Protein AF-A0A183FY57-F1 (afdb_monomer)

Mean predicted aligned error: 19.38 Å

Radius of gyration: 39.78 Å; Cα contacts (8 Å, |Δi|>4): 597; chains: 1; bounding box: 93×98×115 Å

Nearest PDB structures (foldseek):
  4s3k-assembly1_A  TM=4.195E-01  e=2.209E-01  Priestia megaterium QM B1551
  2cw6-assembly2_D  TM=3.395E-01  e=7.230E-01  Homo sapiens
  2wze-assembly1_A  TM=2.266E-01  e=3.588E-01  Acetivibrio thermocellus

Structure (mmCIF, N/CA/C/O backbone):
data_AF-A0A183FY57-F1
#
_entry.id   AF-A0A183FY57-F1
#
loop_
_atom_site.group_PDB
_atom_site.id
_atom_site.type_symbol
_atom_site.label_atom_id
_atom_site.label_alt_id
_atom_site.label_comp_id
_atom_site.label_asym_id
_atom_site.label_entity_id
_atom_site.label_seq_id
_atom_site.pdbx_PDB_ins_code
_atom_site.Cartn_x
_atom_site.Cartn_y
_atom_site.Cartn_z
_atom_site.occupancy
_atom_site.B_iso_or_equiv
_atom_site.auth_seq_id
_atom_site.auth_comp_id
_atom_site.auth_asym_id
_atom_site.auth_atom_id
_atom_site.pdbx_PDB_model_num
ATOM 1 N N . MET A 1 1 ? 17.671 49.549 -56.216 1.00 52.34 1 MET A N 1
ATOM 2 C CA . MET A 1 1 ? 16.859 49.509 -54.977 1.00 52.34 1 MET A CA 1
ATOM 3 C C . MET A 1 1 ? 15.536 50.265 -55.093 1.00 52.34 1 MET A C 1
ATOM 5 O O . MET A 1 1 ? 14.539 49.646 -54.765 1.00 52.34 1 MET A O 1
ATOM 9 N N . LYS A 1 2 ? 15.470 51.499 -55.630 1.00 63.75 2 LYS A N 1
ATOM 10 C CA . LYS A 1 2 ? 14.185 52.220 -55.835 1.00 63.75 2 LYS A CA 1
ATOM 11 C C . LYS A 1 2 ? 13.120 51.439 -56.630 1.00 63.75 2 LYS A C 1
ATOM 13 O O . LYS A 1 2 ? 11.989 51.329 -56.195 1.00 63.75 2 LYS A O 1
ATOM 18 N N . ALA A 1 3 ? 13.507 50.782 -57.724 1.00 64.25 3 ALA A N 1
ATOM 19 C CA . ALA A 1 3 ? 12.559 49.995 -58.523 1.00 64.25 3 ALA A CA 1
ATOM 20 C C . ALA A 1 3 ? 11.933 48.803 -57.766 1.00 64.25 3 ALA A C 1
ATOM 22 O O . ALA A 1 3 ? 10.814 48.402 -58.062 1.00 64.25 3 ALA A O 1
ATOM 23 N N . VAL A 1 4 ? 12.640 48.248 -56.774 1.00 65.44 4 VAL A N 1
ATOM 24 C CA . VAL A 1 4 ? 12.127 47.138 -55.955 1.00 65.44 4 VAL A CA 1
ATOM 25 C C . VAL A 1 4 ? 11.192 47.668 -54.868 1.00 65.44 4 VAL A C 1
ATOM 27 O O . VAL A 1 4 ? 10.190 47.032 -54.566 1.00 65.44 4 VAL A O 1
ATOM 30 N N . THR A 1 5 ? 11.474 48.847 -54.304 1.00 71.75 5 THR A N 1
ATOM 31 C CA . THR A 1 5 ? 10.581 49.474 -53.320 1.00 71.75 5 THR A CA 1
ATOM 32 C C . THR A 1 5 ? 9.268 49.935 -53.946 1.00 71.75 5 THR A C 1
ATOM 34 O O . THR A 1 5 ? 8.223 49.754 -53.329 1.00 71.75 5 THR A O 1
ATOM 37 N N . ASP A 1 6 ? 9.302 50.426 -55.186 1.00 81.88 6 ASP A N 1
ATOM 38 C CA . ASP A 1 6 ? 8.097 50.877 -55.893 1.00 81.88 6 ASP A CA 1
ATOM 39 C C . ASP A 1 6 ? 7.200 49.681 -56.271 1.00 81.88 6 ASP A C 1
ATOM 41 O O . ASP A 1 6 ? 5.997 49.702 -56.027 1.00 81.88 6 ASP A O 1
ATOM 45 N N . GLN A 1 7 ? 7.792 48.563 -56.716 1.00 73.38 7 GLN A N 1
ATOM 46 C CA . GLN A 1 7 ? 7.049 47.316 -56.955 1.00 73.38 7 GLN A CA 1
ATOM 47 C C . GLN A 1 7 ? 6.419 46.725 -55.684 1.00 73.38 7 GLN A C 1
ATOM 49 O O . GLN A 1 7 ? 5.368 46.084 -55.756 1.00 73.38 7 GLN A O 1
ATOM 54 N N . ILE A 1 8 ? 7.039 46.930 -54.517 1.00 74.19 8 ILE A N 1
ATOM 55 C CA . ILE A 1 8 ? 6.485 46.486 -53.232 1.00 74.19 8 ILE A CA 1
ATOM 56 C C . ILE A 1 8 ? 5.276 47.346 -52.840 1.00 74.19 8 ILE A C 1
ATOM 58 O O . ILE A 1 8 ? 4.282 46.796 -52.365 1.00 74.19 8 ILE A O 1
ATOM 62 N N . GLU A 1 9 ? 5.329 48.663 -53.044 1.00 84.00 9 GLU A N 1
ATOM 63 C CA . GLU A 1 9 ? 4.192 49.554 -52.772 1.00 84.00 9 GLU A CA 1
ATOM 64 C C . GLU A 1 9 ? 3.013 49.284 -53.718 1.00 84.00 9 GLU A C 1
ATOM 66 O O . GLU A 1 9 ? 1.877 49.150 -53.254 1.00 84.00 9 GLU A O 1
ATOM 71 N N . ASP A 1 10 ? 3.272 49.054 -55.008 1.00 82.00 10 ASP A N 1
ATOM 72 C CA . ASP A 1 10 ? 2.228 48.683 -55.972 1.00 82.00 10 ASP A CA 1
ATOM 73 C C . ASP A 1 10 ? 1.586 47.326 -55.629 1.00 82.00 10 ASP A C 1
ATOM 75 O O . ASP A 1 10 ? 0.358 47.173 -55.671 1.00 82.00 10 ASP A O 1
ATOM 79 N N . CYS A 1 11 ? 2.389 46.343 -55.199 1.00 73.94 11 CYS A N 1
ATOM 80 C CA . CYS A 1 11 ? 1.876 45.063 -54.703 1.00 73.94 11 CYS A CA 1
ATOM 81 C C . CYS A 1 11 ? 1.009 45.234 -53.448 1.00 73.94 11 CYS A C 1
ATOM 83 O O . CYS A 1 11 ? -0.061 44.625 -53.354 1.00 73.94 11 CYS A O 1
ATOM 85 N N . LYS A 1 12 ? 1.416 46.076 -52.489 1.00 76.31 12 LYS A N 1
ATOM 86 C CA . LYS A 1 12 ? 0.605 46.363 -51.294 1.00 76.31 12 LYS A CA 1
ATOM 87 C C . LYS A 1 12 ? -0.721 47.020 -51.662 1.00 76.31 12 LYS A C 1
ATOM 89 O O . LYS A 1 12 ? -1.754 46.632 -51.113 1.00 76.31 12 LYS A O 1
ATOM 94 N N . ALA A 1 13 ? -0.724 47.970 -52.596 1.00 85.31 13 ALA A N 1
ATOM 95 C CA . ALA A 1 13 ? -1.943 48.637 -53.048 1.00 85.31 13 ALA A CA 1
ATOM 96 C C . ALA A 1 13 ? -2.924 47.646 -53.703 1.00 85.31 13 ALA A C 1
ATOM 98 O O . ALA A 1 13 ? -4.122 47.654 -53.394 1.00 85.31 13 ALA A O 1
ATOM 99 N N . LEU A 1 14 ? -2.413 46.728 -54.531 1.00 82.12 14 LEU A N 1
ATOM 100 C CA . LEU A 1 14 ? -3.201 45.662 -55.156 1.00 82.12 14 LEU A CA 1
ATOM 101 C C . LEU A 1 14 ? -3.796 44.689 -54.131 1.00 82.12 14 LEU A C 1
ATOM 103 O O . LEU A 1 14 ? -4.994 44.404 -54.189 1.00 82.12 14 LEU A O 1
ATOM 107 N N . VAL A 1 15 ? -3.001 44.230 -53.159 1.00 73.12 15 VAL A N 1
ATOM 108 C CA . VAL A 1 15 ? -3.475 43.334 -52.089 1.00 73.12 15 VAL A CA 1
ATOM 109 C C . VAL A 1 15 ? -4.538 44.025 -51.235 1.00 73.12 15 VAL A C 1
ATOM 111 O O . VAL A 1 15 ? -5.587 43.445 -50.963 1.00 73.12 15 VAL A O 1
ATOM 114 N N . THR A 1 16 ? -4.329 45.293 -50.880 1.00 75.00 16 THR A N 1
ATOM 115 C CA . THR A 1 16 ? -5.284 46.064 -50.067 1.00 75.00 16 THR A CA 1
ATOM 116 C C . THR A 1 16 ? -6.613 46.270 -50.806 1.00 75.00 16 THR A C 1
ATOM 118 O O . THR A 1 16 ? -7.687 46.162 -50.212 1.00 75.00 16 THR A O 1
ATOM 121 N N . SER A 1 17 ? -6.562 46.507 -52.121 1.00 82.31 17 SER A N 1
ATOM 122 C CA . SER A 1 17 ? -7.747 46.613 -52.982 1.00 82.31 17 SER A CA 1
ATOM 123 C C . SER A 1 17 ? -8.502 45.282 -53.100 1.00 82.31 17 SER A C 1
ATOM 125 O O . SER A 1 17 ? -9.730 45.249 -52.980 1.00 82.31 17 SER A O 1
ATOM 127 N N . ALA A 1 18 ? -7.780 44.170 -53.267 1.00 72.94 18 ALA A N 1
ATOM 128 C CA . ALA A 1 18 ? -8.365 42.833 -53.344 1.00 72.94 18 ALA A CA 1
ATOM 129 C C . ALA A 1 18 ? -9.038 42.416 -52.025 1.00 72.94 18 ALA A C 1
ATOM 131 O O . ALA A 1 18 ? -10.169 41.931 -52.045 1.00 72.94 18 ALA A O 1
ATOM 132 N N . VAL A 1 19 ? -8.400 42.682 -50.880 1.00 68.38 19 VAL A N 1
ATOM 133 C CA . VAL A 1 19 ? -8.970 42.419 -49.547 1.00 68.38 19 VAL A CA 1
ATOM 134 C C . VAL A 1 19 ? -10.241 43.242 -49.316 1.00 68.38 19 VAL A C 1
ATOM 136 O O . VAL A 1 19 ? -11.236 42.703 -48.835 1.00 68.38 19 VAL A O 1
ATOM 139 N N . ARG A 1 20 ? -10.272 44.516 -49.739 1.00 73.50 20 ARG A N 1
ATOM 140 C CA . ARG A 1 20 ? -11.492 45.346 -49.680 1.00 73.50 20 ARG A CA 1
ATOM 141 C C . ARG A 1 20 ? -12.631 44.782 -50.526 1.00 73.50 20 ARG A C 1
ATOM 143 O O . ARG A 1 20 ? -13.772 44.764 -50.073 1.00 73.50 20 ARG A O 1
ATOM 150 N N . LYS A 1 21 ? -12.339 44.309 -51.742 1.00 76.06 21 LYS A N 1
ATOM 151 C CA . LYS A 1 21 ? -13.350 43.692 -52.616 1.00 76.06 21 LYS A CA 1
ATOM 152 C C . LYS A 1 21 ? -13.877 42.376 -52.042 1.00 76.06 21 LYS A C 1
ATOM 154 O O . LYS A 1 21 ? -15.075 42.132 -52.124 1.00 76.06 21 LYS A O 1
ATOM 159 N N . LEU A 1 22 ? -13.018 41.563 -51.425 1.00 65.31 22 LEU A N 1
ATOM 160 C CA . LEU A 1 22 ? -13.433 40.333 -50.742 1.00 65.31 22 LEU A CA 1
ATOM 161 C C . LEU A 1 22 ? -14.283 40.622 -49.496 1.00 65.31 22 LEU A C 1
ATOM 163 O O . LEU A 1 22 ? -15.281 39.942 -49.283 1.00 65.31 22 LEU A O 1
ATOM 167 N N . SER A 1 23 ? -13.952 41.665 -48.730 1.00 61.88 23 SER A N 1
ATOM 168 C CA . SER A 1 23 ? -14.745 42.115 -47.575 1.00 61.88 23 SER A CA 1
ATOM 169 C C . SER A 1 23 ? -16.140 42.616 -47.972 1.00 61.88 23 SER A C 1
ATOM 171 O O . SER A 1 23 ? -17.094 42.373 -47.246 1.00 61.88 23 SER A O 1
ATOM 173 N N . LEU A 1 24 ? -16.292 43.234 -49.150 1.00 69.00 24 LEU A N 1
ATOM 174 C CA . LEU A 1 24 ? -17.599 43.649 -49.683 1.00 69.00 24 LEU A CA 1
ATOM 175 C C . LEU A 1 24 ? -18.443 42.486 -50.237 1.00 69.00 24 LEU A C 1
ATOM 177 O O . LEU A 1 24 ? -19.658 42.619 -50.361 1.00 69.00 24 LEU A O 1
ATOM 181 N N . LEU A 1 25 ? -17.813 41.362 -50.592 1.00 63.56 25 LEU A N 1
ATOM 182 C CA . LEU A 1 25 ? -18.490 40.156 -51.089 1.00 63.56 25 LEU A CA 1
ATOM 183 C C . LEU A 1 25 ? -18.824 39.154 -49.971 1.00 63.56 25 LEU A C 1
ATOM 185 O O . LEU A 1 25 ? -19.610 38.229 -50.193 1.00 63.56 25 LEU A O 1
ATOM 189 N N . ALA A 1 26 ? -18.254 39.328 -48.776 1.00 52.59 26 ALA A N 1
ATOM 190 C CA . ALA A 1 26 ? -18.575 38.525 -47.606 1.00 52.59 26 ALA A CA 1
ATOM 191 C C . ALA A 1 26 ? -20.004 38.846 -47.134 1.00 52.59 26 ALA A C 1
ATOM 193 O O . ALA A 1 26 ? -20.348 39.987 -46.832 1.00 52.59 26 ALA A O 1
ATOM 194 N N . ARG A 1 27 ? -20.881 37.835 -47.112 1.00 53.44 27 ARG A N 1
ATOM 195 C CA . ARG A 1 27 ? -22.273 37.998 -46.669 1.00 53.44 27 ARG A CA 1
ATOM 196 C C . ARG A 1 27 ? -22.309 38.377 -45.174 1.00 53.44 27 ARG A C 1
ATOM 198 O O . ARG A 1 27 ? -21.775 37.612 -44.371 1.00 53.44 27 ARG A O 1
ATOM 205 N N . PRO A 1 28 ? -23.040 39.433 -44.766 1.00 57.00 28 PRO A N 1
ATOM 206 C CA . PRO A 1 28 ? -23.082 39.917 -43.376 1.00 57.00 28 PRO A CA 1
ATOM 207 C C . PRO A 1 28 ? -23.747 38.955 -42.370 1.00 57.00 28 PRO A C 1
ATOM 209 O O . PRO A 1 28 ? -23.785 39.234 -41.176 1.00 57.00 28 PRO A O 1
ATOM 212 N N . SER A 1 29 ? -2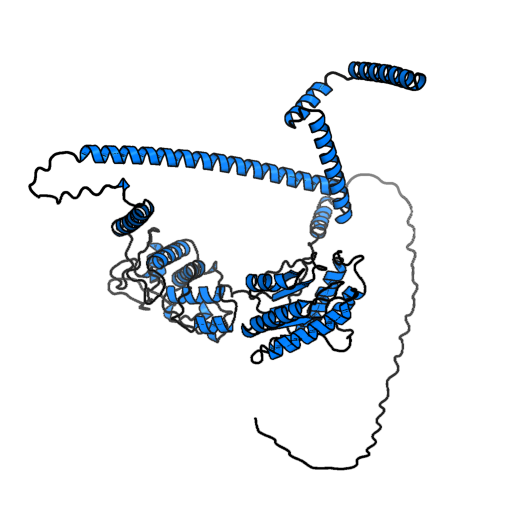4.279 37.813 -42.820 1.00 53.28 29 SER A N 1
ATOM 213 C CA . SER A 1 29 ? -24.869 36.799 -41.934 1.00 53.28 29 SER A CA 1
ATOM 214 C C . SER A 1 29 ? -23.816 35.907 -41.266 1.00 53.28 29 SER A C 1
ATOM 216 O O . SER A 1 29 ? -24.035 35.486 -40.135 1.00 53.28 29 SER A O 1
ATOM 218 N N . VAL A 1 30 ? -22.667 35.664 -41.910 1.00 57.34 30 VAL A N 1
ATOM 219 C CA . VAL A 1 30 ? -21.599 34.825 -41.332 1.00 57.34 30 VAL A CA 1
ATOM 220 C C . VAL A 1 30 ? -20.836 35.587 -40.246 1.00 57.34 30 VAL A C 1
ATOM 222 O O . VAL A 1 30 ? -20.361 34.987 -39.288 1.00 57.34 30 VAL A O 1
ATOM 225 N N . GLU A 1 31 ? -20.764 36.918 -40.345 1.00 72.25 31 GLU A N 1
ATOM 226 C CA . GLU A 1 31 ? -20.044 37.744 -39.371 1.00 72.25 31 GLU A CA 1
ATOM 227 C C . GLU A 1 31 ? -20.702 37.734 -37.990 1.00 72.25 31 GLU A C 1
ATOM 229 O O . GLU A 1 31 ? -19.984 37.727 -36.998 1.00 72.25 31 GLU A O 1
ATOM 234 N N . ARG A 1 32 ? -22.039 37.673 -37.891 1.00 73.31 32 ARG A N 1
ATOM 235 C CA . ARG A 1 32 ? -22.713 37.667 -36.581 1.00 73.31 32 ARG A CA 1
ATOM 236 C C . ARG A 1 32 ? -22.507 36.348 -35.835 1.00 73.31 32 ARG A C 1
ATOM 238 O O . ARG A 1 32 ? -22.097 36.380 -34.682 1.00 73.31 32 ARG A O 1
ATOM 245 N N . GLU A 1 33 ? -22.718 35.213 -36.499 1.00 74.75 33 GLU A N 1
ATOM 246 C CA . GLU A 1 33 ? -22.490 33.892 -35.892 1.00 74.75 33 GLU A CA 1
ATOM 247 C C . GLU A 1 33 ? -21.012 33.690 -35.540 1.00 74.75 33 GLU A C 1
ATOM 249 O O . GLU A 1 33 ? -20.682 33.217 -34.455 1.00 74.75 33 GLU A O 1
ATOM 254 N N . LEU A 1 34 ? -20.099 34.116 -36.420 1.00 80.25 34 LEU A N 1
ATOM 255 C CA . LEU A 1 34 ? -18.666 34.048 -36.148 1.00 80.25 34 LEU A CA 1
ATOM 256 C C . LEU A 1 34 ? -18.270 34.947 -34.968 1.00 80.25 34 LEU A C 1
ATOM 258 O O . LEU A 1 34 ? -17.480 34.523 -34.128 1.00 80.25 34 LEU A O 1
ATOM 262 N N . LEU A 1 35 ? -18.826 36.159 -34.870 1.00 77.94 35 LEU A N 1
ATOM 263 C CA . LEU A 1 35 ? -18.597 37.049 -33.729 1.00 77.94 35 LEU A CA 1
ATOM 264 C C . LEU A 1 35 ? -19.140 36.453 -32.427 1.00 77.94 35 LEU A C 1
ATOM 266 O O . LEU A 1 35 ? -18.444 36.514 -31.419 1.00 77.94 35 LEU A O 1
ATOM 270 N N . GLU A 1 36 ? -20.318 35.826 -32.439 1.00 82.38 36 GLU A N 1
ATOM 271 C CA . GLU A 1 36 ? -20.887 35.149 -31.264 1.00 82.38 36 GLU A CA 1
ATOM 272 C C . GLU A 1 36 ? -20.026 33.961 -30.812 1.00 82.38 36 GLU A C 1
ATOM 274 O O . GLU A 1 36 ? -19.785 33.786 -29.613 1.00 82.38 36 GLU A O 1
ATOM 279 N N . VAL A 1 37 ? -19.495 33.177 -31.755 1.00 78.44 37 VAL A N 1
ATOM 280 C CA . VAL A 1 37 ? -18.583 32.061 -31.461 1.00 78.44 37 VAL A CA 1
ATOM 281 C C . VAL A 1 37 ? -17.249 32.570 -30.910 1.00 78.44 37 VAL A C 1
ATOM 283 O O . VAL A 1 37 ? -16.782 32.071 -29.884 1.00 78.44 37 VAL A O 1
ATOM 286 N N . LEU A 1 38 ? -16.647 33.591 -31.531 1.00 80.38 38 LEU A N 1
ATOM 287 C CA . LEU A 1 38 ? -15.395 34.192 -31.056 1.00 80.38 38 LEU A CA 1
ATOM 288 C C . LEU A 1 38 ? -15.569 34.846 -29.679 1.00 80.38 38 LEU A C 1
ATOM 290 O O . LEU A 1 38 ? -14.708 34.692 -28.812 1.00 80.38 38 LEU A O 1
ATOM 294 N N . GLN A 1 39 ? -16.704 35.505 -29.439 1.00 86.19 39 GLN A N 1
ATOM 295 C CA . GLN A 1 39 ? -17.035 36.112 -28.152 1.00 86.19 39 GLN A CA 1
ATOM 296 C C . GLN A 1 39 ? -17.267 35.052 -27.066 1.00 86.19 39 GLN A C 1
ATOM 298 O O . GLN A 1 39 ? -16.758 35.198 -25.954 1.00 86.19 39 GLN A O 1
ATOM 303 N N . SER A 1 40 ? -17.954 33.953 -27.391 1.00 77.38 40 SER A N 1
ATOM 304 C CA . SER A 1 40 ? -18.149 32.814 -26.479 1.00 77.38 40 SER A CA 1
ATOM 305 C C . SER A 1 40 ? -16.825 32.122 -26.138 1.00 77.38 40 SER A C 1
ATOM 307 O O . SER A 1 40 ? -16.604 31.728 -24.992 1.00 77.38 40 SER A O 1
ATOM 309 N N . ALA A 1 41 ? -15.906 32.045 -27.105 1.00 78.69 41 ALA A N 1
ATOM 310 C CA . ALA A 1 41 ? -14.546 31.542 -26.918 1.00 78.69 41 ALA A CA 1
ATOM 311 C C . ALA A 1 41 ? -13.592 32.561 -26.258 1.00 78.69 41 ALA A C 1
ATOM 313 O O . ALA A 1 41 ? -12.433 32.234 -26.006 1.00 78.69 41 ALA A O 1
ATOM 314 N N . LYS A 1 42 ? -14.066 33.781 -25.952 1.00 88.56 42 LYS A N 1
ATOM 315 C CA . LYS A 1 42 ? -13.286 34.898 -25.384 1.00 88.56 42 LYS A CA 1
ATOM 316 C C . LYS A 1 42 ? -12.076 35.312 -26.235 1.00 88.56 42 LYS A C 1
ATOM 318 O O . LYS A 1 42 ? -11.067 35.775 -25.705 1.00 88.56 42 LYS A O 1
ATOM 323 N N . ILE A 1 43 ? -12.181 35.169 -27.552 1.00 86.38 43 ILE A N 1
ATOM 324 C CA . ILE A 1 43 ? -11.151 35.555 -28.518 1.00 86.38 43 ILE A CA 1
ATOM 325 C C . ILE A 1 43 ? -11.444 36.989 -28.964 1.00 86.38 43 ILE A C 1
ATOM 327 O O . ILE A 1 43 ? -12.225 37.222 -29.884 1.00 86.38 43 ILE A O 1
ATOM 331 N N . PHE A 1 44 ? -10.838 37.963 -28.283 1.00 84.69 44 PHE A N 1
ATOM 332 C CA . PHE A 1 44 ? -11.063 39.390 -28.561 1.00 84.69 44 PHE A CA 1
ATOM 333 C C . PHE A 1 44 ? -9.955 40.016 -29.410 1.00 84.69 44 PHE A C 1
ATOM 335 O O . PHE A 1 44 ? -10.151 41.090 -29.979 1.00 84.69 44 PHE A O 1
ATOM 342 N N . LYS A 1 45 ? -8.780 39.377 -29.489 1.00 89.19 45 LYS A N 1
ATOM 343 C CA . LYS A 1 45 ? -7.626 39.886 -30.235 1.00 89.19 45 LYS A CA 1
ATOM 344 C C . LYS A 1 45 ? -7.198 38.897 -31.322 1.00 89.19 45 LYS A C 1
ATOM 346 O O . LYS A 1 45 ? -7.279 37.688 -31.114 1.00 89.19 45 LYS A O 1
ATOM 351 N N . PRO A 1 46 ? -6.638 39.379 -32.447 1.00 80.69 46 PRO A N 1
ATOM 352 C CA . PRO A 1 46 ? -6.096 38.508 -33.492 1.00 80.69 46 PRO A CA 1
ATOM 353 C C . PRO A 1 46 ? -5.036 37.519 -32.982 1.00 80.69 46 PRO A C 1
ATOM 355 O O . PRO A 1 46 ? -4.968 36.393 -33.458 1.00 80.69 46 PRO A O 1
ATOM 358 N N . VAL A 1 47 ? -4.242 37.915 -31.980 1.00 84.06 47 VAL A N 1
ATOM 359 C CA . VAL A 1 47 ? -3.225 37.050 -31.353 1.00 84.06 47 VAL A CA 1
ATOM 360 C C . VAL A 1 47 ? -3.861 35.851 -30.638 1.00 84.06 47 VAL A C 1
ATOM 362 O O . VAL A 1 47 ? -3.324 34.745 -30.703 1.00 84.06 47 VAL A O 1
ATOM 365 N N . ASP A 1 48 ? -5.026 36.043 -30.015 1.00 79.81 48 ASP A N 1
ATOM 366 C CA . ASP A 1 48 ? -5.756 34.977 -29.323 1.00 79.81 48 ASP A CA 1
ATOM 367 C C . ASP A 1 48 ? -6.299 33.953 -30.331 1.00 79.81 48 ASP A C 1
ATOM 369 O O . ASP A 1 48 ? -6.291 32.751 -30.068 1.00 79.81 48 ASP A O 1
ATOM 373 N N . LEU A 1 49 ? -6.708 34.420 -31.519 1.00 84.50 49 LEU A N 1
ATOM 374 C CA . LEU A 1 49 ? -7.178 33.557 -32.602 1.00 84.50 49 LEU A CA 1
ATOM 375 C C . LEU A 1 49 ? -6.043 32.687 -33.150 1.00 84.50 49 LEU A C 1
ATOM 377 O O . LEU A 1 49 ? -6.229 31.484 -33.318 1.00 84.50 49 LEU A O 1
ATOM 381 N N . THR A 1 50 ? -4.867 33.274 -33.386 1.00 83.38 50 THR A N 1
ATOM 382 C CA . THR A 1 50 ? -3.682 32.525 -33.830 1.00 83.38 50 THR A CA 1
ATOM 383 C C . THR A 1 50 ? -3.283 31.473 -32.797 1.00 83.38 50 THR A C 1
ATOM 385 O O . THR A 1 50 ? -3.125 30.308 -33.144 1.00 83.38 50 THR A O 1
ATOM 388 N N . SER A 1 51 ? -3.230 31.846 -31.515 1.00 85.81 51 SER A N 1
ATOM 389 C CA . SER A 1 51 ? -2.919 30.917 -30.419 1.00 85.81 51 SER A CA 1
ATOM 390 C C . SER A 1 51 ? -3.937 29.770 -30.307 1.00 85.81 51 SER A C 1
ATOM 392 O O . SER A 1 51 ? -3.573 28.605 -30.109 1.00 85.81 51 SER A O 1
ATOM 394 N N . CYS A 1 52 ? -5.226 30.075 -30.487 1.00 82.19 52 CYS A N 1
ATOM 395 C CA . CYS A 1 52 ? -6.292 29.077 -30.506 1.00 82.19 52 CYS A CA 1
ATOM 396 C C . CYS A 1 52 ? -6.139 28.110 -31.691 1.00 82.19 52 CYS A C 1
ATOM 398 O O . CYS A 1 52 ? -6.231 26.892 -31.514 1.00 82.19 52 CYS A O 1
ATOM 400 N N . LEU A 1 53 ? -5.838 28.636 -32.882 1.00 83.56 53 LEU A N 1
ATOM 401 C CA . LEU A 1 53 ? -5.628 27.834 -34.084 1.00 83.56 53 LEU A CA 1
ATOM 402 C C . LEU A 1 53 ? -4.393 26.931 -33.954 1.00 83.56 53 LEU A C 1
ATOM 404 O O . LEU A 1 53 ? -4.476 25.745 -34.270 1.00 83.56 53 LEU A O 1
ATOM 408 N N . ASP A 1 54 ? -3.285 27.450 -33.427 1.00 86.94 54 ASP A N 1
ATOM 409 C CA . ASP A 1 54 ? -2.062 26.678 -33.180 1.00 86.94 54 ASP A CA 1
ATOM 410 C C . ASP A 1 54 ? -2.301 25.557 -32.161 1.00 86.94 54 ASP A C 1
ATOM 412 O O . ASP A 1 54 ? -1.860 24.416 -32.350 1.00 86.94 54 ASP A O 1
ATOM 416 N N . SER A 1 55 ? -3.069 25.846 -31.108 1.00 87.00 55 SER A N 1
ATOM 417 C CA . SER A 1 55 ? -3.478 24.856 -30.107 1.00 87.00 55 SER A CA 1
ATOM 418 C C . SER A 1 55 ? -4.349 23.760 -30.723 1.00 87.00 55 SER A C 1
ATOM 420 O O . SER A 1 55 ? -4.113 22.574 -30.484 1.00 87.00 55 SER A O 1
ATOM 422 N N . TYR A 1 56 ? -5.311 24.135 -31.570 1.00 85.50 56 TYR A N 1
ATOM 423 C CA . TYR A 1 56 ? -6.167 23.193 -32.291 1.00 85.50 56 TYR A CA 1
ATOM 424 C C . TYR A 1 56 ? -5.369 22.311 -33.258 1.00 85.50 56 TYR A C 1
ATOM 426 O O . TYR A 1 56 ? -5.531 21.089 -33.266 1.00 85.50 56 TYR A O 1
ATOM 434 N N . LEU A 1 57 ? -4.461 22.896 -34.044 1.00 86.62 57 LEU A N 1
ATOM 435 C CA . LEU A 1 57 ? -3.603 22.149 -34.966 1.00 86.62 57 LEU A CA 1
ATOM 436 C C . LEU A 1 57 ? -2.669 21.193 -34.215 1.00 86.62 57 LEU A C 1
ATOM 438 O O . LEU A 1 57 ? -2.503 20.043 -34.628 1.00 86.62 57 LEU A O 1
ATOM 442 N N . THR A 1 58 ? -2.132 21.624 -33.073 1.00 91.00 58 THR A N 1
ATOM 443 C CA . THR A 1 58 ? -1.322 20.777 -32.189 1.00 91.00 58 THR A CA 1
ATOM 444 C C . THR A 1 58 ? -2.142 19.615 -31.627 1.00 91.00 58 THR A C 1
ATOM 446 O O . THR A 1 58 ? -1.695 18.466 -31.670 1.00 91.00 58 THR A O 1
ATOM 449 N N . ALA A 1 59 ? -3.361 19.874 -31.143 1.00 83.19 59 ALA A N 1
ATOM 450 C CA . ALA A 1 59 ? -4.264 18.842 -30.639 1.00 83.19 59 ALA A CA 1
ATOM 451 C C . ALA A 1 59 ? -4.635 17.832 -31.735 1.00 83.19 59 ALA A C 1
ATOM 453 O O . ALA A 1 59 ? -4.533 16.623 -31.529 1.00 83.19 59 ALA A O 1
ATOM 454 N N . LYS A 1 60 ? -4.954 18.312 -32.939 1.00 88.06 60 LYS A N 1
ATOM 455 C CA . LYS A 1 60 ? -5.227 17.475 -34.113 1.00 88.06 60 LYS A CA 1
ATOM 456 C C . LYS A 1 60 ? -4.023 16.608 -34.498 1.00 88.06 60 LYS A C 1
ATOM 458 O O . LYS A 1 60 ? -4.188 15.432 -34.825 1.00 88.06 60 LYS A O 1
ATOM 463 N N . GLY A 1 61 ? -2.809 17.158 -34.416 1.00 89.69 61 GLY A N 1
ATOM 464 C CA . GLY A 1 61 ? -1.564 16.408 -34.592 1.00 89.69 61 GLY A CA 1
ATOM 465 C C . GLY A 1 61 ? -1.409 15.288 -33.559 1.00 89.69 61 GLY A C 1
ATOM 466 O O . GLY A 1 61 ? -1.118 14.150 -33.924 1.00 89.69 61 GLY A O 1
ATOM 467 N N . ARG A 1 62 ? -1.690 15.574 -32.282 1.00 90.56 62 ARG A N 1
ATOM 468 C CA . ARG A 1 62 ? -1.656 14.578 -31.198 1.00 90.56 62 ARG A CA 1
ATOM 469 C C . ARG A 1 62 ? -2.699 13.479 -31.383 1.00 90.56 62 ARG A C 1
ATOM 471 O O . ARG A 1 62 ? -2.351 12.314 -31.228 1.00 90.56 62 ARG A O 1
ATOM 478 N N . ILE A 1 63 ? -3.930 13.818 -31.775 1.00 86.44 63 ILE A N 1
ATOM 479 C CA . ILE A 1 63 ? -4.987 12.834 -32.073 1.00 86.44 63 ILE A CA 1
ATOM 480 C C . ILE A 1 63 ? -4.536 11.886 -33.187 1.00 86.44 63 ILE A C 1
ATOM 482 O O . ILE A 1 63 ? -4.713 10.677 -33.068 1.00 86.44 63 ILE A O 1
ATOM 486 N N . LYS A 1 64 ? -3.885 12.404 -34.238 1.00 90.50 64 LYS A N 1
ATOM 487 C CA . LYS A 1 64 ? -3.317 11.569 -35.305 1.00 90.50 64 LYS A CA 1
ATOM 488 C C . LYS A 1 64 ? -2.241 10.617 -34.773 1.00 90.50 64 LYS A C 1
ATOM 490 O O . LYS A 1 64 ? -2.265 9.436 -35.109 1.00 90.50 64 LYS A O 1
ATOM 495 N N . THR A 1 65 ? -1.327 11.099 -33.932 1.00 91.69 65 THR A N 1
ATOM 496 C CA . THR A 1 65 ? -0.306 10.248 -33.298 1.00 91.69 65 THR A CA 1
ATOM 497 C C . T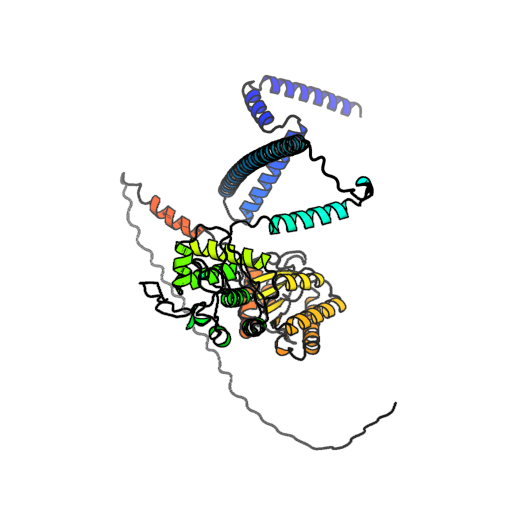HR A 1 65 ? -0.944 9.173 -32.420 1.00 91.69 65 THR A C 1
ATOM 499 O O . THR A 1 65 ? -0.572 8.013 -32.529 1.00 91.69 65 THR A O 1
ATOM 502 N N . ILE A 1 66 ? -1.945 9.525 -31.609 1.00 86.31 66 ILE A N 1
ATOM 503 C CA . ILE A 1 66 ? -2.670 8.584 -30.743 1.00 86.31 66 ILE A CA 1
ATOM 504 C C . ILE A 1 66 ? -3.413 7.534 -31.577 1.00 86.31 66 ILE A C 1
ATOM 506 O O . ILE A 1 66 ? -3.303 6.346 -31.293 1.00 86.31 66 ILE A O 1
ATOM 510 N N . SER A 1 67 ? -4.115 7.948 -32.634 1.00 93.00 67 SER A N 1
ATOM 511 C CA . SER A 1 67 ? -4.800 7.043 -33.568 1.00 93.00 67 SER A CA 1
ATOM 512 C C . SER A 1 67 ? -3.824 6.046 -34.201 1.00 93.00 67 SER A C 1
ATOM 514 O O . SER A 1 67 ? -4.111 4.849 -34.210 1.00 93.00 67 SER A O 1
ATOM 516 N N . ASN A 1 68 ? -2.643 6.508 -34.628 1.00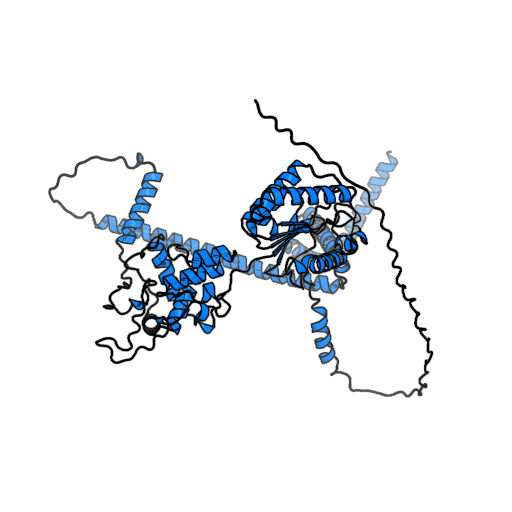 92.00 68 ASN A N 1
ATOM 517 C CA . ASN A 1 68 ? -1.592 5.640 -35.159 1.00 92.00 68 ASN A CA 1
ATOM 518 C C . ASN A 1 68 ? -1.053 4.664 -34.100 1.00 92.00 68 ASN A C 1
ATOM 520 O O . ASN A 1 68 ? -0.904 3.480 -34.388 1.00 92.00 68 ASN A O 1
ATOM 524 N N . THR A 1 69 ? -0.787 5.138 -32.879 1.00 92.19 69 THR A N 1
ATOM 525 C CA . THR A 1 69 ? -0.254 4.312 -31.783 1.00 92.19 69 THR A CA 1
ATOM 526 C C . THR A 1 69 ? -1.249 3.248 -31.320 1.00 92.19 69 THR A C 1
ATOM 528 O O . THR A 1 69 ? -0.852 2.126 -31.021 1.00 92.19 69 THR A O 1
ATOM 531 N N . LEU A 1 70 ? -2.542 3.580 -31.267 1.00 86.94 70 LEU A N 1
ATOM 532 C CA . LEU A 1 70 ? -3.599 2.670 -30.812 1.00 86.94 70 LEU A CA 1
ATOM 533 C C . LEU A 1 70 ? -4.155 1.774 -31.934 1.00 86.94 70 LEU A C 1
ATOM 535 O O . LEU A 1 70 ? -4.936 0.857 -31.667 1.00 86.94 70 LEU A O 1
ATOM 539 N N . GLY A 1 71 ? -3.790 2.035 -33.194 1.00 93.56 71 GLY A N 1
ATOM 540 C CA . GLY A 1 71 ? -4.351 1.339 -34.354 1.00 93.56 71 GLY A CA 1
ATOM 541 C C . GLY A 1 71 ? -5.874 1.495 -34.455 1.00 93.56 71 GLY A C 1
ATOM 542 O O . GLY A 1 71 ? -6.567 0.554 -34.845 1.00 93.56 71 GLY A O 1
ATOM 543 N N . CYS A 1 72 ? -6.407 2.644 -34.032 1.00 93.31 72 CYS A N 1
ATOM 544 C CA . CYS A 1 72 ? -7.832 2.979 -34.105 1.00 93.31 72 CYS A CA 1
ATOM 545 C C . CYS A 1 72 ? -8.090 3.928 -35.271 1.00 93.31 72 CYS A C 1
ATOM 547 O O . CYS A 1 72 ? -7.206 4.695 -35.666 1.00 93.31 72 CYS A O 1
ATOM 549 N N . ARG A 1 73 ? -9.329 3.942 -35.769 1.00 94.25 73 ARG A N 1
ATOM 550 C CA . ARG A 1 73 ? -9.759 4.987 -36.702 1.00 94.25 73 ARG A CA 1
ATOM 551 C C . ARG A 1 73 ? -9.768 6.337 -35.991 1.00 94.25 73 ARG A C 1
ATOM 553 O O . ARG A 1 73 ? -10.017 6.415 -34.789 1.00 94.25 73 ARG A O 1
ATOM 560 N N . ARG A 1 74 ? -9.466 7.404 -36.726 1.00 90.44 74 ARG A N 1
ATOM 561 C CA . ARG A 1 74 ? -9.356 8.750 -36.156 1.00 90.44 74 ARG A CA 1
ATOM 562 C C . ARG A 1 74 ? -10.688 9.219 -35.570 1.00 90.44 74 ARG A C 1
ATOM 564 O O . ARG A 1 74 ? -10.687 9.837 -34.514 1.00 90.44 74 ARG A O 1
ATOM 571 N N . GLU A 1 75 ? -11.790 8.864 -36.220 1.00 91.94 75 GLU A N 1
ATOM 572 C CA . GLU A 1 75 ? -13.149 9.211 -35.810 1.00 91.94 75 GLU A CA 1
ATOM 573 C C . GLU A 1 75 ? -13.504 8.601 -34.443 1.00 91.94 75 GLU A C 1
ATOM 575 O O . GLU A 1 75 ? -14.104 9.269 -33.610 1.00 91.94 75 GLU A O 1
ATOM 580 N N . GLU A 1 76 ? -13.057 7.369 -34.166 1.00 91.00 76 GLU A N 1
ATOM 581 C CA . GLU A 1 76 ? -13.276 6.704 -32.869 1.00 91.00 76 GLU A CA 1
ATOM 582 C C . GLU A 1 76 ? -12.524 7.414 -31.734 1.00 91.00 76 GLU A C 1
ATOM 584 O O . GLU A 1 76 ? -13.013 7.511 -30.608 1.00 91.00 76 GLU A O 1
ATOM 589 N N . VAL A 1 77 ? -11.318 7.915 -32.024 1.00 89.25 77 VAL A N 1
ATOM 590 C CA . VAL A 1 77 ? -10.525 8.683 -31.055 1.00 89.25 77 VAL A CA 1
ATOM 591 C C . VAL A 1 77 ? -11.161 10.051 -30.817 1.00 89.25 77 VAL A C 1
ATOM 593 O O . VAL A 1 77 ? -11.233 10.480 -29.670 1.00 89.25 77 VAL A O 1
ATOM 596 N N . GLU A 1 78 ? -11.643 10.718 -31.867 1.00 87.31 78 GLU A N 1
ATOM 597 C CA . GLU A 1 78 ? -12.353 11.999 -31.758 1.00 87.31 78 GLU A CA 1
ATOM 598 C C . GLU A 1 78 ? -13.629 11.854 -30.908 1.00 87.31 78 GLU A C 1
ATOM 600 O O . GLU A 1 78 ? -13.789 12.592 -29.939 1.00 87.31 78 GLU A O 1
ATOM 605 N N . GLU A 1 79 ? -14.453 10.828 -31.152 1.00 92.81 79 GLU A N 1
ATOM 606 C CA . GLU A 1 79 ? -15.667 10.563 -30.363 1.00 92.81 79 GLU A CA 1
ATOM 607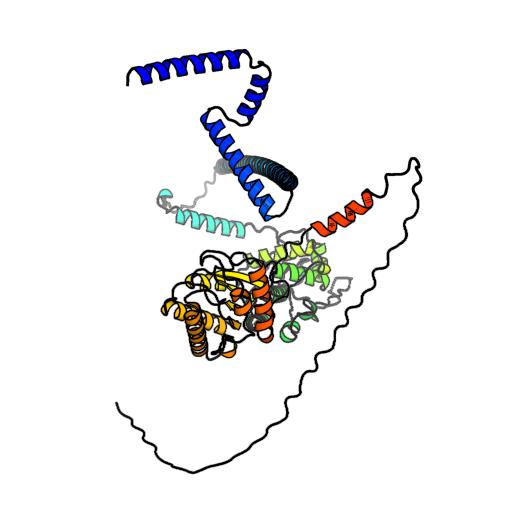 C C . GLU A 1 79 ? -15.362 10.316 -28.875 1.00 92.81 79 GLU A C 1
ATOM 609 O O . GLU A 1 79 ? -16.050 10.837 -27.991 1.00 92.81 79 GLU A O 1
ATOM 614 N N . LYS A 1 80 ? -14.303 9.551 -28.575 1.00 91.56 80 LYS A N 1
ATOM 615 C CA . LYS A 1 80 ? -13.891 9.283 -27.188 1.00 91.56 80 LYS A CA 1
ATOM 616 C C . LYS A 1 80 ? -13.314 10.511 -26.496 1.00 91.56 80 LYS A C 1
ATOM 618 O O . LYS A 1 80 ? -13.567 10.708 -25.309 1.00 91.56 80 LYS A O 1
ATOM 623 N N . VAL A 1 81 ? -12.568 11.345 -27.216 1.00 89.25 81 VAL A N 1
ATOM 624 C CA . VAL A 1 81 ? -12.093 12.628 -26.685 1.00 89.25 81 VAL A CA 1
ATOM 625 C C . VAL A 1 81 ? -13.282 13.540 -26.380 1.00 89.25 81 VAL A C 1
ATOM 627 O O . VAL A 1 81 ? -13.327 14.109 -25.292 1.00 89.25 81 VAL A O 1
ATOM 630 N N . ASP A 1 82 ? -14.284 13.609 -27.256 1.00 88.31 82 ASP A N 1
ATOM 631 C CA . ASP A 1 82 ? -15.495 14.404 -27.026 1.00 88.31 82 ASP A CA 1
ATOM 632 C C . ASP A 1 82 ? -16.316 13.898 -25.830 1.00 88.31 82 ASP A C 1
ATOM 634 O O . ASP A 1 82 ? -16.884 14.689 -25.072 1.00 88.31 82 ASP A O 1
ATOM 638 N N . GLU A 1 83 ? -16.387 12.581 -25.625 1.00 93.12 83 GLU A N 1
ATOM 639 C CA . GLU A 1 83 ? -17.000 11.980 -24.435 1.00 93.12 83 GLU A CA 1
ATOM 640 C C . GLU A 1 83 ? -16.266 12.385 -23.148 1.00 93.12 83 GLU A C 1
ATOM 642 O O . GLU A 1 83 ? -16.903 12.832 -22.190 1.00 93.12 83 GLU A O 1
ATOM 647 N N . LEU A 1 84 ? -14.932 12.306 -23.141 1.00 89.44 84 LEU A N 1
ATOM 648 C CA . LEU A 1 84 ? -14.112 12.717 -21.999 1.00 89.44 84 LEU A CA 1
ATOM 649 C C . LEU A 1 84 ? -14.228 14.219 -21.715 1.00 89.44 84 LEU A C 1
ATOM 651 O O . LEU A 1 84 ? -14.322 14.614 -20.555 1.00 89.44 84 LEU A O 1
ATOM 655 N N . VAL A 1 85 ? -14.277 15.059 -22.752 1.00 89.25 85 VAL A N 1
ATOM 656 C CA . VAL A 1 85 ? -14.477 16.509 -22.605 1.00 89.25 85 VAL A CA 1
ATOM 657 C C . VAL A 1 85 ? -15.846 16.810 -21.990 1.00 89.25 85 VAL A C 1
ATOM 659 O O . VAL A 1 85 ? -15.937 17.642 -21.084 1.00 89.25 85 VAL A O 1
ATOM 662 N N . ARG A 1 86 ? -16.906 16.106 -22.410 1.00 92.50 86 ARG A N 1
ATOM 663 C CA . ARG A 1 86 ? -18.238 16.223 -21.791 1.00 92.50 86 ARG A CA 1
ATOM 664 C C . ARG A 1 86 ? -18.220 15.811 -20.320 1.00 92.50 86 ARG A C 1
ATOM 666 O O . ARG A 1 86 ? -18.796 16.519 -19.494 1.00 92.50 86 ARG A O 1
ATOM 673 N N . HIS A 1 87 ? -17.539 14.715 -19.982 1.00 87.25 87 HIS A N 1
ATOM 674 C CA . HIS A 1 87 ? -17.409 14.262 -18.595 1.00 87.25 87 HIS A CA 1
ATOM 675 C C . HIS A 1 87 ? -16.663 15.285 -17.731 1.00 87.25 87 HIS A C 1
ATOM 677 O O . HIS A 1 87 ? -17.158 15.691 -16.683 1.00 87.25 87 HIS A O 1
ATOM 683 N N . LEU A 1 88 ? -15.522 15.778 -18.218 1.00 87.88 88 LEU A N 1
ATOM 684 C CA . LEU A 1 88 ? -14.720 16.784 -17.525 1.00 87.88 88 LEU A CA 1
ATOM 685 C C . LEU A 1 88 ? -15.500 18.091 -17.323 1.00 87.88 88 LEU A C 1
ATOM 687 O O . LEU A 1 88 ? -15.410 18.719 -16.269 1.00 87.88 88 LEU A O 1
ATOM 691 N N . SER A 1 89 ? -16.297 18.500 -18.314 1.00 89.56 89 SER A N 1
ATOM 692 C CA . SER A 1 89 ? -17.166 19.673 -18.198 1.00 89.56 89 SER A CA 1
ATOM 693 C C . SER A 1 89 ? -18.227 19.485 -17.110 1.00 89.56 89 SER A C 1
ATOM 695 O O . SER A 1 89 ? -18.393 20.381 -16.279 1.00 89.56 89 SER A O 1
ATOM 697 N N . LYS A 1 90 ? -18.872 18.312 -17.053 1.00 93.19 90 LYS A N 1
ATOM 698 C CA . LYS A 1 90 ? -19.842 17.961 -16.007 1.00 93.19 90 LYS A CA 1
ATOM 699 C C . LYS A 1 90 ? -19.209 17.998 -14.611 1.00 93.19 90 LYS A C 1
ATOM 701 O O . LYS A 1 90 ? -19.712 18.708 -13.745 1.00 93.19 90 LYS A O 1
ATOM 706 N N . GLU A 1 91 ? -18.075 17.327 -14.413 1.00 90.31 91 GLU A N 1
ATOM 707 C CA . GLU A 1 91 ? -17.355 17.343 -13.129 1.00 90.31 91 GLU A CA 1
ATOM 708 C C . GLU A 1 91 ? -16.912 18.760 -12.735 1.00 90.31 91 GLU A C 1
ATOM 710 O O . GLU A 1 91 ? -16.969 19.139 -11.566 1.00 90.31 91 GLU A O 1
ATOM 715 N N . SER A 1 92 ? -16.506 19.589 -13.705 1.00 88.00 92 SER A N 1
ATOM 716 C CA . SER A 1 92 ? -16.136 20.984 -13.437 1.00 88.00 92 SER A CA 1
ATOM 717 C C . SER A 1 92 ? -17.319 21.833 -12.958 1.00 88.00 92 SER A C 1
ATOM 719 O O . SER A 1 92 ? -17.127 22.745 -12.148 1.00 88.00 92 SER A O 1
ATOM 721 N N . ALA A 1 93 ? -18.533 21.535 -13.434 1.00 92.69 93 ALA A N 1
ATOM 722 C CA . ALA A 1 93 ? -19.755 22.199 -13.002 1.00 92.69 93 ALA A CA 1
ATOM 723 C C . ALA A 1 93 ? -20.147 21.751 -11.587 1.00 92.69 93 ALA A C 1
ATOM 725 O O . ALA A 1 93 ? -20.384 22.603 -10.734 1.00 92.69 93 ALA A O 1
ATOM 726 N N . GLU A 1 94 ? -20.103 20.445 -11.306 1.00 93.44 94 GLU A N 1
ATOM 727 C CA . GLU A 1 94 ? -20.348 19.896 -9.962 1.00 93.44 94 GLU A CA 1
ATOM 728 C C . GLU A 1 94 ? -19.345 20.448 -8.938 1.00 93.44 94 GLU A C 1
ATOM 730 O O . GLU A 1 94 ? -19.720 20.868 -7.843 1.00 93.44 94 GLU A O 1
ATOM 735 N N . LYS A 1 95 ? -18.061 20.539 -9.309 1.00 89.50 95 LYS A N 1
ATOM 736 C CA . LYS A 1 95 ? -17.032 21.158 -8.467 1.00 89.50 95 LYS A CA 1
ATOM 737 C C . LYS A 1 95 ? -17.359 22.617 -8.145 1.00 89.50 95 LYS A C 1
ATOM 739 O O . LYS A 1 95 ? -17.157 23.038 -7.008 1.00 89.50 95 LYS A O 1
ATOM 744 N N . ARG A 1 96 ? -17.848 23.387 -9.124 1.00 94.00 96 ARG A N 1
ATOM 745 C CA . ARG A 1 96 ? -18.248 24.787 -8.919 1.00 94.00 96 ARG A CA 1
ATOM 746 C C . ARG A 1 96 ? -19.439 24.889 -7.967 1.00 94.00 96 ARG A C 1
ATOM 748 O O . ARG A 1 96 ? -19.382 25.677 -7.031 1.00 94.00 96 ARG A O 1
ATOM 755 N N . GLU A 1 97 ? -20.451 24.044 -8.144 1.00 96.88 97 GLU A N 1
ATOM 756 C CA . GLU A 1 97 ? -21.616 23.982 -7.252 1.00 96.88 97 GLU A CA 1
ATOM 757 C C . GLU A 1 97 ? -21.208 23.644 -5.807 1.00 96.88 97 GLU A C 1
ATOM 759 O O . GLU A 1 97 ? -21.653 24.283 -4.853 1.00 96.88 97 GLU A O 1
ATOM 764 N N . LEU A 1 98 ? -20.313 22.668 -5.623 1.00 93.25 98 LEU A N 1
ATOM 765 C CA . LEU A 1 98 ? -19.789 22.324 -4.299 1.00 93.25 98 LEU A CA 1
ATOM 766 C C . LEU A 1 98 ? -18.973 23.469 -3.681 1.00 93.25 98 LEU A C 1
ATOM 768 O O . LEU A 1 98 ? -19.064 23.693 -2.475 1.00 93.25 98 LEU A O 1
ATOM 772 N N . GLN A 1 99 ? -18.205 24.212 -4.483 1.00 93.44 99 GLN A N 1
ATOM 773 C CA . GLN A 1 99 ? -17.481 25.397 -4.013 1.00 93.44 99 GLN A CA 1
ATOM 774 C C . GLN A 1 99 ? -18.429 26.516 -3.561 1.00 93.44 99 GLN A C 1
ATOM 776 O O . GLN A 1 99 ? -18.184 27.123 -2.519 1.00 93.44 99 GLN A O 1
ATOM 781 N N . GLU A 1 100 ? -19.518 26.756 -4.291 1.00 96.94 100 GLU A N 1
ATOM 782 C CA . GLU A 1 100 ? -20.554 27.724 -3.908 1.00 96.94 100 GLU A CA 1
ATOM 783 C C . GLU A 1 100 ? -21.243 27.316 -2.596 1.00 96.94 100 GLU A C 1
ATOM 785 O O . GLU A 1 100 ? -21.372 28.136 -1.684 1.00 96.94 100 GLU A O 1
ATOM 790 N N . LYS A 1 101 ? -21.589 26.029 -2.434 1.00 96.81 101 LYS A N 1
ATOM 791 C CA . LYS A 1 101 ? -22.136 25.496 -1.170 1.00 96.81 101 LYS A CA 1
ATOM 792 C C . LYS A 1 101 ? -21.165 25.665 -0.003 1.00 96.81 101 LYS A C 1
ATOM 794 O O . LYS A 1 101 ? -21.577 26.030 1.095 1.00 96.81 101 LYS A O 1
ATOM 799 N N . LEU A 1 102 ? -19.873 25.428 -0.226 1.00 94.31 102 LEU A N 1
ATOM 800 C CA . LEU A 1 102 ? -18.850 25.589 0.807 1.00 94.31 102 LEU A CA 1
ATOM 801 C C . LEU A 1 102 ? -18.738 27.057 1.247 1.00 94.31 102 LEU A C 1
ATOM 803 O O . LEU A 1 102 ? -18.734 27.328 2.448 1.00 94.31 102 LEU A O 1
ATOM 807 N N . GLN A 1 103 ? -18.733 28.004 0.304 1.00 96.00 103 GLN A N 1
ATOM 808 C CA . GLN A 1 103 ? -18.775 29.438 0.622 1.00 96.00 103 GLN A CA 1
ATOM 809 C C . GLN A 1 103 ? -20.046 29.816 1.392 1.00 96.00 103 GLN A C 1
ATOM 811 O O . GLN A 1 103 ? -19.982 30.565 2.366 1.00 96.00 103 GLN A O 1
ATOM 816 N N . GLN A 1 104 ? -21.197 29.257 1.014 1.00 97.75 104 GLN A N 1
ATOM 817 C CA . GLN A 1 104 ? -22.448 29.475 1.734 1.00 97.75 104 GLN A CA 1
ATOM 818 C C . GLN A 1 104 ? -22.372 28.971 3.185 1.00 97.75 104 GLN A C 1
ATOM 820 O O . GLN A 1 104 ? -22.775 29.689 4.101 1.00 97.75 104 GLN A O 1
ATOM 825 N N . TYR A 1 105 ? -21.826 27.773 3.419 1.00 94.94 105 TYR A N 1
ATOM 826 C CA . TYR A 1 105 ? -21.637 27.246 4.773 1.00 94.94 105 TYR A CA 1
ATOM 827 C C . TYR A 1 105 ? -20.654 28.083 5.596 1.00 94.94 105 TYR A C 1
ATOM 829 O O . TYR A 1 105 ? -20.894 28.300 6.781 1.00 94.94 105 TYR A O 1
ATOM 837 N N . GLN A 1 106 ? -19.591 28.611 4.984 1.00 94.06 106 GLN A N 1
ATOM 838 C CA . GLN A 1 106 ? -18.669 29.528 5.662 1.00 94.06 106 GLN A CA 1
ATOM 839 C C . GLN A 1 106 ? -19.383 30.792 6.155 1.00 94.06 106 GLN A C 1
ATOM 841 O O . GLN A 1 106 ? -19.216 31.170 7.312 1.00 94.06 106 GLN A O 1
ATOM 846 N N . LEU A 1 107 ? -20.238 31.398 5.325 1.00 97.25 107 LEU A N 1
ATOM 847 C CA . LEU A 1 107 ? -21.034 32.562 5.729 1.00 97.25 107 LEU A CA 1
ATOM 848 C C . LEU A 1 107 ? -22.023 32.232 6.859 1.00 97.25 107 LEU A C 1
ATOM 850 O O . LEU A 1 107 ? -22.221 33.041 7.764 1.00 97.25 107 LEU A O 1
ATOM 854 N N . GLN A 1 108 ? -22.629 31.040 6.844 1.00 96.56 108 GLN A N 1
ATOM 855 C CA . GLN A 1 108 ? -23.518 30.596 7.926 1.00 96.56 108 GLN A CA 1
ATOM 856 C C . GLN A 1 108 ? -22.775 30.408 9.250 1.00 96.56 108 GLN A C 1
ATOM 858 O O . GLN A 1 108 ? -23.275 30.825 10.294 1.00 96.56 108 GLN A O 1
ATOM 863 N N . VAL A 1 109 ? -21.587 29.800 9.215 1.00 95.56 109 VAL A N 1
ATOM 864 C CA . VAL A 1 109 ? -20.748 29.624 10.407 1.00 95.56 109 VAL A CA 1
ATOM 865 C C . VAL A 1 109 ? -20.331 30.979 10.975 1.00 95.56 109 VAL A C 1
ATOM 867 O O . VAL A 1 109 ? -20.436 31.170 12.186 1.00 95.56 109 VAL A O 1
ATOM 870 N N . GLU A 1 110 ? -19.942 31.935 10.129 1.00 96.62 110 GLU A N 1
ATOM 871 C CA . GLU A 1 110 ? -19.570 33.277 10.590 1.00 96.62 110 GLU A CA 1
ATOM 872 C C . GLU A 1 110 ? -20.766 34.017 11.210 1.00 96.62 110 GLU A C 1
ATOM 874 O O . GLU A 1 110 ? -20.656 34.581 12.295 1.00 96.62 110 GLU A O 1
ATOM 879 N N . SER A 1 111 ? -21.955 33.916 10.607 1.00 96.75 111 SER A N 1
ATOM 880 C CA . SER A 1 111 ? -23.178 34.493 11.183 1.00 96.75 111 SER A CA 1
ATOM 881 C C . SER A 1 111 ? -23.544 33.873 12.541 1.00 96.75 111 SER A C 1
ATOM 883 O O . SER A 1 111 ? -23.937 34.577 13.475 1.00 96.75 111 SER A O 1
ATOM 885 N N . LEU A 1 112 ? -23.396 32.551 12.689 1.00 96.25 112 LEU A N 1
ATOM 886 C CA . LEU A 1 112 ? -23.608 31.871 13.971 1.00 96.25 112 LEU A CA 1
ATOM 887 C C . LEU A 1 112 ? -22.579 32.302 15.016 1.00 96.25 112 LEU A C 1
ATOM 889 O O . LEU A 1 112 ? -22.932 32.483 16.183 1.00 96.25 112 LEU A O 1
ATOM 893 N N . ARG A 1 113 ? -21.327 32.498 14.601 1.00 96.19 113 ARG A N 1
ATOM 894 C CA . ARG A 1 113 ? -20.258 33.003 15.456 1.00 96.19 113 ARG A CA 1
ATOM 895 C C . ARG A 1 113 ? -20.581 34.406 15.978 1.00 96.19 113 ARG A C 1
ATOM 897 O O . ARG A 1 113 ? -20.555 34.599 17.192 1.00 96.19 113 ARG A O 1
ATOM 904 N N . GLU A 1 114 ? -20.975 35.342 15.116 1.00 96.81 114 GLU A N 1
ATOM 905 C CA . GLU A 1 114 ? -21.399 36.694 15.525 1.00 96.81 114 GLU A CA 1
ATOM 906 C C . GLU A 1 114 ? -22.590 36.652 16.502 1.00 96.81 114 GLU A C 1
ATOM 908 O O . GLU A 1 114 ? -22.638 37.372 17.507 1.00 96.81 114 GLU A O 1
ATOM 913 N N . ARG A 1 115 ? -23.554 35.753 16.264 1.00 95.56 115 ARG A N 1
ATOM 914 C CA . ARG A 1 115 ? -24.704 35.570 17.161 1.00 95.56 115 ARG A CA 1
ATOM 915 C C . ARG A 1 115 ? -24.297 35.030 18.536 1.00 95.56 115 ARG A C 1
ATOM 917 O O . ARG A 1 115 ? -24.862 35.438 19.551 1.00 95.56 115 ARG A O 1
ATOM 924 N N . LEU A 1 116 ? -23.316 34.133 18.596 1.00 91.81 116 LEU A N 1
ATOM 925 C CA . LEU A 1 116 ? -22.772 33.645 19.864 1.00 91.81 116 LEU A CA 1
ATOM 926 C C . LEU A 1 116 ? -21.988 34.734 20.603 1.00 91.81 116 LEU A C 1
ATOM 928 O O . LEU A 1 116 ? -22.130 34.858 21.820 1.00 91.81 116 LEU A O 1
ATOM 932 N N . GLU A 1 117 ? -21.212 35.550 19.888 1.00 92.94 117 GLU A N 1
ATOM 933 C CA . GLU A 1 117 ? -20.474 36.672 20.476 1.00 92.94 117 GLU A CA 1
ATOM 934 C C . GLU A 1 117 ? -21.433 37.703 21.103 1.00 92.94 117 GLU A C 1
ATOM 936 O O . GLU A 1 117 ? -21.250 38.097 22.260 1.00 92.94 117 GLU A O 1
ATOM 941 N N . THR A 1 118 ? -22.520 38.062 20.412 1.00 93.44 118 THR A N 1
ATOM 942 C CA . THR A 1 118 ? -23.550 38.980 20.941 1.00 93.44 118 THR A CA 1
ATOM 943 C C . THR A 1 118 ? -24.299 38.405 22.148 1.00 93.44 118 THR A C 1
ATOM 945 O O . THR A 1 118 ? -24.476 39.095 23.156 1.00 93.44 118 THR A O 1
ATOM 948 N N . MET A 1 119 ? -24.685 37.124 22.108 1.00 89.00 119 MET A N 1
ATOM 949 C CA . MET A 1 119 ? -25.300 36.444 23.256 1.00 89.00 119 MET A CA 1
ATOM 950 C C . MET A 1 119 ? -24.359 36.376 24.467 1.00 89.00 119 MET A C 1
ATOM 952 O O . MET A 1 119 ? -24.792 36.596 25.601 1.00 89.00 119 MET A O 1
ATOM 956 N N . GLY A 1 120 ? -23.067 36.121 24.239 1.00 87.25 120 GLY A N 1
ATOM 957 C CA . GLY A 1 120 ? -22.050 36.102 25.290 1.00 87.25 120 GLY A CA 1
ATOM 958 C C . GLY A 1 120 ? -21.852 37.467 25.957 1.00 87.25 120 GLY A C 1
ATOM 959 O O . GLY A 1 120 ? -21.691 37.542 27.176 1.00 87.25 120 GLY A O 1
ATOM 960 N N . GLN A 1 121 ? -21.914 38.559 25.189 1.00 83.81 121 GLN A N 1
ATOM 961 C CA . GLN A 1 121 ? -21.846 39.923 25.725 1.00 83.81 121 GLN A CA 1
ATOM 962 C C . GLN A 1 121 ? -23.106 40.298 26.524 1.00 83.81 121 GLN A C 1
ATOM 964 O O . GLN A 1 121 ? -22.997 40.859 27.616 1.00 83.81 121 GLN A O 1
ATOM 969 N N . ALA A 1 122 ? -24.298 39.923 26.045 1.00 79.44 122 ALA A N 1
ATOM 970 C CA . ALA A 1 122 ? -25.559 40.176 26.747 1.00 79.44 122 ALA A CA 1
ATOM 971 C C . ALA A 1 122 ? -25.652 39.436 28.097 1.00 79.44 122 ALA A C 1
ATOM 973 O O . ALA A 1 122 ? -26.194 39.976 29.064 1.00 79.44 122 ALA A O 1
ATOM 974 N N . ALA A 1 123 ? -25.093 38.224 28.189 1.00 72.81 123 ALA A N 1
ATOM 975 C CA . ALA A 1 123 ? -25.009 37.475 29.442 1.00 72.81 123 ALA A CA 1
ATOM 976 C C . ALA A 1 123 ? -24.069 38.148 30.459 1.00 72.81 123 ALA A C 1
ATOM 978 O O . ALA A 1 123 ? -24.394 38.208 31.642 1.00 72.81 123 ALA A O 1
ATOM 979 N N . LYS A 1 124 ? -22.946 38.726 30.007 1.00 71.31 124 LYS A N 1
ATOM 980 C CA . LYS A 1 124 ? -22.023 39.478 30.878 1.00 71.31 124 LYS A CA 1
ATOM 981 C C . LYS A 1 124 ? -22.638 40.773 31.414 1.00 71.31 124 LYS A C 1
ATOM 983 O O . LYS A 1 124 ? -22.383 41.121 32.559 1.00 71.31 124 LYS A O 1
ATOM 988 N N . ALA A 1 125 ? -23.480 41.450 30.632 1.00 66.12 125 ALA A N 1
ATOM 989 C CA . ALA A 1 125 ? -24.149 42.680 31.064 1.00 66.12 125 ALA A CA 1
ATOM 990 C C . ALA A 1 125 ? -25.224 42.454 32.149 1.00 66.12 125 ALA A C 1
ATOM 992 O O . ALA A 1 125 ? -25.511 43.364 32.921 1.00 66.12 125 ALA A O 1
ATOM 993 N N . LYS A 1 126 ? -25.809 41.249 32.238 1.00 59.72 126 LYS A N 1
ATOM 994 C CA . LYS A 1 126 ? -26.844 40.917 33.238 1.00 59.72 126 LYS A CA 1
ATOM 995 C C . LYS A 1 126 ? -26.297 40.431 34.584 1.00 59.72 126 LYS A C 1
ATOM 997 O O . LYS A 1 126 ? -27.050 40.413 35.551 1.00 59.72 126 LYS A O 1
ATOM 1002 N N . THR A 1 127 ? -25.013 40.089 34.674 1.00 51.56 127 THR A N 1
ATOM 1003 C CA . THR A 1 127 ? -24.387 39.583 35.914 1.00 51.56 127 THR A CA 1
ATOM 1004 C C . THR A 1 127 ? -23.757 40.697 36.768 1.00 51.56 127 THR A C 1
ATOM 1006 O O . THR A 1 127 ? -23.190 40.428 37.820 1.00 51.56 127 THR A O 1
ATOM 1009 N N . THR A 1 128 ? -23.901 41.969 36.380 1.00 47.16 128 THR A N 1
ATOM 1010 C CA . THR A 1 128 ? -23.397 43.131 37.142 1.00 47.16 128 THR A CA 1
ATOM 1011 C C . THR A 1 128 ? -24.448 43.703 38.106 1.00 47.16 128 THR A C 1
ATOM 1013 O O . THR A 1 128 ? -24.589 44.918 38.236 1.00 47.16 128 THR A O 1
ATOM 1016 N N . VAL A 1 129 ? -25.212 42.843 38.788 1.00 47.50 129 VAL A N 1
ATOM 1017 C CA . VAL A 1 129 ? -26.131 43.254 39.862 1.00 47.50 129 VAL A CA 1
ATOM 1018 C C . VAL A 1 129 ? -25.635 42.694 41.192 1.00 47.50 129 VAL A C 1
ATOM 1020 O O . VAL A 1 129 ? -25.700 41.496 41.438 1.00 47.50 129 VAL A O 1
ATOM 1023 N N . GLN A 1 130 ? -25.115 43.619 42.002 1.00 46.19 130 GLN A N 1
ATOM 1024 C CA . GLN A 1 130 ? -25.007 43.614 43.464 1.00 46.19 130 GLN A CA 1
ATOM 1025 C C . GLN A 1 130 ? -24.741 42.262 44.146 1.00 46.19 130 GLN A C 1
ATOM 1027 O O . GLN A 1 130 ? -25.650 41.607 44.641 1.00 46.19 130 GLN A O 1
ATOM 1032 N N . TYR A 1 131 ? -23.459 41.952 44.324 1.00 39.56 131 TYR A N 1
ATOM 1033 C CA . TYR A 1 131 ? -22.993 41.351 45.571 1.00 39.56 131 TYR A CA 1
ATOM 1034 C C . TYR A 1 131 ? -22.061 42.360 46.246 1.00 39.56 131 TYR A C 1
ATOM 1036 O O . TYR A 1 131 ? -20.893 42.493 45.887 1.00 39.56 131 TYR A O 1
ATOM 1044 N N . GLN A 1 132 ? -22.621 43.133 47.178 1.00 47.88 132 GLN A N 1
ATOM 1045 C CA . GLN A 1 132 ? -21.849 43.637 48.306 1.00 47.88 132 GLN A CA 1
ATOM 1046 C C . GLN A 1 132 ? -21.721 42.457 49.263 1.00 47.88 132 GLN A C 1
ATOM 1048 O O . GLN A 1 132 ? -22.695 42.104 49.920 1.00 47.88 132 GLN A O 1
ATOM 1053 N N . ASP A 1 133 ? -20.558 41.819 49.290 1.00 38.69 133 ASP A N 1
ATOM 1054 C CA . ASP A 1 133 ? -20.177 40.995 50.427 1.00 38.69 133 ASP A CA 1
ATOM 1055 C C . ASP A 1 133 ? -18.667 41.082 50.636 1.00 38.69 133 ASP A C 1
ATOM 1057 O O . ASP A 1 133 ? -17.869 41.104 49.692 1.00 38.69 133 ASP A O 1
ATOM 1061 N N . GLU A 1 134 ? -18.312 41.236 51.900 1.00 47.66 134 GLU A N 1
ATOM 1062 C CA . GLU A 1 134 ? -16.994 41.551 52.409 1.00 47.66 134 GLU A CA 1
ATOM 1063 C C . GLU A 1 134 ? -16.069 40.351 52.227 1.00 47.66 134 GLU A C 1
ATOM 1065 O O . GLU A 1 134 ? -16.107 39.405 53.001 1.00 47.66 134 GLU A O 1
ATOM 1070 N N . ASN A 1 135 ? -15.198 40.385 51.222 1.00 45.97 135 ASN A N 1
ATOM 1071 C CA . ASN A 1 135 ? -13.939 39.649 51.269 1.00 45.97 135 ASN A CA 1
ATOM 1072 C C . ASN A 1 135 ? -12.915 40.330 50.366 1.00 45.97 135 ASN A C 1
ATOM 1074 O O . ASN A 1 135 ? -13.047 40.347 49.143 1.00 45.97 135 ASN A O 1
ATOM 1078 N N . GLN A 1 136 ? -11.895 40.909 51.002 1.00 52.31 136 GLN A N 1
ATOM 1079 C CA . GLN A 1 136 ? -10.727 41.512 50.365 1.00 52.31 136 GLN A CA 1
ATOM 1080 C C . GLN A 1 136 ? -10.117 40.561 49.321 1.00 52.31 136 GLN A C 1
ATOM 1082 O O . GLN A 1 136 ? -9.556 39.526 49.691 1.00 52.31 136 GLN A O 1
ATOM 1087 N N . PRO A 1 137 ? -10.142 40.913 48.024 1.00 44.22 137 PRO A N 1
ATOM 1088 C CA . PRO A 1 137 ? -9.310 40.261 47.037 1.00 44.22 137 PRO A CA 1
ATOM 1089 C C . PRO A 1 137 ? -7.929 40.917 47.061 1.00 44.22 137 PRO A C 1
ATOM 1091 O O . PRO A 1 137 ? -7.791 42.140 47.015 1.00 44.22 137 PRO A O 1
ATOM 1094 N N . LEU A 1 138 ? -6.893 40.085 47.097 1.00 48.47 138 LEU A N 1
ATOM 1095 C CA . LEU A 1 138 ? -5.518 40.485 46.824 1.00 48.47 138 LEU A CA 1
ATOM 1096 C C . LEU A 1 138 ? -5.451 41.089 45.413 1.00 48.47 138 LEU A C 1
ATOM 1098 O O . LEU A 1 138 ? -5.407 40.380 44.409 1.00 48.47 138 LEU A O 1
ATOM 1102 N N . SER A 1 139 ? -5.479 42.420 45.354 1.00 43.56 139 SER A N 1
ATOM 1103 C CA . SER A 1 139 ? -5.326 43.229 44.148 1.00 43.56 139 SER A CA 1
ATOM 1104 C C . SER A 1 139 ? -3.875 43.184 43.664 1.00 43.56 139 SER A C 1
ATOM 1106 O O . SER A 1 139 ? -3.097 44.107 43.892 1.00 43.56 139 SER A O 1
ATOM 1108 N N . GLY A 1 140 ? -3.511 42.102 42.981 1.00 51.31 140 GLY A N 1
ATOM 1109 C CA . GLY A 1 140 ? -2.415 42.107 42.019 1.00 51.31 140 GLY A CA 1
ATOM 1110 C C . GLY A 1 140 ? -3.006 42.263 40.624 1.00 51.31 140 GLY A C 1
ATOM 1111 O O . GLY A 1 140 ? -3.469 41.281 40.048 1.00 51.31 140 GLY A O 1
ATOM 1112 N N . SER A 1 141 ? -3.033 43.482 40.082 1.00 49.34 141 SER A N 1
ATOM 1113 C CA . SER A 1 141 ? -3.392 43.706 38.680 1.00 49.34 141 SER A CA 1
ATOM 1114 C C . SER A 1 141 ? -2.298 43.100 37.798 1.00 49.34 141 SER A C 1
ATOM 1116 O O . SER A 1 141 ? -1.262 43.720 37.563 1.00 49.34 141 SER A O 1
ATOM 1118 N N . VAL A 1 142 ? -2.488 41.858 37.359 1.00 63.25 142 VAL A N 1
ATOM 1119 C CA . VAL A 1 142 ? -1.626 41.256 36.341 1.00 63.25 142 VAL A CA 1
ATOM 1120 C C . VAL A 1 142 ? -2.031 41.860 35.005 1.00 63.25 142 VAL A C 1
ATOM 1122 O O . VAL A 1 142 ? -3.158 41.663 34.554 1.00 63.25 142 VAL A O 1
ATOM 1125 N N . ASP A 1 143 ? -1.123 42.621 34.403 1.00 75.31 143 ASP A N 1
ATOM 1126 C CA . ASP A 1 143 ? -1.293 43.174 33.065 1.00 75.31 143 ASP A CA 1
ATOM 1127 C C . ASP A 1 143 ? -1.377 42.026 32.049 1.00 75.31 143 ASP A C 1
ATOM 1129 O O . ASP A 1 143 ? -0.392 41.335 31.774 1.00 75.31 143 ASP A O 1
ATOM 1133 N N . ILE A 1 144 ? -2.581 41.777 31.536 1.00 71.25 144 ILE A N 1
ATOM 1134 C CA . ILE A 1 144 ? -2.881 40.658 30.636 1.00 71.25 144 ILE A CA 1
ATOM 1135 C C . ILE A 1 144 ? -2.109 40.803 29.315 1.00 71.25 144 ILE A C 1
ATOM 1137 O O . ILE A 1 144 ? -1.771 39.789 28.704 1.00 71.25 144 ILE A O 1
ATOM 1141 N N . GLU A 1 145 ? -1.759 42.029 28.910 1.00 78.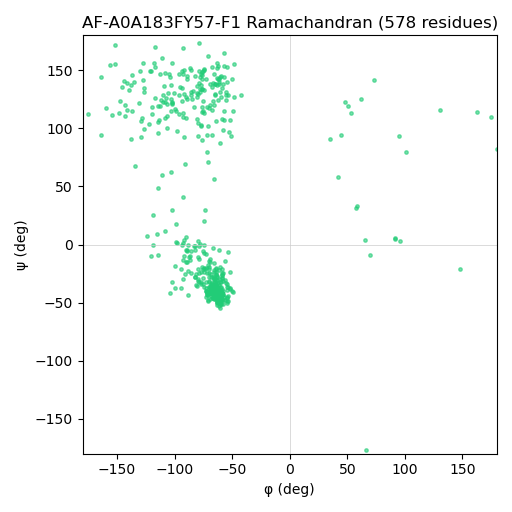75 145 GLU A N 1
ATOM 1142 C CA . GLU A 1 145 ? -0.991 42.290 27.687 1.00 78.75 145 GLU A CA 1
ATOM 1143 C C . GLU A 1 145 ? 0.488 41.894 27.821 1.00 78.75 145 GLU A C 1
ATOM 1145 O O . GLU A 1 145 ? 1.156 41.622 26.824 1.00 78.75 145 GLU A O 1
ATOM 1150 N N . SER A 1 146 ? 0.990 41.768 29.054 1.00 85.12 146 SER A N 1
ATOM 1151 C CA . SER A 1 146 ? 2.354 41.298 29.327 1.00 85.12 146 SER A CA 1
ATOM 1152 C C . SER A 1 146 ? 2.514 39.773 29.224 1.00 85.12 146 SER A C 1
ATOM 1154 O O . SER A 1 146 ? 3.637 39.259 29.179 1.00 85.12 146 SER A O 1
ATOM 1156 N N . ILE A 1 147 ? 1.408 39.019 29.167 1.00 82.12 147 ILE A N 1
ATOM 1157 C CA . ILE A 1 147 ? 1.442 37.557 29.085 1.00 82.12 147 ILE A CA 1
ATOM 1158 C C . ILE A 1 147 ? 1.609 37.135 27.625 1.00 82.12 147 ILE A C 1
ATOM 1160 O O . ILE A 1 147 ? 0.806 37.466 26.756 1.00 82.12 147 ILE A O 1
ATOM 1164 N N . ASN A 1 148 ? 2.640 36.332 27.354 1.00 85.31 148 ASN A N 1
ATOM 1165 C CA . ASN A 1 148 ? 2.919 35.823 26.014 1.00 85.31 148 ASN A CA 1
ATOM 1166 C C . ASN A 1 148 ? 1.675 35.122 25.410 1.00 85.31 148 ASN A C 1
ATOM 1168 O O . ASN A 1 148 ? 1.139 34.197 26.033 1.00 85.31 148 ASN A O 1
ATOM 1172 N N . PRO A 1 149 ? 1.244 35.474 24.182 1.00 85.69 149 PRO A N 1
ATOM 1173 C CA . PRO A 1 149 ? 0.031 34.925 23.574 1.00 85.69 149 PRO A CA 1
ATOM 1174 C C . PRO A 1 149 ? 0.052 33.397 23.424 1.00 85.69 149 PRO A C 1
ATOM 1176 O O . PRO A 1 149 ? -1.002 32.768 23.481 1.00 85.69 149 PRO A O 1
ATOM 1179 N N . ARG A 1 150 ? 1.231 32.763 23.322 1.00 80.56 150 ARG A N 1
ATOM 1180 C CA . ARG A 1 150 ? 1.342 31.291 23.320 1.00 80.56 150 ARG A CA 1
ATOM 1181 C C . ARG A 1 150 ? 0.969 30.670 24.666 1.00 80.56 150 ARG A C 1
ATOM 1183 O O . ARG A 1 150 ? 0.412 29.578 24.694 1.00 80.56 150 ARG A O 1
ATOM 1190 N N . VAL A 1 151 ? 1.253 31.356 25.772 1.00 86.50 151 VAL A N 1
ATOM 1191 C CA . VAL A 1 151 ? 0.902 30.900 27.126 1.00 86.50 151 VAL A CA 1
ATOM 1192 C C . VAL A 1 151 ? -0.600 31.038 27.352 1.00 86.50 151 VAL A C 1
ATOM 1194 O O . VAL A 1 151 ? -1.213 30.124 27.898 1.00 86.50 151 VAL A O 1
ATOM 1197 N N . LEU A 1 152 ? -1.209 32.124 26.868 1.00 83.25 152 LEU A N 1
ATOM 1198 C CA . LEU A 1 152 ? -2.663 32.298 26.894 1.00 83.25 152 LEU A CA 1
ATOM 1199 C C . LEU A 1 152 ? -3.376 31.248 26.035 1.00 83.25 152 LEU A C 1
ATOM 1201 O O . LEU A 1 152 ? -4.354 30.672 26.500 1.00 83.25 152 LEU A O 1
ATOM 1205 N N . LEU A 1 153 ? -2.857 30.934 24.843 1.00 82.00 153 LEU A N 1
ATOM 1206 C CA . LEU A 1 153 ? -3.358 29.840 24.001 1.00 82.00 153 LEU A CA 1
ATOM 1207 C C . LEU A 1 153 ? -3.257 28.485 24.709 1.00 82.00 153 LEU A C 1
ATOM 1209 O O . LEU A 1 153 ? -4.259 27.788 24.825 1.00 82.00 153 LEU A O 1
ATOM 1213 N N . ALA A 1 154 ? -2.092 28.142 25.263 1.00 84.75 154 ALA A N 1
ATOM 1214 C CA . ALA A 1 154 ? -1.905 26.888 25.993 1.00 84.75 154 ALA A CA 1
ATOM 1215 C C . ALA A 1 154 ? -2.806 26.797 27.238 1.00 84.75 154 ALA A C 1
ATOM 1217 O O . ALA A 1 154 ? -3.333 25.732 27.563 1.00 84.75 154 ALA A O 1
ATOM 1218 N N . TYR A 1 155 ? -3.013 27.915 27.938 1.00 85.19 155 TYR A N 1
ATOM 1219 C CA . TYR A 1 155 ? -3.911 27.985 29.086 1.00 85.19 155 TYR A CA 1
ATOM 1220 C C . TYR A 1 155 ? -5.382 27.873 28.669 1.00 85.19 155 TYR A C 1
ATOM 1222 O O . TYR A 1 155 ? -6.135 27.140 29.309 1.00 85.19 155 TYR A O 1
ATOM 1230 N N . ALA A 1 156 ? -5.788 28.538 27.586 1.00 82.62 156 ALA A N 1
ATOM 1231 C CA . ALA A 1 156 ? -7.131 28.451 27.024 1.00 82.62 156 ALA A CA 1
ATOM 1232 C C . ALA A 1 156 ? -7.434 27.034 26.523 1.00 82.62 156 ALA A C 1
ATOM 1234 O O . ALA A 1 156 ? -8.476 26.489 26.867 1.00 82.62 156 ALA A O 1
ATOM 1235 N N . GLU A 1 157 ? -6.505 26.386 25.816 1.00 80.00 157 GLU A N 1
ATOM 1236 C CA . GLU A 1 157 ? -6.626 24.979 25.419 1.00 80.00 157 GLU A CA 1
ATOM 1237 C C . GLU A 1 157 ? -6.718 24.055 26.635 1.00 80.00 157 GLU A C 1
ATOM 1239 O O . GLU A 1 157 ? -7.575 23.174 26.688 1.00 80.00 157 GLU A O 1
ATOM 1244 N N . LYS A 1 158 ? -5.878 24.265 27.655 1.00 82.75 158 LYS A N 1
ATOM 1245 C CA . LYS A 1 158 ? -5.931 23.489 28.902 1.00 82.75 158 LYS A CA 1
ATOM 1246 C C . LYS A 1 158 ? -7.255 23.693 29.639 1.00 82.75 158 LYS A C 1
ATOM 1248 O O . LYS A 1 158 ? -7.790 22.744 30.211 1.00 82.75 158 LYS A O 1
ATOM 1253 N N . ARG A 1 159 ? -7.799 24.911 29.616 1.00 80.50 159 ARG A N 1
ATOM 1254 C CA . ARG A 1 159 ? -9.090 25.243 30.217 1.00 80.50 159 ARG A CA 1
ATOM 1255 C C . ARG A 1 159 ? -10.250 24.657 29.421 1.00 80.50 159 ARG A C 1
ATOM 1257 O O . ARG A 1 159 ? -11.098 24.042 30.044 1.00 80.50 159 ARG A O 1
ATOM 1264 N N . LEU A 1 160 ? -10.236 24.724 28.090 1.00 73.19 160 LEU A N 1
ATOM 1265 C CA . LEU A 1 160 ? -11.207 24.062 27.210 1.00 73.19 160 LEU A CA 1
ATOM 1266 C C . LEU A 1 160 ? -11.179 22.539 27.386 1.00 73.19 160 LEU A C 1
ATOM 1268 O O . LEU A 1 160 ? -12.231 21.910 27.453 1.00 73.19 160 LEU A O 1
ATOM 1272 N N . ARG A 1 161 ? -9.995 21.934 27.559 1.00 70.62 161 ARG A N 1
ATOM 1273 C CA . ARG A 1 161 ? -9.857 20.513 27.932 1.00 70.62 161 ARG A CA 1
ATOM 1274 C C . ARG A 1 161 ? -10.423 20.215 29.324 1.00 70.62 161 ARG A C 1
ATOM 1276 O O . ARG A 1 161 ? -11.009 19.164 29.542 1.00 70.62 161 ARG A O 1
ATOM 1283 N N . ASN A 1 162 ? -10.276 21.124 30.284 1.00 64.81 162 ASN A N 1
ATOM 1284 C CA . ASN A 1 162 ? -10.850 20.954 31.622 1.00 64.81 162 ASN A CA 1
ATOM 1285 C C . ASN A 1 162 ? -12.360 21.236 31.678 1.00 64.81 162 ASN A C 1
ATOM 1287 O O . ASN A 1 162 ? -13.061 20.613 32.468 1.00 64.81 162 ASN A O 1
ATOM 1291 N N . GLU A 1 163 ? -12.871 22.149 30.859 1.00 63.66 163 GLU A N 1
ATOM 1292 C CA . GLU A 1 163 ? -14.299 22.439 30.736 1.00 63.66 163 GLU A CA 1
ATOM 1293 C C . GLU A 1 163 ? -15.007 21.334 29.955 1.00 63.66 163 GLU A C 1
ATOM 1295 O O . GLU A 1 163 ? -16.072 20.920 30.383 1.00 63.66 163 GLU A O 1
ATOM 1300 N N . SER A 1 164 ? -14.386 20.738 28.932 1.00 58.66 164 SER A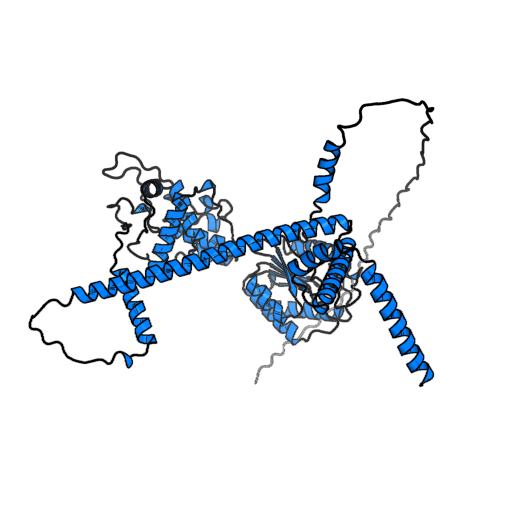 N 1
ATOM 1301 C CA . SER A 1 164 ? -14.878 19.490 28.318 1.00 58.66 164 SER A CA 1
ATOM 1302 C C . SER A 1 164 ? -14.818 18.287 29.271 1.00 58.66 164 SER A C 1
ATOM 1304 O O . SER A 1 164 ? -15.687 17.428 29.204 1.00 58.66 164 SER A O 1
ATOM 1306 N N . ARG A 1 165 ? -13.877 18.247 30.229 1.00 52.06 165 ARG A N 1
ATOM 1307 C CA . ARG A 1 165 ? -13.896 17.269 31.342 1.00 52.06 165 ARG A CA 1
ATOM 1308 C C . ARG A 1 165 ? -15.021 17.513 32.357 1.00 52.06 165 ARG A C 1
ATOM 1310 O O . ARG A 1 165 ? -15.472 16.561 32.986 1.00 52.06 165 ARG A O 1
ATOM 1317 N N . LYS A 1 166 ? -15.436 18.769 32.570 1.00 48.78 166 LYS A N 1
ATOM 1318 C CA . LYS A 1 166 ? -16.503 19.152 33.522 1.00 48.78 166 LYS A CA 1
ATOM 1319 C C . LYS A 1 166 ? -17.892 19.194 32.892 1.00 48.78 166 LYS A C 1
ATOM 1321 O O . LYS A 1 166 ? -18.874 18.990 33.599 1.00 48.78 166 LYS A O 1
ATOM 1326 N N . ALA A 1 167 ? -17.974 19.406 31.583 1.00 48.84 167 ALA A N 1
ATOM 1327 C CA . ALA A 1 167 ? -19.122 19.079 30.763 1.00 48.84 167 ALA A CA 1
ATOM 1328 C C . ALA A 1 167 ? -19.176 17.555 30.663 1.00 48.84 167 ALA A C 1
ATOM 1330 O O . ALA A 1 167 ? -18.864 16.956 29.639 1.00 48.84 167 ALA A O 1
ATOM 1331 N N . ILE A 1 168 ? -19.539 16.926 31.780 1.00 45.12 168 ILE A N 1
ATOM 1332 C CA . ILE A 1 168 ? -20.045 15.566 31.803 1.00 45.12 168 ILE A CA 1
ATOM 1333 C C . ILE A 1 168 ? -21.313 15.627 30.954 1.00 45.12 168 ILE A C 1
ATOM 1335 O O . ILE A 1 168 ? -22.411 15.894 31.436 1.00 45.12 168 ILE A O 1
ATOM 1339 N N . SER A 1 169 ? -21.124 15.446 29.647 1.00 42.38 169 SER A N 1
ATOM 1340 C CA . SER A 1 169 ? -22.114 14.818 28.796 1.00 42.38 169 SER A CA 1
ATOM 1341 C C . SER A 1 169 ? -22.637 13.635 29.593 1.00 42.38 169 SER A C 1
ATOM 1343 O O . SER A 1 169 ? -21.839 12.859 30.132 1.00 42.38 169 SER A O 1
ATOM 1345 N N . ALA A 1 170 ? -23.953 13.527 29.719 1.00 43.50 170 ALA A N 1
ATOM 1346 C CA . ALA A 1 170 ? -24.625 12.358 30.259 1.00 43.50 170 ALA A CA 1
ATOM 1347 C C . ALA A 1 170 ? -24.416 11.153 29.313 1.00 43.50 170 ALA A C 1
ATOM 1349 O O . ALA A 1 170 ? -25.360 10.578 28.785 1.00 43.50 170 ALA A O 1
ATOM 1350 N N . GLY A 1 171 ? -23.158 10.807 29.036 1.00 45.53 171 GLY A N 1
ATOM 1351 C CA . GLY A 1 171 ? -22.765 9.612 28.319 1.00 45.53 171 GLY A CA 1
ATOM 1352 C C . GLY A 1 171 ? -23.056 8.412 29.201 1.00 45.53 171 GLY A C 1
ATOM 1353 O O . GLY A 1 171 ? -22.831 8.437 30.415 1.00 45.53 171 GLY A O 1
ATOM 1354 N N . HIS A 1 172 ? -23.594 7.366 28.592 1.00 54.56 172 HIS A N 1
ATOM 1355 C CA . HIS A 1 172 ? -23.888 6.132 29.296 1.00 54.56 172 HIS A CA 1
ATOM 1356 C C . HIS A 1 172 ? -22.558 5.503 29.729 1.00 54.56 172 HIS A C 1
ATOM 1358 O O . HIS A 1 172 ? -21.636 5.311 28.930 1.00 54.56 172 HIS A O 1
ATOM 1364 N N . ARG A 1 173 ? -22.411 5.258 31.034 1.00 52.91 173 ARG A N 1
ATOM 1365 C CA . ARG A 1 173 ? -21.178 4.713 31.606 1.00 52.91 173 ARG A CA 1
ATOM 1366 C C . ARG A 1 173 ? -21.201 3.197 31.437 1.00 52.91 173 ARG A C 1
ATOM 1368 O O . ARG A 1 173 ? -22.063 2.538 32.010 1.00 52.91 173 ARG A O 1
ATOM 1375 N N . ALA A 1 174 ? -20.243 2.640 30.702 1.00 55.34 174 ALA A N 1
ATOM 1376 C CA . ALA A 1 174 ? -20.046 1.194 30.669 1.00 55.34 174 ALA A CA 1
ATOM 1377 C C . ALA A 1 174 ? -19.356 0.774 31.978 1.00 55.34 174 ALA A C 1
ATOM 1379 O O . ALA A 1 174 ? -18.136 0.828 32.096 1.00 55.34 174 ALA A O 1
ATOM 1380 N N . THR A 1 175 ? -20.116 0.451 33.024 1.00 50.31 175 THR A N 1
ATOM 1381 C CA . THR A 1 175 ? -19.537 -0.062 34.276 1.00 50.31 175 THR A CA 1
ATOM 1382 C C . THR A 1 175 ? -19.122 -1.524 34.095 1.00 50.31 175 THR A C 1
ATOM 1384 O O . THR A 1 175 ? -19.737 -2.259 33.337 1.00 50.31 175 THR A O 1
ATOM 1387 N N . SER A 1 176 ? -18.078 -1.985 34.784 1.00 46.53 176 SER A N 1
ATOM 1388 C CA . SER A 1 176 ? -17.626 -3.387 34.723 1.00 46.53 176 SER A CA 1
ATOM 1389 C C . SER A 1 176 ? -18.528 -4.369 35.484 1.00 46.53 176 SER A C 1
ATOM 1391 O O . SER A 1 176 ? -18.295 -5.572 35.428 1.00 46.53 176 SER A O 1
ATOM 1393 N N . ASN A 1 177 ? -19.518 -3.865 36.229 1.00 44.81 177 ASN A N 1
ATOM 1394 C CA . ASN A 1 177 ? -20.202 -4.616 37.285 1.00 44.81 177 ASN A CA 1
ATOM 1395 C C . ASN A 1 177 ? -21.643 -5.026 36.951 1.00 44.81 177 ASN A C 1
ATOM 1397 O O . ASN A 1 177 ? -22.350 -5.461 37.847 1.00 44.81 177 ASN A O 1
ATOM 1401 N N . GLY A 1 178 ? -22.102 -4.912 35.702 1.00 44.94 178 GLY A N 1
ATOM 1402 C CA . GLY A 1 178 ? -23.435 -5.402 35.312 1.00 44.94 178 GLY A CA 1
ATOM 1403 C C . GLY A 1 178 ? -24.628 -4.619 35.883 1.00 44.94 178 GLY A C 1
ATOM 1404 O O . GLY A 1 178 ? -25.737 -4.803 35.406 1.00 44.94 178 GLY A O 1
ATOM 1405 N N . ASP A 1 179 ? -24.417 -3.680 36.812 1.00 44.97 179 ASP A N 1
ATOM 1406 C CA . ASP A 1 179 ? -25.473 -2.856 37.433 1.00 44.97 179 ASP A CA 1
ATOM 1407 C C . ASP A 1 179 ? -26.026 -1.737 36.511 1.00 44.97 179 ASP A C 1
ATOM 1409 O O . ASP A 1 179 ? -26.590 -0.746 36.976 1.00 44.97 179 ASP A O 1
ATOM 1413 N N . GLY A 1 180 ? -25.843 -1.861 35.191 1.00 52.44 180 GLY A N 1
ATOM 1414 C CA . GLY A 1 180 ? -26.382 -0.952 34.178 1.00 52.44 180 GLY A CA 1
ATOM 1415 C C . GLY A 1 180 ? -26.353 -1.548 32.763 1.00 52.44 180 GLY A C 1
ATOM 1416 O O . GLY A 1 180 ? -25.393 -2.231 32.387 1.00 52.44 180 GLY A O 1
ATOM 1417 N N . ASP A 1 181 ? -27.383 -1.226 31.971 1.00 64.88 181 ASP A N 1
ATOM 1418 C CA . ASP A 1 181 ? -27.772 -1.876 30.700 1.00 64.88 181 ASP A CA 1
ATOM 1419 C C . ASP A 1 181 ? -26.739 -1.827 29.556 1.00 64.88 181 ASP A C 1
ATOM 1421 O O . ASP A 1 181 ? -26.959 -2.432 28.512 1.00 64.88 181 ASP A O 1
ATOM 1425 N N . MET A 1 182 ? -25.603 -1.135 29.715 1.00 77.38 182 MET A N 1
ATOM 1426 C CA . MET A 1 182 ? -24.626 -0.897 28.634 1.00 77.38 182 MET A CA 1
ATOM 1427 C C . MET A 1 182 ? -23.200 -1.364 28.939 1.00 77.38 182 MET A C 1
ATOM 1429 O O . MET A 1 182 ? -22.280 -1.114 28.159 1.00 77.38 182 MET A O 1
ATOM 1433 N N . SER A 1 183 ? -22.992 -2.056 30.059 1.00 82.81 183 SER A N 1
ATOM 1434 C CA . SER A 1 183 ? -21.682 -2.605 30.442 1.00 82.81 183 SER A CA 1
ATOM 1435 C C . SER A 1 183 ? -21.062 -3.499 29.359 1.00 82.81 183 SER A C 1
ATOM 1437 O O . SER A 1 183 ? -19.855 -3.426 29.114 1.00 82.81 183 SER A O 1
ATOM 1439 N N . ALA A 1 184 ? -21.891 -4.268 28.643 1.00 88.94 184 ALA A N 1
ATOM 1440 C CA . ALA A 1 184 ? -21.442 -5.159 27.575 1.00 88.94 184 ALA A CA 1
ATOM 1441 C C . ALA A 1 184 ? -20.852 -4.431 26.356 1.00 88.94 184 ALA A C 1
ATOM 1443 O O . ALA A 1 184 ? -20.165 -5.049 25.547 1.00 88.94 184 ALA A O 1
ATOM 1444 N N . LEU A 1 185 ? -21.081 -3.120 26.219 1.00 92.69 185 LEU A N 1
ATOM 1445 C CA . LEU A 1 185 ? -20.547 -2.317 25.116 1.00 92.69 185 LEU A CA 1
ATOM 1446 C C . LEU A 1 185 ? -19.160 -1.730 25.402 1.00 92.69 185 LEU A C 1
ATOM 1448 O O . LEU A 1 185 ? -18.602 -1.033 24.555 1.00 92.69 185 LEU A O 1
ATOM 1452 N N . GLY A 1 186 ? -18.583 -1.977 26.579 1.00 92.38 186 GLY A N 1
ATOM 1453 C CA . GLY A 1 186 ? -17.189 -1.633 26.842 1.00 92.38 186 GLY A CA 1
ATOM 1454 C C . GLY A 1 186 ? -16.239 -2.631 26.177 1.00 92.38 186 GLY A C 1
ATOM 1455 O O . GLY A 1 186 ? -16.393 -3.834 26.345 1.00 92.38 186 GLY A O 1
ATOM 1456 N N . MET A 1 187 ? -15.194 -2.166 25.490 1.00 92.88 187 MET A N 1
ATOM 1457 C CA . MET A 1 187 ? -14.230 -3.055 24.816 1.00 92.88 187 MET A CA 1
ATOM 1458 C C . MET A 1 187 ? -13.484 -4.023 25.752 1.00 92.88 187 MET A C 1
ATOM 1460 O O . MET A 1 187 ? -12.958 -5.033 25.291 1.00 92.88 187 MET A O 1
ATOM 1464 N N . PHE A 1 188 ? -13.444 -3.734 27.056 1.00 93.12 188 PHE A N 1
ATOM 1465 C CA . PHE A 1 188 ? -12.866 -4.603 28.089 1.00 93.12 188 PHE A CA 1
ATOM 1466 C C . PHE A 1 188 ? -13.889 -5.544 28.742 1.00 93.12 188 PHE A C 1
ATOM 1468 O O . PHE A 1 188 ? -13.530 -6.292 29.653 1.00 93.12 188 PHE A O 1
ATOM 1475 N N . PHE A 1 189 ? -15.152 -5.508 28.310 1.00 91.69 189 PHE A N 1
ATOM 1476 C CA . PHE A 1 189 ? -16.185 -6.416 28.789 1.00 91.69 189 PHE A CA 1
ATOM 1477 C C . PHE A 1 189 ? -15.791 -7.862 28.495 1.00 91.69 189 PHE A C 1
ATOM 1479 O O . PHE A 1 189 ? -15.500 -8.226 27.354 1.00 91.69 189 PHE A O 1
ATOM 1486 N N . LYS A 1 190 ? -15.812 -8.685 29.542 1.00 92.19 190 LYS A N 1
ATOM 1487 C CA . LYS A 1 190 ? -15.624 -10.129 29.440 1.00 92.19 190 LYS A CA 1
ATOM 1488 C C . LYS A 1 190 ? -16.983 -10.789 29.539 1.00 92.19 190 LYS A C 1
ATOM 1490 O O . LYS A 1 190 ? -17.682 -10.614 30.536 1.00 92.19 190 LYS A O 1
ATOM 1495 N N . CYS A 1 191 ? -17.345 -11.561 28.520 1.00 91.06 191 CYS A N 1
ATOM 1496 C CA . CYS A 1 191 ? -18.606 -12.282 28.528 1.00 91.06 191 CYS A CA 1
ATOM 1497 C C . CYS A 1 191 ? -18.614 -13.279 29.702 1.00 91.06 191 CYS A C 1
ATOM 1499 O O . CYS A 1 191 ? -17.731 -14.137 29.780 1.00 91.06 191 CYS A O 1
ATOM 1501 N N . PRO A 1 192 ? -19.606 -13.229 30.609 1.00 88.44 192 PRO A N 1
ATOM 1502 C CA . PRO A 1 192 ? -19.625 -14.104 31.779 1.00 88.44 192 PRO A CA 1
ATOM 1503 C C . PRO A 1 192 ? -19.892 -15.573 31.419 1.00 88.44 192 PRO A C 1
ATOM 1505 O O . PRO A 1 192 ? -19.729 -16.446 32.267 1.00 88.44 192 PRO A O 1
ATOM 1508 N N . GLY A 1 193 ? -20.349 -15.859 30.191 1.00 82.25 193 GLY A N 1
ATOM 1509 C CA . GLY A 1 193 ? -20.705 -17.209 29.729 1.00 82.25 193 GLY A CA 1
ATOM 1510 C C . GLY A 1 193 ? -21.902 -17.825 30.464 1.00 82.25 193 GLY A C 1
ATOM 1511 O O . GLY A 1 193 ? -22.252 -18.980 30.232 1.00 82.25 193 GLY A O 1
ATOM 1512 N N . ARG A 1 194 ? -22.536 -17.072 31.369 1.00 75.12 194 ARG A N 1
ATOM 1513 C CA . ARG A 1 194 ? -23.675 -17.532 32.159 1.00 75.12 194 ARG A CA 1
ATOM 1514 C C . ARG A 1 194 ? -24.912 -17.584 31.276 1.00 75.12 194 ARG A C 1
ATOM 1516 O O . ARG A 1 194 ? -25.212 -16.625 30.577 1.00 75.12 194 ARG A O 1
ATOM 1523 N N . ARG A 1 195 ? -25.651 -18.694 31.352 1.00 72.12 195 ARG A N 1
ATOM 1524 C CA . ARG A 1 195 ? -26.935 -18.840 30.651 1.00 72.12 195 ARG A CA 1
ATOM 1525 C C . ARG A 1 195 ? -28.066 -18.056 31.303 1.00 72.12 195 ARG A C 1
ATOM 1527 O O . ARG A 1 195 ? -29.030 -17.760 30.618 1.00 72.12 195 ARG A O 1
ATOM 1534 N N . ARG A 1 196 ? -27.976 -17.732 32.595 1.00 67.56 196 ARG A N 1
ATOM 1535 C CA . ARG A 1 196 ? -28.987 -16.952 33.322 1.00 67.56 196 ARG A CA 1
ATOM 1536 C C . ARG A 1 196 ? -28.324 -15.933 34.237 1.00 67.56 196 ARG A C 1
ATOM 1538 O O . ARG A 1 196 ? -27.365 -16.266 34.936 1.00 67.56 196 ARG A O 1
ATOM 1545 N N . GLU A 1 197 ? -28.873 -14.726 34.248 1.00 68.56 197 GLU A N 1
ATOM 1546 C CA . GLU A 1 197 ? -28.559 -13.682 35.222 1.00 68.56 197 GLU A CA 1
ATOM 1547 C C . GLU A 1 197 ? -29.699 -13.578 36.241 1.00 68.56 197 GLU A C 1
ATOM 1549 O O . GLU A 1 197 ? -30.868 -13.799 35.918 1.00 68.56 197 GLU A O 1
ATOM 1554 N N . ALA A 1 198 ? -29.362 -13.303 37.502 1.00 66.19 198 ALA A N 1
ATOM 1555 C CA . ALA A 1 198 ? -30.361 -13.177 38.556 1.00 66.19 198 ALA A CA 1
ATOM 1556 C C . ALA A 1 198 ? -31.241 -11.946 38.283 1.00 66.19 198 ALA A C 1
ATOM 1558 O O . ALA A 1 198 ? -30.730 -10.835 38.215 1.00 66.19 198 ALA A O 1
ATOM 1559 N N . GLY A 1 199 ? -32.553 -12.151 38.132 1.00 70.44 199 GLY A N 1
ATOM 1560 C CA . GLY A 1 199 ? -33.511 -11.083 37.815 1.00 70.44 199 GLY A CA 1
ATOM 1561 C C . GLY A 1 199 ? -33.854 -10.938 36.328 1.00 70.44 199 GLY A C 1
ATOM 1562 O O . GLY A 1 199 ? -34.631 -10.054 35.981 1.00 70.44 199 GLY A O 1
ATOM 1563 N N . VAL A 1 200 ? -33.324 -11.808 35.462 1.00 70.00 200 VAL A N 1
ATOM 1564 C CA . VAL A 1 200 ? -33.595 -11.805 34.020 1.00 70.00 200 VAL A CA 1
ATOM 1565 C C . VAL A 1 200 ? -34.237 -13.134 33.603 1.00 70.00 200 VAL A C 1
ATOM 1567 O O . VAL A 1 200 ? -33.627 -14.192 33.733 1.00 70.00 200 VAL A O 1
ATOM 1570 N N . ASP A 1 201 ? -35.466 -13.083 33.080 1.00 74.81 201 ASP A N 1
ATOM 1571 C CA . ASP A 1 201 ? -36.289 -14.270 32.759 1.00 74.81 201 ASP A CA 1
ATOM 1572 C C . ASP A 1 201 ? -35.927 -14.977 31.439 1.00 74.81 201 ASP A C 1
ATOM 1574 O O . ASP A 1 201 ? -36.575 -15.946 31.041 1.00 74.81 201 ASP A O 1
ATOM 1578 N N . TYR A 1 202 ? -34.894 -14.518 30.736 1.00 75.88 202 TYR A N 1
ATOM 1579 C CA . TYR A 1 202 ? -34.454 -15.108 29.473 1.00 75.88 202 TYR A CA 1
ATOM 1580 C C . TYR A 1 202 ? -33.039 -15.674 29.562 1.00 75.88 202 TYR A C 1
ATOM 1582 O O . TYR A 1 202 ? -32.202 -15.211 30.336 1.00 75.88 202 TYR A O 1
ATOM 1590 N N . GLU A 1 203 ? -32.768 -16.683 28.733 1.00 81.06 203 GLU A N 1
ATOM 1591 C CA . GLU A 1 203 ? -31.459 -17.325 28.669 1.00 81.06 203 GLU A CA 1
ATOM 1592 C C . GLU A 1 203 ? -30.527 -16.631 27.667 1.00 81.06 203 GLU A C 1
ATOM 1594 O O . GLU A 1 203 ? -30.963 -16.158 26.614 1.00 81.06 203 GLU A O 1
ATOM 1599 N N . PHE A 1 204 ? -29.235 -16.591 27.996 1.00 83.69 204 PHE A N 1
ATOM 1600 C CA . PHE A 1 204 ? -28.165 -16.115 27.120 1.00 83.69 204 PHE A CA 1
ATOM 1601 C C . PHE A 1 204 ? -27.433 -17.301 26.478 1.00 83.69 204 PHE A C 1
ATOM 1603 O O . PHE A 1 204 ? -26.975 -18.214 27.170 1.00 83.69 204 PHE A O 1
ATOM 1610 N N . ALA A 1 205 ? -27.263 -17.266 25.158 1.00 85.94 205 ALA A N 1
ATOM 1611 C CA . ALA A 1 205 ? -26.578 -18.280 24.359 1.00 85.94 205 ALA A CA 1
ATOM 1612 C C . ALA A 1 205 ? -25.245 -17.747 23.799 1.00 85.94 205 ALA A C 1
ATOM 1614 O O . ALA A 1 205 ? -25.022 -17.688 22.591 1.00 85.94 205 ALA A O 1
ATOM 1615 N N . CYS A 1 206 ? -24.332 -17.342 24.685 1.00 92.00 206 CYS A N 1
ATOM 1616 C CA . CYS A 1 206 ? -23.018 -16.844 24.271 1.00 92.00 206 CYS A CA 1
ATOM 1617 C C . CYS A 1 206 ? -22.060 -17.996 23.950 1.00 92.00 206 CYS A C 1
ATOM 1619 O O . CYS A 1 206 ? -21.881 -18.895 24.768 1.00 92.00 206 CYS A O 1
ATOM 1621 N N . THR A 1 207 ? -21.400 -17.928 22.795 1.00 92.75 207 THR A N 1
ATOM 1622 C CA . THR A 1 207 ? -20.402 -18.920 22.340 1.00 92.75 207 THR A CA 1
ATOM 1623 C C . THR A 1 207 ? -18.990 -18.341 22.235 1.00 92.75 207 THR A C 1
ATOM 1625 O O . THR A 1 207 ? -18.030 -19.086 22.092 1.00 92.75 207 THR A O 1
ATOM 1628 N N . VAL A 1 208 ? -18.846 -17.018 22.377 1.00 93.06 208 VAL A N 1
ATOM 1629 C CA . VAL A 1 208 ? -17.581 -16.291 22.174 1.00 93.06 208 VAL A CA 1
ATOM 1630 C C . VAL A 1 208 ? -16.421 -16.737 23.080 1.00 93.06 208 VAL A C 1
ATOM 1632 O O . VAL A 1 208 ? -15.272 -16.641 22.671 1.00 93.06 208 VAL A O 1
ATOM 1635 N N . ASN A 1 209 ? -16.692 -17.241 24.289 1.00 89.19 209 ASN A N 1
ATOM 1636 C CA . ASN A 1 209 ? -15.643 -17.599 25.258 1.00 89.19 209 ASN A CA 1
ATOM 1637 C C . ASN A 1 209 ? -14.853 -18.860 24.880 1.00 89.19 209 ASN A C 1
ATOM 1639 O O . ASN A 1 209 ? -13.718 -19.021 25.327 1.00 89.19 209 ASN A O 1
ATOM 1643 N N . ASP A 1 210 ? -15.455 -19.745 24.085 1.00 90.62 210 ASP A N 1
ATOM 1644 C CA . ASP A 1 210 ? -14.827 -20.992 23.643 1.00 90.62 210 ASP A CA 1
ATOM 1645 C C . ASP A 1 210 ? -14.135 -20.835 22.280 1.00 90.62 210 ASP A C 1
ATOM 1647 O O . ASP A 1 210 ? -13.539 -21.786 21.777 1.00 90.62 210 ASP A O 1
ATOM 1651 N N . MET A 1 211 ? -14.202 -19.637 21.692 1.00 95.75 211 MET A N 1
ATOM 1652 C CA . MET A 1 211 ? -13.648 -19.350 20.376 1.00 95.75 211 MET A CA 1
ATOM 1653 C C . MET A 1 211 ? -12.171 -18.966 20.442 1.00 95.75 211 MET A C 1
ATOM 1655 O O . MET A 1 211 ? -11.675 -18.371 21.403 1.00 95.75 211 MET A O 1
ATOM 1659 N N . VAL A 1 212 ? -11.468 -19.290 19.366 1.00 97.25 212 VAL A N 1
ATOM 1660 C CA . VAL A 1 212 ? -10.074 -18.931 19.122 1.00 97.25 212 VAL A CA 1
ATOM 1661 C C . VAL A 1 212 ? -9.974 -18.040 17.890 1.00 97.25 212 VAL A C 1
ATOM 1663 O O . VAL A 1 212 ? -10.931 -17.859 17.137 1.00 97.25 212 VAL A O 1
ATOM 1666 N N . PHE A 1 213 ? -8.804 -17.454 17.652 1.00 97.06 213 PHE A N 1
ATOM 1667 C CA . PHE A 1 213 ? -8.600 -16.576 16.502 1.00 97.06 213 PHE A CA 1
ATOM 1668 C C . PHE A 1 213 ? -8.873 -17.277 15.157 1.00 97.06 213 PHE A C 1
ATOM 1670 O O . PHE A 1 213 ? -9.302 -16.624 14.211 1.00 97.06 213 PHE A O 1
ATOM 1677 N N . LYS A 1 214 ? -8.723 -18.606 15.081 1.00 96.88 214 LYS A N 1
ATOM 1678 C CA . LYS A 1 214 ? -9.079 -19.417 13.905 1.00 96.88 214 LYS A CA 1
ATOM 1679 C C . LYS A 1 214 ? -10.578 -19.394 13.581 1.00 96.88 214 LYS A C 1
ATOM 1681 O O . LYS A 1 214 ? -10.939 -19.509 12.417 1.00 96.88 214 LYS A O 1
ATOM 1686 N N . ASP A 1 215 ? -11.447 -19.184 14.570 1.00 96.31 215 ASP A N 1
ATOM 1687 C CA . ASP A 1 215 ? -12.892 -19.016 14.342 1.00 96.31 215 ASP A CA 1
ATOM 1688 C C . ASP A 1 215 ? -13.228 -17.640 13.740 1.00 96.31 215 ASP A C 1
ATOM 1690 O O . ASP A 1 215 ? -14.288 -17.449 13.142 1.00 96.31 215 ASP A O 1
ATOM 1694 N N . VAL A 1 216 ? -12.318 -16.673 13.892 1.00 96.19 216 VAL A N 1
ATOM 1695 C CA . VAL A 1 216 ? -12.407 -15.327 13.307 1.00 96.19 216 VAL A CA 1
ATOM 1696 C C . VAL A 1 216 ? -11.787 -15.319 11.910 1.00 96.19 216 VAL A C 1
ATOM 1698 O O . VAL A 1 216 ? -12.357 -14.746 10.984 1.00 96.19 216 VAL A O 1
ATOM 1701 N N . VAL A 1 217 ? -10.625 -15.962 11.760 1.00 95.69 217 VAL A N 1
ATOM 1702 C CA . VAL A 1 217 ? -9.861 -16.071 10.514 1.00 95.69 217 VAL A CA 1
ATOM 1703 C C . VAL A 1 217 ? -9.517 -17.545 10.264 1.00 95.69 217 VAL A C 1
ATOM 1705 O O . VAL A 1 217 ? -8.480 -18.017 10.737 1.00 95.69 217 VAL A O 1
ATOM 1708 N N . PRO A 1 218 ? -10.353 -18.281 9.510 1.00 93.56 218 PRO A N 1
ATOM 1709 C CA . PRO A 1 218 ? -10.144 -19.711 9.259 1.00 93.56 218 PRO A CA 1
ATOM 1710 C C . PRO A 1 218 ? -8.801 -20.041 8.597 1.00 93.56 218 PRO A C 1
ATOM 1712 O O . PRO A 1 218 ? -8.217 -21.087 8.884 1.00 93.56 218 PRO A O 1
ATOM 1715 N N . ASP A 1 219 ? -8.297 -19.124 7.766 1.00 90.12 219 ASP A N 1
ATOM 1716 C CA . ASP A 1 219 ? -7.042 -19.262 7.017 1.00 90.12 219 ASP A CA 1
ATOM 1717 C C . ASP A 1 219 ? -5.789 -18.921 7.844 1.00 90.12 219 ASP A C 1
ATOM 1719 O O . ASP A 1 219 ? -4.668 -18.995 7.338 1.00 90.12 219 ASP A O 1
ATOM 1723 N N . ALA A 1 220 ? -5.941 -18.526 9.113 1.00 91.25 220 ALA A N 1
ATOM 1724 C CA . ALA A 1 220 ? -4.800 -18.223 9.966 1.00 91.25 220 ALA A CA 1
ATOM 1725 C C . ALA A 1 220 ? -3.947 -19.478 10.228 1.00 91.25 220 ALA A C 1
ATOM 1727 O O . ALA A 1 220 ? -4.462 -20.559 10.527 1.00 91.25 220 ALA A O 1
ATOM 1728 N N . ASP A 1 221 ? -2.623 -19.301 10.180 1.00 89.06 221 ASP A N 1
ATOM 1729 C CA . ASP A 1 221 ? -1.643 -20.321 10.574 1.00 89.06 221 ASP A CA 1
ATOM 1730 C C . ASP A 1 221 ? -1.965 -20.894 11.961 1.00 89.06 221 ASP A C 1
ATOM 1732 O O . ASP A 1 221 ? -2.358 -20.144 12.854 1.00 89.06 221 ASP A O 1
ATOM 1736 N N . GLU A 1 222 ? -1.756 -22.199 12.168 1.00 91.56 222 GLU A N 1
ATOM 1737 C CA . GLU A 1 222 ? -2.128 -22.903 13.408 1.00 91.56 222 GLU A CA 1
ATOM 1738 C C . GLU A 1 222 ? -1.623 -22.190 14.669 1.00 91.56 222 GLU A C 1
ATOM 1740 O O . GLU A 1 222 ? -2.370 -22.016 15.630 1.00 91.56 222 GLU A O 1
ATOM 1745 N N . THR A 1 223 ? -0.396 -21.660 14.633 1.00 90.75 223 THR A N 1
ATOM 1746 C CA . THR A 1 223 ? 0.212 -20.994 15.794 1.00 90.75 223 THR A CA 1
ATOM 1747 C C . THR A 1 223 ? -0.473 -19.689 16.195 1.00 90.75 223 THR A C 1
ATOM 1749 O O . THR A 1 223 ? -0.391 -19.293 17.361 1.00 90.75 223 THR A O 1
ATOM 1752 N N . VAL A 1 224 ? -1.092 -19.004 15.232 1.00 93.56 224 VAL A N 1
ATOM 1753 C CA . VAL A 1 224 ? -1.830 -17.749 15.419 1.00 93.56 224 VAL A CA 1
ATOM 1754 C C . VAL A 1 224 ? -3.314 -18.038 15.622 1.00 93.56 224 VAL A C 1
ATOM 1756 O O . VAL A 1 224 ? -3.959 -17.387 16.439 1.00 93.56 224 VAL A O 1
ATOM 1759 N N . GLY A 1 225 ? -3.848 -19.033 14.916 1.00 94.19 225 GLY A N 1
ATOM 1760 C CA . GLY A 1 225 ? -5.243 -19.440 14.986 1.00 94.19 225 GLY A CA 1
ATOM 1761 C C . GLY A 1 225 ? -5.653 -19.947 16.369 1.00 94.19 225 GLY A C 1
ATOM 1762 O O . GLY A 1 225 ? -6.772 -19.687 16.792 1.00 94.19 225 GLY A O 1
ATOM 1763 N N . GLU A 1 226 ? -4.760 -20.601 17.112 1.00 96.19 226 GLU A N 1
ATOM 1764 C CA . GLU A 1 226 ? -5.043 -21.095 18.471 1.00 96.19 226 GLU A CA 1
ATOM 1765 C C . GLU A 1 226 ? -5.065 -20.000 19.554 1.00 96.19 226 GLU A C 1
ATOM 1767 O O . GLU A 1 226 ? -5.378 -20.274 20.717 1.00 96.19 226 GLU A O 1
ATOM 1772 N N . LEU A 1 227 ? -4.730 -18.752 19.208 1.00 96.62 227 LEU A N 1
ATOM 1773 C CA . LEU A 1 227 ? -4.721 -17.657 20.173 1.00 96.62 227 LEU A CA 1
ATOM 1774 C C . LEU A 1 227 ? -6.134 -17.372 20.685 1.00 96.62 227 LEU A C 1
ATOM 1776 O O . LEU A 1 227 ? -7.070 -17.160 19.915 1.00 96.62 227 LEU A O 1
ATOM 1780 N N . LYS A 1 228 ? -6.263 -17.325 22.010 1.00 95.56 228 LYS A N 1
ATOM 1781 C CA . LYS A 1 228 ? -7.507 -16.981 22.698 1.00 95.56 228 LYS A CA 1
ATOM 1782 C C . LYS A 1 228 ? -7.641 -15.474 22.868 1.00 95.56 228 LYS A C 1
ATOM 1784 O O . LYS A 1 228 ? -6.651 -14.755 23.012 1.00 95.56 228 LYS A O 1
ATOM 1789 N N . PHE A 1 229 ? -8.881 -15.018 22.923 1.00 95.88 229 PHE A N 1
ATOM 1790 C CA . PHE A 1 229 ? -9.245 -13.653 23.272 1.00 95.88 229 PHE A CA 1
ATOM 1791 C C . PHE A 1 229 ? -10.442 -13.693 24.222 1.00 95.88 229 PHE A C 1
ATOM 1793 O O . PHE A 1 229 ? -11.290 -14.571 24.127 1.00 95.88 229 PHE A O 1
ATOM 1800 N N . ASP A 1 230 ? -10.494 -12.758 25.162 1.00 93.62 230 ASP A N 1
ATOM 1801 C CA . ASP A 1 230 ? -11.466 -12.761 26.262 1.00 93.62 230 ASP A CA 1
ATOM 1802 C C . ASP A 1 230 ? -12.367 -11.517 26.290 1.00 93.62 230 ASP A C 1
ATOM 1804 O O . ASP A 1 230 ? -13.328 -11.460 27.055 1.00 93.62 230 ASP A O 1
ATOM 1808 N N . ASN A 1 231 ? -12.052 -10.513 25.474 1.00 94.69 231 ASN A N 1
ATOM 1809 C CA . ASN A 1 231 ? -12.839 -9.298 25.286 1.00 94.69 231 ASN A CA 1
ATOM 1810 C C . ASN A 1 231 ? -12.629 -8.726 23.872 1.00 94.69 231 ASN A C 1
ATOM 1812 O O . ASN A 1 231 ? -11.769 -9.188 23.108 1.00 94.69 231 ASN A O 1
ATOM 1816 N N . ALA A 1 232 ? -13.423 -7.714 23.515 1.00 95.81 232 ALA A N 1
ATOM 1817 C CA . ALA A 1 232 ? -13.354 -7.079 22.202 1.00 95.81 232 ALA A CA 1
ATOM 1818 C C . ALA A 1 232 ? -12.017 -6.353 21.967 1.00 95.81 232 ALA A C 1
ATOM 1820 O O . ALA A 1 232 ? -11.522 -6.369 20.845 1.00 95.81 232 ALA A O 1
ATOM 1821 N N . TYR A 1 233 ? -11.387 -5.784 23.002 1.00 95.25 233 TYR A N 1
ATOM 1822 C CA . TYR A 1 233 ? -10.058 -5.163 22.903 1.00 95.25 233 TYR A CA 1
ATOM 1823 C C . TYR A 1 233 ? -8.986 -6.180 22.482 1.00 95.25 233 TYR A C 1
ATOM 1825 O O . TYR A 1 233 ? -8.223 -5.934 21.548 1.00 95.25 233 TYR A O 1
ATOM 1833 N N . ALA A 1 234 ? -8.943 -7.345 23.134 1.00 95.44 234 ALA A N 1
ATOM 1834 C CA . ALA A 1 234 ? -7.988 -8.406 22.833 1.00 95.44 234 ALA A CA 1
ATOM 1835 C C . ALA A 1 234 ? -8.163 -8.919 21.398 1.00 95.44 234 ALA A C 1
ATOM 1837 O O . ALA A 1 234 ? -7.176 -9.065 20.676 1.00 95.44 234 ALA A O 1
ATOM 1838 N N . LEU A 1 235 ? -9.410 -9.117 20.960 1.00 97.31 235 LEU A N 1
ATOM 1839 C CA . LEU A 1 235 ? -9.708 -9.503 19.583 1.00 97.31 235 LEU A CA 1
ATOM 1840 C C . LEU A 1 235 ? -9.320 -8.403 18.581 1.00 97.31 235 LEU A C 1
ATOM 1842 O O . LEU A 1 235 ? -8.646 -8.685 17.592 1.00 97.31 235 LEU A O 1
ATOM 1846 N N . ALA A 1 236 ? -9.680 -7.147 18.851 1.00 97.06 236 ALA A N 1
ATOM 1847 C CA . ALA A 1 236 ? -9.354 -6.005 17.998 1.00 97.06 236 ALA A CA 1
ATOM 1848 C C . ALA A 1 236 ? -7.846 -5.840 17.810 1.00 97.06 236 ALA A C 1
ATOM 1850 O O . ALA A 1 236 ? -7.387 -5.536 16.708 1.00 97.06 236 ALA A O 1
ATOM 1851 N N . ARG A 1 237 ? -7.070 -6.079 18.872 1.00 95.94 237 ARG A N 1
ATOM 1852 C CA . ARG A 1 237 ? -5.607 -6.103 18.844 1.00 95.94 237 ARG A CA 1
ATOM 1853 C C . ARG A 1 237 ? -5.086 -7.198 17.918 1.00 95.94 237 ARG A C 1
ATOM 1855 O O . ARG A 1 237 ? -4.270 -6.912 17.046 1.00 95.94 237 ARG A O 1
ATOM 1862 N N . LEU A 1 238 ? -5.578 -8.430 18.065 1.00 97.00 238 LEU A N 1
ATOM 1863 C CA . LEU A 1 238 ? -5.178 -9.548 17.204 1.00 97.00 238 LEU A CA 1
ATOM 1864 C C . LEU A 1 238 ? -5.503 -9.269 15.731 1.00 97.00 238 LEU A C 1
ATOM 1866 O O . LEU A 1 238 ? -4.614 -9.398 14.894 1.00 97.00 238 LEU A O 1
ATOM 1870 N N . ILE A 1 239 ? -6.722 -8.809 15.427 1.00 97.06 239 ILE A N 1
ATOM 1871 C CA . ILE A 1 239 ? -7.123 -8.417 14.066 1.00 97.06 239 ILE A CA 1
ATOM 1872 C C . ILE A 1 239 ? -6.195 -7.315 13.546 1.00 97.06 239 ILE A C 1
ATOM 1874 O O . ILE A 1 239 ? -5.591 -7.466 12.493 1.00 97.06 239 ILE A O 1
ATOM 1878 N N . SER A 1 240 ? -5.996 -6.242 14.314 1.00 94.75 240 SER A N 1
ATOM 1879 C CA . SER A 1 240 ? -5.152 -5.111 13.903 1.00 94.75 240 SER A CA 1
ATOM 1880 C C . SER A 1 240 ? -3.729 -5.544 13.557 1.00 94.75 240 SER A C 1
ATOM 1882 O O . SER A 1 240 ? -3.193 -5.147 12.526 1.00 94.75 240 SER A O 1
ATOM 1884 N N . ILE A 1 241 ? -3.112 -6.386 14.389 1.00 94.44 241 ILE A N 1
ATOM 1885 C CA . ILE A 1 241 ? -1.775 -6.916 14.109 1.00 94.44 241 ILE A CA 1
ATOM 1886 C C . ILE A 1 241 ? -1.816 -7.820 12.873 1.00 94.44 241 ILE A C 1
ATOM 1888 O O . ILE A 1 241 ? -0.945 -7.710 12.019 1.00 94.44 241 ILE A O 1
ATOM 1892 N N . PHE A 1 242 ? -2.821 -8.681 12.738 1.00 94.44 242 PHE A N 1
ATOM 1893 C CA . PHE A 1 242 ? -2.939 -9.603 11.610 1.00 94.44 242 PHE A CA 1
ATOM 1894 C C . PHE A 1 242 ? -3.064 -8.887 10.251 1.00 94.44 242 PHE A C 1
ATOM 1896 O O . PHE A 1 242 ? -2.434 -9.314 9.276 1.00 94.44 242 PHE A O 1
ATOM 1903 N N . GLU A 1 243 ? -3.819 -7.785 10.208 1.00 91.00 243 GLU A N 1
ATOM 1904 C CA . GLU A 1 243 ? -4.066 -6.980 9.002 1.00 91.00 243 GLU A CA 1
ATOM 1905 C C . GLU A 1 243 ? -2.940 -5.983 8.688 1.00 91.00 243 GLU A C 1
ATOM 1907 O O . GLU A 1 243 ? -2.729 -5.635 7.526 1.00 91.00 243 GLU A O 1
ATOM 1912 N N . CYS A 1 244 ? -2.200 -5.506 9.696 1.00 85.88 244 CYS A N 1
ATOM 1913 C CA . CYS A 1 244 ? -1.155 -4.492 9.498 1.00 85.88 244 CYS A CA 1
ATOM 1914 C C . CYS A 1 244 ? 0.269 -5.053 9.492 1.00 85.88 244 CYS A C 1
ATOM 1916 O O . CYS A 1 244 ? 1.144 -4.508 8.817 1.00 85.88 244 CYS A O 1
ATOM 1918 N N . GLU A 1 245 ? 0.541 -6.115 10.250 1.00 87.81 245 GLU A N 1
ATOM 1919 C CA . GLU A 1 245 ? 1.884 -6.668 10.354 1.00 87.81 245 GLU A CA 1
ATOM 1920 C C . GLU A 1 245 ? 2.191 -7.540 9.143 1.00 87.81 245 GLU A C 1
ATOM 1922 O O . GLU A 1 245 ? 1.731 -8.672 9.026 1.00 87.81 245 GLU A O 1
ATOM 1927 N N . ARG A 1 246 ? 3.010 -7.021 8.233 1.00 80.00 246 ARG A N 1
ATOM 1928 C CA . ARG A 1 246 ? 3.389 -7.760 7.033 1.00 80.00 246 ARG A CA 1
ATOM 1929 C C . ARG A 1 246 ? 4.312 -8.919 7.371 1.00 80.00 246 ARG A C 1
ATOM 1931 O O . ARG A 1 246 ? 4.129 -9.979 6.801 1.00 80.00 246 ARG A O 1
ATOM 1938 N N . ASN A 1 247 ? 5.283 -8.782 8.278 1.00 77.50 247 ASN A N 1
ATOM 1939 C CA . ASN A 1 247 ? 6.259 -9.845 8.555 1.00 77.50 247 ASN A CA 1
ATOM 1940 C C . ASN A 1 247 ? 5.636 -10.979 9.395 1.00 77.50 247 ASN A C 1
ATOM 1942 O O . ASN A 1 247 ? 5.153 -10.739 10.498 1.00 77.50 247 ASN A O 1
ATOM 1946 N N . ALA A 1 248 ? 5.684 -12.220 8.897 1.00 81.12 248 ALA A N 1
ATOM 1947 C CA . ALA A 1 248 ? 5.034 -13.371 9.530 1.00 81.12 248 ALA A CA 1
ATOM 1948 C C . ALA A 1 248 ? 5.583 -13.690 10.935 1.00 81.12 248 ALA A C 1
ATOM 1950 O O . ALA A 1 248 ? 4.804 -13.943 11.852 1.00 81.12 248 ALA A O 1
ATOM 1951 N N . ASP A 1 249 ? 6.899 -13.623 11.138 1.00 82.31 249 ASP A N 1
ATOM 1952 C CA . ASP A 1 249 ? 7.518 -13.924 12.435 1.00 82.31 249 ASP A CA 1
ATOM 1953 C C . ASP A 1 249 ? 7.236 -12.816 13.450 1.00 82.31 249 ASP A C 1
ATOM 1955 O O . ASP A 1 249 ? 6.847 -13.076 14.591 1.00 82.31 249 ASP A O 1
ATOM 1959 N N . ARG A 1 250 ? 7.347 -11.555 13.014 1.00 86.19 250 ARG A N 1
ATOM 1960 C CA . ARG A 1 250 ? 7.013 -10.386 13.836 1.00 86.19 250 ARG A CA 1
ATOM 1961 C C . ARG A 1 250 ? 5.531 -10.377 14.204 1.00 86.19 250 ARG A C 1
ATOM 1963 O O . ARG A 1 250 ? 5.200 -10.033 15.336 1.00 86.19 250 ARG A O 1
ATOM 1970 N N . LYS A 1 251 ? 4.659 -10.806 13.287 1.00 90.50 251 LYS A N 1
ATOM 1971 C CA . LYS A 1 251 ? 3.224 -11.009 13.523 1.00 90.50 251 LYS A CA 1
ATOM 1972 C C . LYS A 1 251 ? 2.997 -12.052 14.603 1.00 90.50 251 LYS A C 1
ATOM 1974 O O . LYS A 1 251 ? 2.369 -11.732 15.606 1.00 90.50 251 LYS A O 1
ATOM 1979 N N . ARG A 1 252 ? 3.560 -13.256 14.448 1.00 91.06 252 ARG A N 1
ATOM 1980 C CA . ARG A 1 252 ? 3.453 -14.340 15.441 1.00 91.06 252 ARG A CA 1
ATOM 1981 C C . ARG A 1 252 ? 3.908 -13.877 16.824 1.00 91.06 252 ARG A C 1
ATOM 1983 O O . ARG A 1 252 ? 3.202 -14.103 17.803 1.00 91.06 252 ARG A O 1
ATOM 1990 N N . LEU A 1 253 ? 5.048 -13.187 16.897 1.00 92.50 253 LEU A N 1
ATOM 1991 C CA . LEU A 1 253 ? 5.590 -12.657 18.147 1.00 92.50 253 LEU A CA 1
ATOM 1992 C C . LEU A 1 253 ? 4.658 -11.609 18.778 1.00 92.50 253 LEU A C 1
ATOM 1994 O O . LEU A 1 253 ? 4.279 -11.750 19.937 1.00 92.50 253 LEU A O 1
ATOM 1998 N N . ARG A 1 254 ? 4.244 -10.592 18.012 1.00 93.19 254 ARG A N 1
ATOM 1999 C CA . ARG A 1 254 ? 3.385 -9.495 18.494 1.00 93.19 254 ARG A CA 1
ATOM 2000 C C . ARG A 1 254 ? 1.982 -9.957 18.873 1.00 93.19 254 ARG A C 1
ATOM 2002 O O . ARG A 1 254 ? 1.411 -9.456 19.835 1.00 93.19 254 ARG A O 1
ATOM 2009 N N . MET A 1 255 ? 1.414 -10.908 18.134 1.00 95.19 255 MET A N 1
ATOM 2010 C CA . MET A 1 255 ? 0.100 -11.467 18.454 1.00 95.19 255 MET A CA 1
ATOM 2011 C C . MET A 1 255 ? 0.149 -12.307 19.733 1.00 95.19 255 MET A C 1
ATOM 2013 O O . MET A 1 255 ? -0.777 -12.223 20.538 1.00 95.19 255 MET A O 1
ATOM 2017 N N . ARG A 1 256 ? 1.238 -13.052 19.967 1.00 94.69 256 ARG A N 1
ATOM 2018 C CA . ARG A 1 256 ? 1.444 -13.810 21.212 1.00 94.69 256 ARG A CA 1
ATOM 2019 C C . ARG A 1 256 ? 1.709 -12.933 22.427 1.00 94.69 256 ARG A C 1
ATOM 2021 O O . ARG A 1 256 ? 1.324 -13.320 23.523 1.00 94.69 256 ARG A O 1
ATOM 2028 N N . ASP A 1 257 ? 2.354 -11.789 22.244 1.00 93.38 257 ASP A N 1
ATOM 2029 C CA . ASP A 1 257 ? 2.651 -10.859 23.327 1.00 93.38 257 ASP A CA 1
ATOM 2030 C C . ASP A 1 257 ? 1.423 -9.990 23.662 1.00 93.38 257 ASP A C 1
ATOM 2032 O O . ASP A 1 257 ? 1.078 -9.105 22.877 1.00 93.38 257 ASP A O 1
ATOM 2036 N N . PRO A 1 258 ? 0.746 -10.191 24.809 1.00 89.75 258 PRO A N 1
ATOM 2037 C CA . PRO A 1 258 ? -0.412 -9.387 25.190 1.00 89.75 258 PRO A CA 1
ATOM 2038 C C . PRO A 1 258 ? -0.043 -7.949 25.579 1.00 89.75 258 PRO A C 1
ATOM 2040 O O . PRO A 1 258 ? -0.928 -7.095 25.586 1.00 89.75 258 PRO A O 1
ATOM 2043 N N . SER A 1 259 ? 1.229 -7.672 25.892 1.00 89.12 259 SER A N 1
ATOM 2044 C CA . SER A 1 259 ? 1.693 -6.331 26.266 1.00 89.12 259 SER A CA 1
ATOM 2045 C C . SER A 1 259 ? 1.837 -5.398 25.062 1.00 89.12 259 SER A C 1
ATOM 2047 O O . SER A 1 259 ? 1.785 -4.179 25.211 1.00 89.12 259 SER A O 1
ATOM 2049 N N . TYR A 1 260 ? 1.935 -5.957 23.852 1.00 90.19 260 TYR A N 1
ATOM 2050 C CA . TYR A 1 260 ? 2.019 -5.176 22.627 1.00 90.19 260 TYR A CA 1
ATOM 2051 C C . TYR A 1 260 ? 0.671 -4.509 22.302 1.00 90.19 260 TYR A C 1
ATOM 2053 O O . TYR A 1 260 ? -0.213 -5.106 21.673 1.00 90.19 260 TYR A O 1
ATOM 2061 N N . ALA A 1 261 ? 0.513 -3.260 22.745 1.00 86.69 261 ALA A N 1
ATOM 2062 C CA . ALA A 1 261 ? -0.685 -2.450 22.560 1.00 86.69 261 ALA A CA 1
ATOM 2063 C C . ALA A 1 261 ? -0.733 -1.835 21.150 1.00 86.69 261 ALA A C 1
ATOM 2065 O O . ALA A 1 261 ? -0.189 -0.764 20.890 1.00 86.69 261 ALA A O 1
ATOM 2066 N N . PHE A 1 262 ? -1.404 -2.522 20.224 1.00 89.88 262 PHE A N 1
ATOM 2067 C CA . PHE A 1 262 ? -1.637 -2.031 18.867 1.00 89.88 262 PHE A CA 1
ATOM 2068 C C . PHE A 1 262 ? -3.070 -2.320 18.429 1.00 89.88 262 PHE A C 1
ATOM 2070 O O . PHE A 1 262 ? -3.457 -3.479 18.283 1.00 89.88 262 PHE A O 1
ATOM 2077 N N . ILE A 1 263 ? -3.855 -1.264 18.218 1.00 92.94 263 ILE A N 1
ATOM 2078 C CA . ILE A 1 263 ? -5.245 -1.348 17.766 1.00 92.94 263 ILE A CA 1
ATOM 2079 C C . ILE A 1 263 ? -5.476 -0.319 16.667 1.00 92.94 263 ILE A C 1
ATOM 2081 O O . ILE A 1 263 ? -5.007 0.814 16.739 1.00 92.94 263 ILE A O 1
ATOM 2085 N N . THR A 1 264 ? -6.226 -0.729 15.654 1.00 91.06 264 THR A N 1
ATOM 2086 C CA . THR A 1 264 ? -6.706 0.111 14.561 1.00 91.06 264 THR A CA 1
ATOM 2087 C C . THR A 1 264 ? -8.217 0.288 14.655 1.00 91.06 264 THR A C 1
ATOM 2089 O O . THR A 1 264 ? -8.911 -0.517 15.279 1.00 91.06 264 THR A O 1
ATOM 2092 N N . LEU A 1 265 ? -8.734 1.321 13.985 1.00 89.81 265 LEU A N 1
ATOM 2093 C CA . LEU A 1 265 ? -10.174 1.546 13.859 1.00 89.81 265 LEU A CA 1
ATOM 2094 C C . LEU A 1 265 ? -10.881 0.341 13.206 1.00 89.81 265 LEU A C 1
ATOM 2096 O O . LEU A 1 265 ? -11.825 -0.194 13.774 1.00 89.81 265 LEU A O 1
ATOM 2100 N N . SER A 1 266 ? -10.340 -0.161 12.089 1.00 92.25 266 SER A N 1
ATOM 2101 C CA . SER A 1 266 ? -10.824 -1.387 11.430 1.00 92.25 266 SER A CA 1
ATOM 2102 C C . SER A 1 266 ? -10.877 -2.564 12.410 1.00 92.25 266 SER A C 1
ATOM 2104 O O . SER A 1 266 ? -11.900 -3.229 12.545 1.00 92.25 266 SER A O 1
ATOM 2106 N N . GLY A 1 267 ? -9.801 -2.800 13.168 1.00 95.06 267 GLY A N 1
ATOM 2107 C CA . GLY A 1 267 ? -9.748 -3.912 14.115 1.00 95.06 267 GLY A CA 1
ATOM 2108 C C . GLY A 1 267 ? -10.851 -3.868 15.176 1.00 95.06 267 GLY A C 1
ATOM 2109 O O . GLY A 1 267 ? -11.448 -4.906 15.465 1.00 95.06 267 GLY A O 1
ATOM 2110 N N . ILE A 1 268 ? -11.155 -2.690 15.737 1.00 96.44 268 ILE A N 1
ATOM 2111 C CA . ILE A 1 268 ? -12.198 -2.557 16.767 1.00 96.44 268 ILE A CA 1
ATOM 2112 C C . ILE A 1 268 ? -13.613 -2.691 16.186 1.00 96.44 268 ILE A C 1
ATOM 2114 O O . ILE A 1 268 ? -14.459 -3.351 16.788 1.00 96.44 268 ILE A O 1
ATOM 2118 N N . GLU A 1 269 ? -13.858 -2.161 14.986 1.00 96.88 269 GLU A N 1
ATOM 2119 C CA . GLU A 1 269 ? -15.117 -2.321 14.243 1.00 96.88 269 GLU A CA 1
ATOM 2120 C C . GLU A 1 269 ? -15.426 -3.800 13.953 1.00 96.88 269 GLU A C 1
ATOM 2122 O O . GLU A 1 269 ? -16.538 -4.293 14.196 1.00 96.88 269 GLU A O 1
ATOM 2127 N N . LYS A 1 270 ? -14.412 -4.548 13.506 1.00 97.94 270 LYS A N 1
ATOM 2128 C CA . LYS A 1 270 ? -14.510 -5.991 13.244 1.00 97.94 270 LYS A CA 1
ATOM 2129 C C . LYS A 1 270 ? -14.693 -6.799 14.529 1.00 97.94 270 LYS A C 1
ATOM 2131 O O . LYS A 1 270 ? -15.514 -7.712 14.579 1.00 97.94 270 LYS A O 1
ATOM 2136 N N . ALA A 1 271 ? -13.996 -6.438 15.604 1.00 97.88 271 ALA A N 1
ATOM 2137 C CA . ALA A 1 271 ? -14.158 -7.116 16.886 1.00 97.88 271 ALA A CA 1
ATOM 2138 C C . ALA A 1 271 ? -15.580 -6.959 17.452 1.00 97.88 271 ALA A C 1
ATOM 2140 O O . ALA A 1 271 ? -16.186 -7.947 17.862 1.00 97.88 271 ALA A O 1
ATOM 2141 N N . PHE A 1 272 ? -16.157 -5.753 17.432 1.00 97.62 272 PHE A N 1
ATOM 2142 C CA . PHE A 1 272 ? -17.525 -5.551 17.921 1.00 97.62 272 PHE A CA 1
ATOM 2143 C C . PHE A 1 272 ? -18.580 -6.234 17.046 1.00 97.62 272 PHE A C 1
ATOM 2145 O O . PHE A 1 272 ? -19.545 -6.778 17.582 1.00 97.62 272 PHE A O 1
ATOM 2152 N N . THR A 1 273 ? -18.405 -6.272 15.722 1.00 97.56 273 THR A N 1
ATOM 2153 C CA . THR A 1 273 ? -19.310 -7.031 14.837 1.00 97.56 273 THR A CA 1
ATOM 2154 C C . THR A 1 273 ? -19.226 -8.540 15.072 1.00 97.56 273 THR A C 1
ATOM 2156 O O . THR A 1 273 ? -20.262 -9.210 15.050 1.00 97.56 273 THR A O 1
ATOM 2159 N N . PHE A 1 274 ? -18.038 -9.075 15.377 1.00 97.69 274 PHE A N 1
ATOM 2160 C CA . PHE A 1 274 ? -17.871 -10.466 15.805 1.00 97.69 274 PHE A CA 1
ATOM 2161 C C . PHE A 1 274 ? -18.597 -10.736 17.131 1.00 97.69 274 PHE A C 1
ATOM 2163 O O . PHE A 1 274 ? -19.414 -11.653 17.227 1.00 97.69 274 PHE A O 1
ATOM 2170 N N . TYR A 1 275 ? -18.384 -9.891 18.145 1.00 97.06 275 TYR A N 1
ATOM 2171 C CA . TYR A 1 275 ? -19.054 -10.028 19.442 1.00 97.06 275 TYR A CA 1
ATOM 2172 C C . TYR A 1 275 ? -20.576 -9.870 19.338 1.00 97.06 275 TYR A C 1
ATOM 2174 O O . TYR A 1 275 ? -21.301 -10.642 19.958 1.00 97.06 275 TYR A O 1
ATOM 2182 N N . LYS A 1 276 ? -21.080 -8.960 18.494 1.00 96.25 276 LYS A N 1
ATOM 2183 C CA . LYS A 1 276 ? -22.515 -8.844 18.171 1.00 96.25 276 LYS A CA 1
ATOM 2184 C C . LYS A 1 276 ? -23.101 -10.167 17.674 1.00 96.25 276 LYS A C 1
ATOM 2186 O O . LYS A 1 276 ? -24.272 -10.441 17.914 1.00 96.25 276 LYS A O 1
ATOM 2191 N N . ARG A 1 277 ? -22.320 -10.978 16.954 1.00 96.06 277 ARG A N 1
ATOM 2192 C CA . ARG A 1 277 ? -22.782 -12.252 16.393 1.00 96.06 277 ARG A CA 1
ATOM 2193 C C . ARG A 1 277 ? -22.776 -13.397 17.409 1.00 96.06 277 ARG A C 1
ATOM 2195 O O . ARG A 1 277 ? -23.646 -14.259 17.309 1.00 96.06 277 ARG A O 1
ATOM 2202 N N . TYR A 1 278 ? -21.813 -13.421 18.331 1.00 95.50 278 TYR A N 1
ATOM 2203 C CA . TYR A 1 278 ? -21.537 -14.585 19.191 1.00 95.50 278 TYR A CA 1
ATOM 2204 C C . TYR A 1 278 ? -21.697 -14.330 20.702 1.00 95.50 278 TYR A C 1
ATOM 2206 O O . TYR A 1 278 ? -21.513 -15.246 21.511 1.00 95.50 278 TYR A O 1
ATOM 2214 N N . CYS A 1 279 ? -22.056 -13.107 21.099 1.00 94.94 279 CYS A N 1
ATOM 2215 C CA . CYS A 1 279 ? -22.347 -12.725 22.476 1.00 94.94 279 CYS A CA 1
ATOM 2216 C C . CYS A 1 279 ? -23.710 -12.022 22.579 1.00 94.94 279 CYS A C 1
ATOM 2218 O O . CYS A 1 279 ? -23.858 -10.859 22.200 1.00 94.94 279 CYS A O 1
ATOM 2220 N N . ASP A 1 280 ? -24.693 -12.708 23.168 1.00 92.56 280 ASP A N 1
ATOM 2221 C CA . ASP A 1 280 ? -26.050 -12.181 23.360 1.00 92.56 280 ASP A CA 1
ATOM 2222 C C . ASP A 1 280 ? -26.091 -10.918 24.230 1.00 92.56 280 ASP A C 1
ATOM 2224 O O . ASP A 1 280 ? -26.929 -10.051 23.992 1.00 92.56 280 ASP A O 1
ATOM 2228 N N . HIS A 1 281 ? -25.187 -10.785 25.211 1.00 91.38 281 HIS A N 1
ATOM 2229 C CA . HIS A 1 281 ? -25.086 -9.573 26.033 1.00 91.38 281 HIS A CA 1
ATOM 2230 C C . HIS A 1 281 ? -24.776 -8.357 25.151 1.00 91.38 281 HIS A C 1
ATOM 2232 O O . HIS A 1 281 ? -25.499 -7.366 25.180 1.00 91.38 281 HIS A O 1
ATOM 2238 N N . VAL A 1 282 ? -23.755 -8.465 24.290 1.00 93.75 282 VAL A N 1
ATOM 2239 C CA . VAL A 1 282 ? -23.374 -7.391 23.360 1.00 93.75 282 VAL A CA 1
ATOM 2240 C C . VAL A 1 282 ? -24.490 -7.127 22.355 1.00 93.75 282 VAL A C 1
ATOM 2242 O O . VAL A 1 282 ? -24.851 -5.975 22.141 1.00 93.75 282 VAL A O 1
ATOM 2245 N N . PHE A 1 283 ? -25.078 -8.175 21.770 1.00 94.19 283 PHE A N 1
ATOM 2246 C CA . PHE A 1 283 ? -26.181 -8.037 20.817 1.00 94.19 283 PHE A CA 1
ATOM 2247 C C . PHE A 1 283 ? -27.368 -7.254 21.399 1.00 94.19 283 PHE A C 1
ATOM 2249 O O . PHE A 1 283 ? -27.868 -6.326 20.763 1.00 94.19 283 PHE A O 1
ATOM 2256 N N . ARG A 1 284 ? -27.804 -7.602 22.615 1.00 90.75 284 ARG A N 1
ATOM 2257 C CA . ARG A 1 284 ? -28.939 -6.948 23.280 1.00 90.75 284 ARG A CA 1
ATOM 2258 C C . ARG A 1 284 ? -28.620 -5.508 23.660 1.00 90.75 284 ARG A C 1
ATOM 2260 O O . ARG A 1 284 ? -29.432 -4.632 23.380 1.00 90.75 284 ARG A O 1
ATOM 2267 N N . CYS A 1 285 ? -27.437 -5.249 24.218 1.00 91.44 285 CYS A N 1
ATOM 2268 C CA . CYS A 1 285 ? -27.024 -3.881 24.520 1.00 91.44 285 CYS A CA 1
ATOM 2269 C C . CYS A 1 285 ? -26.952 -3.028 23.245 1.00 91.44 285 CYS A C 1
ATOM 2271 O O . CYS A 1 285 ? -27.428 -1.900 23.249 1.00 91.44 285 CYS A O 1
ATOM 2273 N N . LEU A 1 286 ? -26.449 -3.571 22.127 1.00 93.06 286 LEU A N 1
ATOM 2274 C CA . LEU A 1 286 ? -26.435 -2.868 20.838 1.00 93.06 286 LEU A CA 1
ATOM 2275 C C . LEU A 1 286 ? -27.847 -2.563 20.322 1.00 93.06 286 LEU A C 1
ATOM 2277 O O . LEU A 1 286 ? -28.059 -1.497 19.755 1.00 93.06 286 LEU A O 1
ATOM 2281 N N . ALA A 1 287 ? -28.807 -3.472 20.517 1.00 90.56 287 ALA A N 1
ATOM 2282 C CA . ALA A 1 287 ? -30.193 -3.279 20.087 1.00 90.56 287 ALA A CA 1
ATOM 2283 C C . ALA A 1 287 ? -30.923 -2.177 20.874 1.00 90.56 287 ALA A C 1
ATOM 2285 O O . ALA A 1 287 ? -31.839 -1.554 20.341 1.00 90.56 287 ALA A O 1
ATOM 2286 N N . LEU A 1 288 ? -30.523 -1.941 22.126 1.00 88.38 288 LEU A N 1
ATOM 2287 C CA . LEU A 1 288 ? -31.077 -0.894 22.990 1.00 88.38 288 LEU A CA 1
ATOM 2288 C C . LEU A 1 288 ? -30.302 0.429 22.901 1.00 88.38 288 LEU A C 1
ATOM 2290 O O . LEU A 1 288 ? -30.742 1.436 23.452 1.00 88.38 288 LEU A O 1
ATOM 2294 N N . HIS A 1 289 ? -29.144 0.434 22.242 1.00 88.62 289 HIS A N 1
ATOM 2295 C CA . HIS A 1 289 ? -28.258 1.587 22.206 1.00 88.62 289 HIS A CA 1
ATOM 2296 C C . HIS A 1 289 ? -28.729 2.639 21.201 1.00 88.62 289 HIS A C 1
ATOM 2298 O O . HIS A 1 289 ? -28.953 2.359 20.026 1.00 88.62 289 HIS A O 1
ATOM 2304 N N . ASP A 1 290 ? -28.819 3.883 21.664 1.00 84.00 290 ASP A N 1
ATOM 2305 C CA . ASP A 1 290 ? -29.299 5.043 20.905 1.00 84.00 290 ASP A CA 1
ATOM 2306 C C . ASP A 1 290 ? -28.227 5.678 19.996 1.00 84.00 290 ASP A C 1
ATOM 2308 O O . ASP A 1 290 ? -28.506 6.601 19.232 1.00 84.00 290 ASP A O 1
ATOM 2312 N N . GLY A 1 291 ? -26.987 5.185 20.065 1.00 81.56 291 GLY A N 1
ATOM 2313 C CA . GLY A 1 291 ? -25.845 5.705 19.309 1.00 81.56 291 GLY A CA 1
ATOM 2314 C C . GLY A 1 291 ? -25.047 6.789 20.041 1.00 81.56 291 GLY A C 1
ATOM 2315 O O . GLY A 1 291 ? -24.109 7.347 19.453 1.00 81.56 291 GLY A O 1
ATOM 2316 N N . SER A 1 292 ? -25.381 7.077 21.302 1.00 84.50 292 SER A N 1
ATOM 2317 C CA . SER A 1 292 ? -24.636 8.010 22.148 1.00 84.50 292 SER A CA 1
ATOM 2318 C C . SER A 1 292 ? -23.189 7.543 22.416 1.00 84.50 292 SER A C 1
ATOM 2320 O O . SER A 1 292 ? -22.859 6.367 22.259 1.00 84.50 292 SER A O 1
ATOM 2322 N N . PRO A 1 293 ? -22.251 8.455 22.743 1.00 85.19 293 PRO A N 1
ATOM 2323 C CA . PRO A 1 293 ? -20.880 8.067 23.072 1.00 85.19 293 PRO A CA 1
ATOM 2324 C C . PRO A 1 293 ? -20.803 7.229 24.353 1.00 85.19 293 PRO A C 1
ATOM 2326 O O . PRO A 1 293 ? -21.428 7.568 25.361 1.00 85.19 293 PRO A O 1
ATOM 2329 N N . ILE A 1 294 ? -19.968 6.187 24.331 1.00 85.88 294 ILE A N 1
ATOM 2330 C CA . ILE A 1 294 ? -19.743 5.304 25.480 1.00 85.88 294 ILE A CA 1
ATOM 2331 C C . ILE A 1 294 ? -18.409 5.646 26.125 1.00 85.88 294 ILE A C 1
ATOM 2333 O O . ILE A 1 294 ? -17.364 5.614 25.474 1.00 85.88 294 ILE A O 1
ATOM 2337 N N . MET A 1 295 ? -18.449 5.919 27.427 1.00 84.50 295 MET A N 1
ATOM 2338 C CA . MET A 1 295 ? -17.260 6.254 28.204 1.00 84.50 295 MET A CA 1
ATOM 2339 C C . MET A 1 295 ? -16.802 5.049 29.024 1.00 84.50 295 MET A C 1
ATOM 2341 O O . MET A 1 295 ? -17.540 4.539 29.875 1.00 84.50 295 MET A O 1
ATOM 2345 N N . LEU A 1 296 ? -15.565 4.620 28.787 1.00 84.38 296 LEU A N 1
ATOM 2346 C CA . LEU A 1 296 ? -14.899 3.580 29.556 1.00 84.38 296 LEU A CA 1
ATOM 2347 C C . LEU A 1 296 ? -14.506 4.119 30.944 1.00 84.38 296 LEU A C 1
ATOM 2349 O O . LEU A 1 296 ? -14.078 5.269 31.073 1.00 84.38 296 LEU A O 1
ATOM 2353 N N . PRO A 1 297 ? -14.615 3.299 32.002 1.00 77.75 297 PRO A N 1
ATOM 2354 C CA . PRO A 1 297 ? -14.289 3.708 33.365 1.00 77.75 297 PRO A CA 1
ATOM 2355 C C . PRO A 1 297 ? -12.774 3.741 33.613 1.00 77.75 297 PRO A C 1
ATOM 2357 O O . PRO A 1 297 ? -12.315 4.449 34.506 1.00 77.75 297 PRO A O 1
ATOM 2360 N N . HIS A 1 298 ? -12.006 2.981 32.829 1.00 78.19 298 HIS A N 1
ATOM 2361 C CA . HIS A 1 298 ? -10.551 2.895 32.883 1.00 78.19 298 HIS A CA 1
ATOM 2362 C C . HIS A 1 298 ? -9.985 2.544 31.500 1.00 78.19 298 HIS A C 1
ATOM 2364 O O . HIS A 1 298 ? -10.649 1.882 30.703 1.00 78.19 298 HIS A O 1
ATOM 2370 N N . GLY A 1 299 ? -8.728 2.914 31.238 1.00 73.31 299 GLY A N 1
ATOM 2371 C CA . GLY A 1 299 ? -8.026 2.563 29.994 1.00 73.31 299 GLY A CA 1
ATOM 2372 C C . GLY A 1 299 ? -7.571 1.100 29.906 1.00 73.31 299 GLY A C 1
ATOM 2373 O O . GLY A 1 299 ? -6.967 0.705 28.916 1.00 73.31 299 GLY A O 1
ATOM 2374 N N . GLY A 1 300 ? -7.829 0.294 30.944 1.00 67.81 300 GLY A N 1
ATOM 2375 C CA . GLY A 1 300 ? -7.203 -1.021 31.092 1.00 67.81 300 GLY A CA 1
ATOM 2376 C C . GLY A 1 300 ? -5.694 -0.882 31.319 1.00 67.81 300 GLY A C 1
ATOM 2377 O O . GLY A 1 300 ? -5.172 0.227 31.393 1.00 67.81 300 GLY A O 1
ATOM 2378 N N . ASN A 1 301 ? -4.962 -1.991 31.405 1.00 70.44 301 ASN A N 1
ATOM 2379 C CA . ASN A 1 301 ? -3.490 -1.971 31.479 1.00 70.44 301 ASN A CA 1
ATOM 2380 C C . ASN A 1 301 ? -2.844 -1.620 30.119 1.00 70.44 301 ASN A C 1
ATOM 2382 O O . ASN A 1 301 ? -1.778 -2.126 29.785 1.00 70.44 301 ASN A O 1
ATOM 2386 N N . SER A 1 302 ? -3.528 -0.826 29.297 1.00 73.19 302 SER A N 1
ATOM 2387 C CA . SER A 1 302 ? -3.082 -0.431 27.969 1.00 73.19 302 SER A CA 1
ATOM 2388 C C . SER A 1 302 ? -2.255 0.849 28.060 1.00 73.19 302 SER A C 1
ATOM 2390 O O . SER A 1 302 ? -2.595 1.760 28.812 1.00 73.19 302 SER A O 1
ATOM 2392 N N . GLU A 1 303 ? -1.209 0.950 27.242 1.00 81.06 303 GLU A N 1
ATOM 2393 C CA . GLU A 1 303 ? -0.422 2.182 27.085 1.00 81.06 303 GLU A CA 1
ATOM 2394 C C . GLU A 1 303 ? -1.172 3.275 26.290 1.00 81.06 303 GLU A C 1
ATOM 2396 O O . GLU A 1 303 ? -0.720 4.417 26.219 1.00 81.06 303 GLU A O 1
ATOM 2401 N N . ILE A 1 304 ? -2.328 2.946 25.697 1.00 81.94 304 ILE A N 1
ATOM 2402 C CA . ILE A 1 304 ? -3.147 3.860 24.892 1.00 81.94 304 ILE A CA 1
ATOM 2403 C C . ILE A 1 304 ? -3.949 4.798 25.817 1.00 81.94 304 ILE A C 1
ATOM 2405 O O . ILE A 1 304 ? -4.631 4.316 26.729 1.00 81.94 304 ILE A O 1
ATOM 2409 N N . PRO A 1 305 ? -3.933 6.127 25.578 1.00 85.25 305 PRO A N 1
ATOM 2410 C CA . PRO A 1 305 ? -4.735 7.089 26.331 1.00 85.25 305 PRO A CA 1
ATOM 2411 C C . PRO A 1 305 ? -6.230 6.749 26.339 1.00 85.25 305 PRO A C 1
ATOM 2413 O O . PRO A 1 305 ? -6.807 6.388 25.311 1.00 85.25 305 PRO A O 1
ATOM 2416 N N . ILE A 1 306 ? -6.882 6.931 27.490 1.00 86.44 306 ILE A N 1
ATOM 2417 C CA . ILE A 1 306 ? -8.299 6.582 27.673 1.00 86.44 306 ILE A CA 1
ATOM 2418 C C . ILE A 1 306 ? -9.225 7.341 26.716 1.00 86.44 306 ILE A C 1
ATOM 2420 O O . ILE A 1 306 ? -10.234 6.792 26.284 1.00 86.44 306 ILE A O 1
ATOM 2424 N N . GLU A 1 307 ? -8.881 8.576 26.342 1.00 84.25 307 GLU A N 1
ATOM 2425 C CA . GLU A 1 307 ? -9.657 9.359 25.380 1.00 84.25 307 GLU A CA 1
ATOM 2426 C C . GLU A 1 307 ? -9.702 8.675 24.006 1.00 84.25 307 GLU A C 1
ATOM 2428 O O . GLU A 1 307 ? -10.777 8.515 23.436 1.00 84.25 307 GLU A O 1
ATOM 2433 N N . GLN A 1 308 ? -8.560 8.171 23.526 1.00 85.50 308 GLN A N 1
ATOM 2434 C CA . GLN A 1 308 ? -8.489 7.437 22.258 1.00 85.50 308 GLN A CA 1
ATOM 2435 C C . GLN A 1 308 ? -9.242 6.106 22.331 1.00 85.50 308 GLN A C 1
ATOM 2437 O O . GLN A 1 308 ? -9.890 5.704 21.367 1.00 85.50 308 GLN A O 1
ATOM 2442 N N . LEU A 1 309 ? -9.192 5.426 23.480 1.00 88.62 309 LEU A N 1
ATOM 2443 C CA . LEU A 1 309 ? -9.958 4.200 23.690 1.00 88.62 309 LEU A CA 1
ATOM 2444 C C . LEU A 1 309 ? -11.468 4.467 23.664 1.00 88.62 309 LEU A C 1
ATOM 2446 O O . LEU A 1 309 ? -12.196 3.690 23.058 1.00 88.62 309 LEU A O 1
ATOM 2450 N N . ASN A 1 310 ? -11.952 5.565 24.249 1.00 89.19 310 ASN A N 1
ATOM 2451 C CA . ASN A 1 310 ? -13.374 5.929 24.191 1.00 89.19 310 ASN A CA 1
ATOM 2452 C C . ASN A 1 310 ? -13.845 6.197 22.755 1.00 89.19 310 ASN A C 1
ATOM 2454 O O . ASN A 1 310 ? -14.928 5.745 22.368 1.00 89.19 310 ASN A O 1
ATOM 2458 N N . ASP A 1 311 ? -13.017 6.875 21.956 1.00 86.94 311 ASP A N 1
ATOM 2459 C CA . ASP A 1 311 ? -13.298 7.122 20.541 1.00 86.94 311 ASP A CA 1
ATOM 2460 C C . ASP A 1 311 ? -13.371 5.802 19.762 1.00 86.94 311 ASP A C 1
ATOM 2462 O O . ASP A 1 311 ? -14.368 5.537 19.087 1.00 86.94 311 ASP A O 1
ATOM 2466 N N . LEU A 1 312 ? -12.367 4.931 19.917 1.00 91.81 312 LEU A N 1
ATOM 2467 C CA . LEU A 1 312 ? -12.340 3.603 19.295 1.00 91.81 312 LEU A CA 1
ATOM 2468 C C . LEU A 1 312 ? -13.540 2.744 19.722 1.00 91.81 312 LEU A C 1
ATOM 2470 O O . LEU A 1 312 ? -14.166 2.107 18.876 1.00 91.81 312 LEU A O 1
ATOM 2474 N N . ASN A 1 313 ? -13.898 2.755 21.011 1.00 94.19 313 ASN A N 1
ATOM 2475 C CA . ASN A 1 313 ? -15.054 2.028 21.537 1.00 94.19 313 ASN A CA 1
ATOM 2476 C C . ASN A 1 313 ? -16.346 2.489 20.864 1.00 94.19 313 ASN A C 1
ATOM 2478 O O . ASN A 1 313 ? -17.126 1.685 20.360 1.00 94.19 313 ASN A O 1
ATOM 2482 N N . THR A 1 314 ? -16.553 3.807 20.849 1.00 92.50 314 THR A N 1
ATOM 2483 C CA . THR A 1 314 ? -17.760 4.429 20.309 1.00 92.50 314 THR A CA 1
ATOM 2484 C C . THR A 1 314 ? -17.890 4.158 18.814 1.00 92.50 314 THR A C 1
ATOM 2486 O O . THR A 1 314 ? -18.987 3.854 18.345 1.00 92.50 314 THR A O 1
ATOM 2489 N N . GLN A 1 315 ? -16.790 4.225 18.059 1.00 92.50 315 GLN A N 1
ATOM 2490 C CA . GLN A 1 315 ? -16.804 3.895 16.634 1.00 92.50 315 GLN A CA 1
ATOM 2491 C C . GLN A 1 315 ? -17.096 2.414 16.392 1.00 92.50 315 GLN A C 1
ATOM 2493 O O . GLN A 1 315 ? -17.975 2.097 15.594 1.00 92.50 315 GLN A O 1
ATOM 2498 N N . GLY A 1 316 ? -16.446 1.511 17.133 1.00 95.62 316 GLY A N 1
ATOM 2499 C CA . GLY A 1 316 ? -16.696 0.075 17.018 1.00 95.62 316 GLY A CA 1
ATOM 2500 C C . GLY A 1 316 ? -18.158 -0.295 17.290 1.00 95.62 316 GLY A C 1
ATOM 2501 O O . GLY A 1 316 ? -18.759 -1.054 16.531 1.00 95.62 316 GLY A O 1
ATOM 2502 N N . VAL A 1 317 ? -18.765 0.313 18.314 1.00 95.88 317 VAL A N 1
ATOM 2503 C CA . VAL A 1 317 ? -20.191 0.155 18.638 1.00 95.88 317 VAL A CA 1
ATOM 2504 C C . VAL A 1 317 ? -21.084 0.686 17.517 1.00 95.88 317 VAL A C 1
ATOM 2506 O O . VAL A 1 317 ? -21.966 -0.032 17.051 1.00 95.88 317 VAL A O 1
ATOM 2509 N N . LYS A 1 318 ? -20.844 1.913 17.035 1.00 95.00 318 LYS A N 1
ATOM 2510 C CA . LYS A 1 318 ? -21.622 2.511 15.934 1.00 95.00 318 LYS A CA 1
ATOM 2511 C C . LYS A 1 318 ? -21.556 1.673 14.662 1.00 95.00 318 LYS A C 1
ATOM 2513 O O . LYS A 1 318 ? -22.584 1.455 14.024 1.00 95.00 318 LYS A O 1
ATOM 2518 N N . PHE A 1 319 ? -20.371 1.180 14.318 1.00 96.38 319 PHE A N 1
ATOM 2519 C CA . PHE A 1 319 ? -20.176 0.307 13.169 1.00 96.38 319 PHE A CA 1
ATOM 2520 C C . PHE A 1 319 ? -20.932 -1.013 13.341 1.00 96.38 319 PHE A C 1
ATOM 2522 O O . PHE A 1 319 ? -21.641 -1.448 12.432 1.00 96.38 319 PHE A O 1
ATOM 2529 N N . ALA A 1 320 ? -20.853 -1.626 14.524 1.00 96.75 320 ALA A N 1
ATOM 2530 C CA . ALA A 1 320 ? -21.546 -2.875 14.804 1.00 96.75 320 ALA A CA 1
ATOM 2531 C C . ALA A 1 320 ? -23.072 -2.741 14.778 1.00 96.75 320 ALA A C 1
ATOM 2533 O O . ALA A 1 320 ? -23.739 -3.699 14.401 1.00 96.75 320 ALA A O 1
ATOM 2534 N N . ILE A 1 321 ? -23.651 -1.582 15.104 1.00 95.12 321 ILE A N 1
ATOM 2535 C CA . ILE A 1 321 ? -25.101 -1.363 14.961 1.00 95.12 321 ILE A CA 1
ATOM 2536 C C . ILE A 1 321 ? -25.532 -1.556 13.496 1.00 95.12 321 ILE A C 1
ATOM 2538 O O . ILE A 1 321 ? -26.480 -2.299 13.236 1.00 95.12 321 ILE A O 1
ATOM 2542 N N . SER A 1 322 ? -24.804 -0.970 12.541 1.00 94.62 322 SER A N 1
ATOM 2543 C CA . SER A 1 322 ? -25.172 -0.952 11.116 1.00 94.62 322 SER A CA 1
ATOM 2544 C C . SER A 1 322 ? -24.660 -2.135 10.287 1.00 94.62 322 SER A C 1
ATOM 2546 O O . SER A 1 322 ? -25.181 -2.363 9.197 1.00 94.62 322 SER A O 1
ATOM 2548 N N . HIS A 1 323 ? -23.695 -2.913 10.787 1.00 96.50 323 HIS A N 1
ATOM 2549 C CA . HIS A 1 323 ? -23.060 -3.997 10.027 1.00 96.50 323 HIS A CA 1
ATOM 2550 C C . HIS A 1 323 ? -23.286 -5.380 10.650 1.00 96.50 323 HIS A C 1
ATOM 2552 O O . HIS A 1 323 ? -23.543 -5.532 11.850 1.00 96.50 323 HIS A O 1
ATOM 2558 N N . ASN A 1 324 ? -23.185 -6.419 9.821 1.00 95.31 324 ASN A N 1
ATOM 2559 C CA . ASN A 1 324 ? -23.221 -7.814 10.247 1.00 95.31 324 ASN A CA 1
ATOM 2560 C C . ASN A 1 324 ? -21.861 -8.468 10.016 1.00 95.31 324 ASN A C 1
ATOM 2562 O O . ASN A 1 324 ? -21.203 -8.195 9.020 1.00 95.31 324 ASN A O 1
ATOM 2566 N N . TRP A 1 325 ? -21.483 -9.407 10.888 1.00 95.38 325 TRP A N 1
ATOM 2567 C CA . TRP A 1 325 ? -20.217 -10.140 10.759 1.00 95.38 325 TRP A CA 1
ATOM 2568 C C . TRP A 1 325 ? -20.055 -10.864 9.411 1.00 95.38 325 TRP A C 1
ATOM 2570 O O . TRP A 1 325 ? -18.947 -11.001 8.916 1.00 95.38 325 TRP A O 1
ATOM 2580 N N . ARG A 1 326 ? -21.157 -11.302 8.786 1.00 93.25 326 ARG A N 1
ATOM 2581 C CA . ARG A 1 326 ? -21.124 -12.006 7.490 1.00 93.25 326 ARG A CA 1
ATOM 2582 C C . ARG A 1 326 ? -20.598 -11.150 6.336 1.00 93.25 326 ARG A C 1
ATOM 2584 O O . ARG A 1 326 ? -20.128 -11.716 5.359 1.00 93.25 326 ARG A O 1
ATOM 2591 N N . ASP A 1 327 ? -20.692 -9.830 6.461 1.00 91.56 327 ASP A N 1
ATOM 2592 C CA . ASP A 1 327 ? -20.294 -8.870 5.428 1.00 91.56 327 ASP A CA 1
ATOM 2593 C C . ASP A 1 327 ? -18.892 -8.290 5.700 1.00 91.56 327 ASP A C 1
ATOM 2595 O O . ASP A 1 327 ? -18.419 -7.408 4.985 1.00 91.56 327 ASP A O 1
ATOM 2599 N N . VAL A 1 328 ? -18.233 -8.759 6.764 1.00 92.25 328 VAL A N 1
ATOM 2600 C CA . VAL A 1 328 ? -16.943 -8.265 7.237 1.00 92.25 328 VAL A CA 1
ATOM 2601 C C . VAL A 1 328 ? -15.866 -9.299 6.935 1.00 92.25 328 VAL A C 1
ATOM 2603 O O . VAL A 1 328 ? -15.923 -10.432 7.402 1.00 92.25 328 VAL A O 1
ATOM 2606 N N . GLU A 1 329 ? -14.839 -8.884 6.196 1.00 90.56 329 GLU A N 1
ATOM 2607 C CA . GLU A 1 329 ? -13.674 -9.719 5.905 1.00 90.56 329 GLU A CA 1
ATOM 2608 C C . GLU A 1 329 ? -12.472 -9.259 6.735 1.00 90.56 329 GLU A C 1
ATOM 2610 O O . GLU A 1 329 ? -12.120 -8.073 6.746 1.00 90.56 329 GLU A O 1
ATOM 2615 N N . VAL A 1 330 ? -11.812 -10.200 7.411 1.00 90.62 330 VAL A N 1
ATOM 2616 C CA . VAL A 1 330 ? -10.493 -9.986 8.019 1.00 90.62 330 VAL A CA 1
ATOM 2617 C C . VAL A 1 330 ? -9.454 -10.550 7.063 1.00 90.62 330 VAL A C 1
ATOM 2619 O O . VAL A 1 330 ? -9.437 -11.754 6.811 1.00 90.62 330 VAL A O 1
ATOM 2622 N N . LYS A 1 331 ? -8.606 -9.683 6.505 1.00 87.06 331 LYS A N 1
ATOM 2623 C CA . LYS A 1 331 ? -7.607 -10.086 5.505 1.00 87.06 331 LYS A CA 1
ATOM 2624 C C . LYS A 1 331 ? -6.218 -10.018 6.088 1.00 87.06 331 LYS A C 1
ATOM 2626 O O . LYS A 1 331 ? -5.848 -9.046 6.738 1.00 87.06 331 LYS A O 1
ATOM 2631 N N . GLU A 1 332 ? -5.426 -11.044 5.813 1.00 83.62 332 GLU A N 1
ATOM 2632 C CA . GLU A 1 332 ? -4.027 -11.018 6.199 1.00 83.62 332 GLU A CA 1
ATOM 2633 C C . GLU A 1 332 ? -3.299 -9.865 5.498 1.00 83.62 332 GLU A C 1
ATOM 2635 O O . GLU A 1 332 ? -3.529 -9.606 4.315 1.00 83.62 332 GLU A O 1
ATOM 2640 N N . ALA A 1 333 ? -2.404 -9.183 6.223 1.00 76.94 333 ALA A N 1
ATOM 2641 C CA . ALA A 1 333 ? -1.511 -8.189 5.643 1.00 76.94 333 ALA A CA 1
ATOM 2642 C C . ALA A 1 333 ? -0.771 -8.779 4.428 1.00 76.94 333 ALA A C 1
ATOM 2644 O O . ALA A 1 333 ? 0.140 -9.598 4.581 1.00 76.94 333 ALA A O 1
ATOM 2645 N N . ILE A 1 334 ? -1.151 -8.353 3.221 1.00 71.25 334 ILE A N 1
ATOM 2646 C CA . ILE A 1 334 ? -0.543 -8.853 1.989 1.00 71.25 334 ILE A CA 1
ATOM 2647 C C . ILE A 1 334 ? 0.908 -8.376 1.937 1.00 71.25 334 ILE A C 1
ATOM 2649 O O . ILE A 1 334 ? 1.207 -7.182 1.848 1.00 71.25 334 ILE A O 1
ATOM 2653 N N . GLN A 1 335 ? 1.830 -9.330 1.977 1.00 73.56 335 GLN A N 1
ATOM 2654 C CA . GLN A 1 335 ? 3.237 -9.075 1.724 1.00 73.56 335 GLN A CA 1
ATOM 2655 C C . GLN A 1 335 ? 3.453 -8.884 0.225 1.00 73.56 335 GLN A C 1
ATOM 2657 O O . GLN A 1 335 ? 3.291 -9.818 -0.560 1.00 73.56 335 GLN A O 1
ATOM 2662 N N . LYS A 1 336 ? 3.857 -7.680 -0.176 1.00 85.81 336 LYS A N 1
ATOM 2663 C CA . LYS A 1 336 ? 4.184 -7.413 -1.574 1.00 85.81 336 LYS A CA 1
ATOM 2664 C C . LYS A 1 336 ? 5.548 -7.991 -1.945 1.00 85.81 336 LYS A C 1
ATOM 2666 O O . LYS A 1 336 ? 6.503 -7.933 -1.162 1.00 85.81 336 LYS A O 1
ATOM 2671 N N . THR A 1 337 ? 5.641 -8.508 -3.164 1.00 91.38 337 THR A N 1
ATOM 2672 C CA . THR A 1 337 ? 6.917 -8.743 -3.846 1.00 91.38 337 THR A CA 1
ATOM 2673 C C . THR A 1 337 ? 7.272 -7.484 -4.629 1.00 91.38 337 THR A C 1
ATOM 2675 O O . THR A 1 337 ? 6.452 -6.989 -5.398 1.00 91.38 337 THR A O 1
ATOM 2678 N N . LEU A 1 338 ? 8.474 -6.951 -4.426 1.00 94.94 338 LEU A N 1
ATOM 2679 C CA . LEU A 1 338 ? 8.973 -5.772 -5.133 1.00 94.94 338 LEU A CA 1
ATOM 2680 C C . LEU A 1 338 ? 9.950 -6.210 -6.222 1.00 94.94 338 LEU A C 1
ATOM 2682 O O . LEU A 1 338 ? 10.973 -6.825 -5.922 1.00 94.94 338 LEU A O 1
ATOM 2686 N N . ILE A 1 339 ? 9.669 -5.863 -7.476 1.00 96.25 339 ILE A N 1
ATOM 2687 C CA . ILE A 1 339 ? 10.623 -6.028 -8.577 1.00 96.25 339 ILE A CA 1
ATOM 2688 C C . ILE A 1 339 ? 11.222 -4.660 -8.897 1.00 96.25 339 ILE A C 1
ATOM 2690 O O . ILE A 1 339 ? 10.519 -3.748 -9.334 1.00 96.25 339 ILE A O 1
ATOM 2694 N N . LEU A 1 340 ? 12.528 -4.529 -8.674 1.00 97.00 340 LEU A N 1
ATOM 2695 C CA . LEU A 1 340 ? 13.316 -3.347 -8.999 1.00 97.00 340 LEU A CA 1
ATOM 2696 C C . LEU A 1 340 ? 13.916 -3.517 -10.393 1.00 97.00 340 LEU A C 1
ATOM 2698 O O . LEU A 1 340 ? 14.824 -4.328 -10.596 1.00 97.00 340 LEU A O 1
ATOM 2702 N N . LEU A 1 341 ? 13.409 -2.738 -11.342 1.00 96.00 341 LEU A N 1
ATOM 2703 C CA . LEU A 1 341 ? 13.836 -2.748 -12.736 1.00 96.00 341 LEU A CA 1
ATOM 2704 C C . LEU A 1 341 ? 14.638 -1.483 -13.066 1.00 96.00 341 LEU A C 1
ATOM 2706 O O . LEU A 1 341 ? 14.357 -0.416 -12.527 1.00 96.00 341 LEU A O 1
ATOM 2710 N N . PRO A 1 342 ? 15.621 -1.546 -13.970 1.00 94.88 342 PRO A N 1
ATOM 2711 C CA . PRO A 1 342 ? 16.303 -0.342 -14.422 1.00 94.88 342 PRO A CA 1
ATOM 2712 C C . PRO A 1 342 ? 15.398 0.521 -15.321 1.00 94.88 342 PRO A C 1
ATOM 2714 O O . PRO A 1 342 ? 14.428 0.039 -15.904 1.00 94.88 342 PRO A O 1
ATOM 2717 N N . GLU A 1 343 ? 15.757 1.795 -15.488 1.00 92.19 343 GLU A N 1
ATOM 2718 C CA . GLU A 1 343 ? 14.992 2.816 -16.234 1.00 92.19 343 GLU A CA 1
ATOM 2719 C C . GLU A 1 343 ? 14.570 2.426 -17.669 1.00 92.19 343 GLU A C 1
ATOM 2721 O O . GLU A 1 343 ? 13.569 2.916 -18.198 1.00 92.19 343 GLU A O 1
ATOM 2726 N N . GLY A 1 344 ? 15.280 1.492 -18.313 1.00 90.12 344 GLY A N 1
ATOM 2727 C CA . GLY A 1 344 ? 14.874 0.943 -19.613 1.00 90.12 344 GLY A CA 1
ATOM 2728 C C . GLY A 1 344 ? 13.487 0.279 -19.602 1.00 90.12 344 GLY A C 1
ATOM 2729 O O . GLY A 1 344 ? 12.855 0.176 -20.651 1.00 90.12 344 GLY A O 1
ATOM 2730 N N . PHE A 1 345 ? 12.986 -0.129 -18.433 1.00 92.50 345 PHE A N 1
ATOM 2731 C CA . PHE A 1 345 ? 11.688 -0.782 -18.247 1.00 92.50 345 PHE A CA 1
ATOM 2732 C C . PHE A 1 345 ? 10.580 0.175 -17.784 1.00 92.50 345 PHE A C 1
ATOM 2734 O O . PHE A 1 345 ? 9.553 -0.285 -17.301 1.00 92.50 345 PHE A O 1
ATOM 2741 N N . ARG A 1 346 ? 10.739 1.498 -17.925 1.00 90.44 346 ARG A N 1
ATOM 2742 C CA . ARG A 1 346 ? 9.752 2.505 -17.461 1.00 90.44 346 ARG A CA 1
ATOM 2743 C C . ARG A 1 346 ? 8.326 2.350 -18.007 1.00 90.44 346 ARG A C 1
ATOM 2745 O O . ARG A 1 346 ? 7.402 2.976 -17.505 1.00 90.44 346 ARG A O 1
ATOM 2752 N N . THR A 1 347 ? 8.134 1.546 -19.050 1.00 87.69 347 THR A N 1
ATOM 2753 C CA . THR A 1 347 ? 6.819 1.219 -19.621 1.00 87.69 347 THR A CA 1
ATOM 2754 C C . THR A 1 347 ? 6.166 -0.011 -18.978 1.00 87.69 347 THR A C 1
ATOM 2756 O O . THR A 1 347 ? 5.017 -0.312 -19.300 1.00 87.69 347 THR A O 1
ATOM 2759 N N . ALA A 1 348 ? 6.865 -0.716 -18.082 1.00 86.19 348 ALA A N 1
ATOM 2760 C CA . ALA A 1 348 ? 6.324 -1.818 -17.300 1.00 86.19 348 ALA A CA 1
ATOM 2761 C C . ALA A 1 348 ? 5.439 -1.285 -16.165 1.00 86.19 348 ALA A C 1
ATOM 2763 O O . ALA A 1 348 ? 5.825 -0.374 -15.436 1.00 86.19 348 ALA A O 1
ATOM 2764 N N . SER A 1 349 ? 4.260 -1.878 -15.997 1.00 84.75 349 SER A N 1
ATOM 2765 C CA . SER A 1 349 ? 3.347 -1.579 -14.895 1.00 84.75 349 SER A CA 1
ATOM 2766 C C . SER A 1 349 ? 2.684 -2.866 -14.416 1.00 84.75 349 SER A C 1
ATOM 2768 O O . SER A 1 349 ? 2.303 -3.706 -15.235 1.00 84.75 349 SER A O 1
ATOM 2770 N N . SER A 1 350 ? 2.553 -3.015 -13.098 1.00 79.62 350 SER A N 1
ATOM 2771 C CA . SER A 1 350 ? 1.805 -4.099 -12.461 1.00 79.62 350 SER A CA 1
ATOM 2772 C C . SER A 1 350 ? 0.389 -3.647 -12.130 1.00 79.62 350 SER A C 1
ATOM 2774 O O . SER A 1 350 ? 0.200 -2.584 -11.543 1.00 79.62 350 SER A O 1
ATOM 2776 N N . ALA A 1 351 ? -0.607 -4.484 -12.424 1.00 68.81 351 ALA A N 1
ATOM 2777 C CA . ALA A 1 351 ? -1.978 -4.296 -11.931 1.00 68.81 351 ALA A CA 1
ATOM 2778 C C . ALA A 1 351 ? -2.302 -5.143 -10.688 1.00 68.81 351 ALA A C 1
ATOM 2780 O O . ALA A 1 351 ? -3.434 -5.123 -10.216 1.00 68.81 351 ALA A O 1
ATOM 2781 N N . ASN A 1 352 ? -1.339 -5.912 -10.176 1.00 77.56 352 ASN A N 1
ATOM 2782 C CA . ASN A 1 352 ? -1.568 -6.860 -9.092 1.00 77.56 352 ASN A CA 1
ATOM 2783 C C . ASN A 1 352 ? -1.259 -6.233 -7.721 1.00 77.56 352 ASN A C 1
ATOM 2785 O O . ASN A 1 352 ? -0.218 -5.608 -7.543 1.00 77.56 352 ASN A O 1
ATOM 2789 N N . GLU A 1 353 ? -2.135 -6.428 -6.733 1.00 78.19 353 GLU A N 1
ATOM 2790 C CA . GLU A 1 353 ? -1.957 -5.906 -5.370 1.00 78.19 353 GLU A CA 1
ATOM 2791 C C . GLU A 1 353 ? -0.765 -6.548 -4.637 1.00 78.19 353 GLU A C 1
ATOM 2793 O O . GLU A 1 353 ? -0.144 -5.905 -3.786 1.00 78.19 353 GLU A O 1
ATOM 2798 N N . THR A 1 354 ? -0.408 -7.791 -4.986 1.00 83.75 354 THR A N 1
ATOM 2799 C CA . THR A 1 354 ? 0.674 -8.560 -4.345 1.00 83.75 354 THR A CA 1
ATOM 2800 C C . THR A 1 354 ? 2.053 -8.306 -4.961 1.00 83.75 354 THR A C 1
ATOM 2802 O O . THR A 1 354 ? 3.062 -8.765 -4.420 1.00 83.75 354 THR A O 1
ATOM 2805 N N . LEU A 1 355 ? 2.123 -7.632 -6.112 1.00 89.69 355 LEU A N 1
ATOM 2806 C CA . LEU A 1 355 ? 3.349 -7.439 -6.884 1.00 89.69 355 LEU A CA 1
ATOM 2807 C C . LEU A 1 355 ? 3.496 -5.969 -7.259 1.00 89.69 355 LEU A C 1
ATOM 2809 O O . LEU A 1 355 ? 2.648 -5.412 -7.946 1.00 89.69 355 LEU A O 1
ATOM 2813 N N . GLU A 1 356 ? 4.601 -5.357 -6.856 1.00 91.44 356 GLU A N 1
ATOM 2814 C CA . GLU A 1 356 ? 4.893 -3.967 -7.181 1.00 91.44 356 GLU A CA 1
ATOM 2815 C C . GLU A 1 356 ? 6.126 -3.892 -8.083 1.00 91.44 356 GLU A C 1
ATOM 2817 O O . GLU A 1 356 ? 7.216 -4.327 -7.708 1.00 91.44 356 GLU A O 1
ATOM 2822 N N . LEU A 1 357 ? 5.948 -3.355 -9.291 1.00 93.88 357 LEU A N 1
ATOM 2823 C CA . LEU A 1 357 ? 7.041 -3.067 -10.215 1.00 93.88 357 LEU A CA 1
ATOM 2824 C C . LEU A 1 357 ? 7.482 -1.614 -10.021 1.00 93.88 357 LEU A C 1
ATOM 2826 O O . LEU A 1 357 ? 6.679 -0.690 -10.153 1.00 93.88 357 LEU A O 1
ATOM 2830 N N . ARG A 1 358 ? 8.765 -1.400 -9.722 1.00 95.06 358 ARG A N 1
ATOM 2831 C CA . ARG A 1 358 ? 9.355 -0.061 -9.603 1.00 95.06 358 ARG A CA 1
ATOM 2832 C C . ARG A 1 358 ? 10.581 0.050 -10.487 1.00 95.06 358 ARG A C 1
ATOM 2834 O O . ARG A 1 358 ? 11.434 -0.836 -10.483 1.00 95.06 358 ARG A O 1
ATOM 2841 N N . THR A 1 359 ? 10.678 1.156 -11.213 1.00 95.00 359 THR A N 1
ATOM 2842 C CA . THR A 1 359 ? 11.885 1.491 -11.960 1.00 95.00 359 THR A CA 1
ATOM 2843 C C . THR A 1 359 ? 12.816 2.369 -11.141 1.00 95.00 359 THR A C 1
ATOM 2845 O O . THR A 1 359 ? 12.366 3.178 -10.330 1.00 95.00 359 THR A O 1
ATOM 2848 N N . TYR A 1 360 ? 14.120 2.197 -11.338 1.00 95.50 360 TYR A N 1
ATOM 2849 C CA . TYR A 1 360 ? 15.143 3.040 -10.736 1.00 95.50 360 TYR A CA 1
ATOM 2850 C C . TYR A 1 360 ? 16.093 3.577 -11.808 1.00 95.50 360 TYR A C 1
ATOM 2852 O O . TYR A 1 360 ? 16.490 2.858 -12.734 1.00 95.50 360 TYR A O 1
ATOM 2860 N N . GLN A 1 361 ? 16.510 4.833 -11.642 1.00 92.69 361 GLN A N 1
ATOM 2861 C CA . GLN A 1 361 ? 17.545 5.440 -12.475 1.00 92.69 361 GLN A CA 1
ATOM 2862 C C . GLN A 1 361 ? 18.894 5.427 -11.753 1.00 92.69 361 GLN A C 1
ATOM 2864 O O . GLN A 1 361 ? 19.937 5.193 -12.368 1.00 92.69 361 GLN A O 1
ATOM 2869 N N . ARG A 1 362 ? 18.884 5.642 -10.430 1.00 93.94 362 ARG A N 1
ATOM 2870 C CA . ARG A 1 362 ? 20.087 5.651 -9.585 1.00 93.94 362 ARG A CA 1
ATOM 2871 C C . ARG A 1 362 ? 19.911 4.770 -8.358 1.00 93.94 362 ARG A C 1
ATOM 2873 O O . ARG A 1 362 ? 18.837 4.684 -7.776 1.00 93.94 362 ARG A O 1
ATOM 2880 N N . PHE A 1 363 ? 21.009 4.189 -7.876 1.00 95.69 363 PHE A N 1
ATOM 2881 C CA . PHE A 1 363 ? 20.984 3.384 -6.648 1.00 95.69 363 PHE A CA 1
ATOM 2882 C C . PHE A 1 363 ? 20.613 4.181 -5.392 1.00 95.69 363 PHE A C 1
ATOM 2884 O O . PHE A 1 363 ? 20.182 3.588 -4.411 1.00 95.69 363 PHE A O 1
ATOM 2891 N N . SER A 1 364 ? 20.748 5.511 -5.413 1.00 94.56 364 SER A N 1
ATOM 2892 C CA . SER A 1 364 ? 20.330 6.378 -4.306 1.00 94.56 364 SER A CA 1
ATOM 2893 C C . SER A 1 364 ? 18.818 6.398 -4.076 1.00 94.56 364 SER A C 1
ATOM 2895 O O . SER A 1 364 ? 18.404 6.728 -2.975 1.00 94.56 364 SER A O 1
ATOM 2897 N N . GLU A 1 365 ? 18.014 6.051 -5.084 1.00 95.81 365 GLU A N 1
ATOM 2898 C CA . GLU A 1 365 ? 16.542 6.046 -5.012 1.00 95.81 365 GLU A CA 1
ATOM 2899 C C . GLU A 1 365 ? 16.006 4.725 -4.433 1.00 95.81 365 GLU A C 1
ATOM 2901 O O . GLU A 1 365 ? 14.926 4.676 -3.853 1.00 95.81 365 GLU A O 1
ATOM 2906 N N . ILE A 1 366 ? 16.783 3.641 -4.542 1.00 96.31 366 ILE A N 1
ATOM 2907 C CA . ILE A 1 366 ? 16.369 2.298 -4.117 1.00 96.31 366 ILE A CA 1
ATOM 2908 C C . ILE A 1 366 ? 16.001 2.224 -2.621 1.00 96.31 366 ILE A C 1
ATOM 2910 O O . ILE A 1 366 ? 14.986 1.598 -2.322 1.00 96.31 366 ILE A O 1
ATOM 2914 N N . PRO A 1 367 ? 16.741 2.837 -1.670 1.00 95.62 367 PRO A N 1
ATOM 2915 C CA . PRO A 1 367 ? 16.346 2.838 -0.262 1.00 95.62 367 PRO A CA 1
ATOM 2916 C C . PRO A 1 367 ? 14.930 3.373 -0.035 1.00 95.62 367 PRO A C 1
ATOM 2918 O O . PRO A 1 367 ? 14.148 2.737 0.666 1.00 95.62 367 PRO A O 1
ATOM 2921 N N . GLU A 1 368 ? 14.579 4.490 -0.678 1.00 94.31 368 GLU A N 1
ATOM 2922 C CA . GLU A 1 368 ? 13.256 5.105 -0.548 1.00 94.31 368 GLU A CA 1
ATOM 2923 C C . GLU A 1 368 ? 12.169 4.188 -1.117 1.00 94.31 368 GLU A C 1
ATOM 2925 O O . GLU A 1 368 ? 11.155 3.962 -0.456 1.00 94.31 368 GLU A O 1
ATOM 2930 N N . LEU A 1 369 ? 12.409 3.589 -2.291 1.00 93.81 369 LEU A N 1
ATOM 2931 C CA . LEU A 1 369 ? 11.490 2.624 -2.908 1.00 93.81 369 LEU A CA 1
ATOM 2932 C C . LEU A 1 369 ? 11.247 1.402 -2.010 1.00 93.81 369 LEU A C 1
ATOM 2934 O O . LEU A 1 369 ? 10.116 0.932 -1.894 1.00 93.81 369 LEU A O 1
ATOM 2938 N N . VAL A 1 370 ? 12.297 0.888 -1.367 1.00 93.50 370 VAL A N 1
ATOM 2939 C CA . VAL A 1 370 ? 12.200 -0.278 -0.480 1.00 93.50 370 VAL A CA 1
ATOM 2940 C C . VAL A 1 370 ? 11.477 0.069 0.821 1.00 93.50 370 VAL A C 1
ATOM 2942 O O . VAL A 1 370 ? 10.620 -0.702 1.248 1.00 93.50 370 VAL A O 1
ATOM 2945 N N . ASP A 1 371 ? 11.779 1.215 1.436 1.00 88.94 371 ASP A N 1
ATOM 2946 C CA . ASP A 1 371 ? 11.147 1.628 2.694 1.00 88.94 371 ASP A CA 1
ATOM 2947 C C . ASP A 1 371 ? 9.660 2.006 2.502 1.00 88.94 371 ASP A C 1
ATOM 2949 O O . ASP A 1 371 ? 8.865 1.799 3.412 1.00 88.94 371 ASP A O 1
ATOM 2953 N N . HIS A 1 372 ? 9.239 2.477 1.318 1.00 86.44 372 HIS A N 1
ATOM 2954 C CA . HIS A 1 372 ? 7.815 2.733 1.032 1.00 86.44 372 HIS A CA 1
ATOM 2955 C C . HIS A 1 372 ? 6.986 1.445 0.902 1.00 86.44 372 HIS A C 1
ATOM 2957 O O . HIS A 1 372 ? 5.815 1.410 1.287 1.00 86.44 372 HIS A O 1
ATOM 2963 N N . VAL A 1 373 ? 7.570 0.389 0.328 1.00 85.62 373 VAL A N 1
ATOM 2964 C CA . VAL A 1 373 ? 6.855 -0.863 0.031 1.00 85.62 373 VAL A CA 1
ATOM 2965 C C . VAL A 1 373 ? 6.976 -1.876 1.172 1.00 85.62 373 VAL A C 1
ATOM 2967 O O . VAL A 1 373 ? 6.063 -2.675 1.365 1.00 85.62 373 VAL A O 1
ATOM 2970 N N . GLU A 1 374 ? 8.071 -1.852 1.936 1.00 83.31 374 GLU A N 1
ATOM 2971 C CA . GLU A 1 374 ? 8.435 -2.869 2.938 1.00 83.31 374 GLU A CA 1
ATOM 2972 C C . GLU A 1 374 ? 8.189 -4.318 2.449 1.00 83.31 374 GLU A C 1
ATOM 2974 O O . GLU A 1 374 ? 7.395 -5.061 3.038 1.00 83.31 374 GLU A O 1
ATOM 2979 N N . PRO A 1 375 ? 8.813 -4.731 1.330 1.00 87.12 375 PRO A N 1
ATOM 2980 C CA . PRO A 1 375 ? 8.515 -6.008 0.688 1.00 87.12 375 PRO A CA 1
ATOM 2981 C C . PRO A 1 375 ? 9.096 -7.206 1.453 1.00 87.12 375 PRO A C 1
ATOM 2983 O O . PRO A 1 375 ? 10.176 -7.122 2.042 1.00 87.12 375 PRO A O 1
ATOM 2986 N N . ARG A 1 376 ? 8.426 -8.367 1.369 1.00 85.81 376 ARG A N 1
ATOM 2987 C CA . ARG A 1 376 ? 8.981 -9.648 1.866 1.00 85.81 376 ARG A CA 1
ATOM 2988 C C . ARG A 1 376 ? 10.014 -10.216 0.902 1.00 85.81 376 ARG A C 1
ATOM 2990 O O . ARG A 1 376 ? 10.978 -10.837 1.330 1.00 85.81 376 ARG A O 1
ATOM 2997 N N . ASN A 1 377 ? 9.797 -10.004 -0.391 1.00 92.69 377 ASN A N 1
ATOM 2998 C CA . ASN A 1 377 ? 10.652 -10.499 -1.456 1.00 92.69 377 ASN A CA 1
ATOM 2999 C C . ASN A 1 377 ? 11.057 -9.334 -2.358 1.00 92.69 377 ASN A C 1
ATOM 3001 O O . ASN A 1 377 ? 10.197 -8.572 -2.802 1.00 92.69 377 ASN A O 1
ATOM 3005 N N . ILE A 1 378 ? 12.346 -9.212 -2.649 1.00 96.38 378 ILE A N 1
ATOM 3006 C CA . ILE A 1 378 ? 12.891 -8.244 -3.596 1.00 96.38 378 ILE A CA 1
ATOM 3007 C C . ILE A 1 378 ? 13.539 -9.010 -4.735 1.00 96.38 378 ILE A C 1
ATOM 3009 O O . ILE A 1 378 ? 14.431 -9.821 -4.502 1.00 96.38 378 ILE A O 1
ATOM 3013 N N . VAL A 1 379 ? 13.137 -8.707 -5.963 1.00 97.38 379 VAL A N 1
ATOM 3014 C CA . VAL A 1 379 ? 13.859 -9.120 -7.166 1.00 97.38 379 VAL A CA 1
ATOM 3015 C C . VAL A 1 379 ? 14.550 -7.889 -7.723 1.00 97.38 379 VAL A C 1
ATOM 3017 O O . VAL A 1 379 ? 13.897 -6.963 -8.198 1.00 97.38 379 VAL A O 1
ATOM 3020 N N . PHE A 1 380 ? 15.873 -7.853 -7.638 1.00 97.81 380 PHE A N 1
ATOM 3021 C CA . PHE A 1 380 ? 16.677 -6.771 -8.186 1.00 97.81 380 PHE A CA 1
ATOM 3022 C C . PHE A 1 380 ? 17.268 -7.194 -9.526 1.00 97.81 380 PHE A C 1
ATOM 3024 O O . PHE A 1 380 ? 18.087 -8.112 -9.598 1.00 97.81 380 PHE A O 1
ATOM 3031 N N . VAL A 1 381 ? 16.865 -6.498 -10.586 1.00 96.44 381 VAL A N 1
ATOM 3032 C CA . VAL A 1 381 ? 17.477 -6.625 -11.907 1.00 96.44 381 VAL A CA 1
ATOM 3033 C C . VAL A 1 381 ? 18.585 -5.590 -12.011 1.00 96.44 381 VAL A C 1
ATOM 3035 O O . VAL A 1 381 ? 18.364 -4.415 -11.713 1.00 96.44 381 VAL A O 1
ATOM 3038 N N . GLY A 1 382 ? 19.779 -6.019 -12.425 1.00 94.31 382 GLY A N 1
ATOM 3039 C CA . GLY A 1 382 ? 20.931 -5.130 -12.558 1.00 94.31 382 GLY A CA 1
ATOM 3040 C C . GLY A 1 382 ? 20.700 -3.926 -13.494 1.00 94.31 382 GLY A C 1
ATOM 3041 O O . GLY A 1 382 ? 19.762 -3.910 -14.293 1.00 94.31 382 GLY A O 1
ATOM 3042 N N . PRO A 1 383 ? 21.577 -2.913 -13.435 1.00 93.94 383 PRO A N 1
ATOM 3043 C CA . PRO A 1 383 ? 21.410 -1.652 -14.150 1.00 93.94 383 PRO A CA 1
ATOM 3044 C C . PRO A 1 383 ? 21.731 -1.758 -15.646 1.00 93.94 383 PRO A C 1
ATOM 3046 O O . PRO A 1 383 ? 22.678 -2.431 -16.056 1.00 93.94 383 PRO A O 1
ATOM 3049 N N . THR A 1 384 ? 21.000 -0.991 -16.458 1.00 89.56 384 THR A N 1
ATOM 3050 C CA . THR A 1 384 ? 21.245 -0.805 -17.900 1.00 89.56 384 THR A CA 1
ATOM 3051 C C . THR A 1 384 ? 21.910 0.543 -18.171 1.00 89.56 384 THR A C 1
ATOM 3053 O O . THR A 1 384 ? 21.316 1.428 -18.793 1.00 89.56 384 THR A O 1
ATOM 3056 N N . SER A 1 385 ? 23.115 0.738 -17.634 1.00 86.19 385 SER A N 1
ATOM 3057 C CA . SER A 1 385 ? 23.899 1.957 -17.842 1.00 86.19 385 SER A CA 1
ATOM 3058 C C . SER A 1 385 ? 24.918 1.786 -18.966 1.00 86.19 385 SER A C 1
ATOM 3060 O O . SER A 1 385 ? 25.514 0.722 -19.134 1.00 86.19 385 SER A O 1
ATOM 3062 N N . ARG A 1 386 ? 25.185 2.869 -19.699 1.00 86.50 386 ARG A N 1
ATOM 3063 C CA . ARG A 1 386 ? 26.299 2.915 -20.653 1.00 86.50 386 ARG A CA 1
ATOM 3064 C C . ARG A 1 386 ? 27.649 2.977 -19.941 1.00 86.50 386 ARG A C 1
ATOM 3066 O O . ARG A 1 386 ? 28.595 2.295 -20.315 1.00 86.50 386 ARG A O 1
ATOM 3073 N N . ASN A 1 387 ? 27.711 3.778 -18.880 1.00 89.69 387 ASN A N 1
ATOM 3074 C CA . ASN A 1 387 ? 28.919 3.987 -18.092 1.00 89.69 387 ASN A CA 1
ATOM 3075 C C . ASN A 1 387 ? 28.987 3.013 -16.917 1.00 89.69 387 ASN A C 1
ATOM 3077 O O . ASN A 1 387 ? 27.960 2.646 -16.335 1.00 89.69 387 ASN A O 1
ATOM 3081 N N . ARG A 1 388 ? 30.216 2.666 -16.526 1.00 89.19 388 ARG A N 1
ATOM 3082 C CA . ARG A 1 388 ? 30.475 1.895 -15.311 1.00 89.19 388 ARG A CA 1
ATOM 3083 C C . ARG A 1 388 ? 29.966 2.657 -14.088 1.00 89.19 388 ARG A C 1
ATOM 3085 O O . ARG A 1 388 ? 30.282 3.832 -13.902 1.00 89.19 388 ARG A O 1
ATOM 3092 N N . ILE A 1 389 ? 29.220 1.970 -13.230 1.00 92.81 389 ILE A N 1
ATOM 3093 C CA . ILE A 1 389 ? 28.770 2.531 -11.956 1.00 92.81 389 ILE A CA 1
ATOM 3094 C C . ILE A 1 389 ? 29.926 2.529 -10.955 1.00 92.81 389 ILE A C 1
ATOM 3096 O O . ILE A 1 389 ? 30.671 1.559 -10.829 1.00 92.81 389 ILE A O 1
ATOM 3100 N N . HIS A 1 390 ? 30.073 3.627 -10.217 1.00 95.19 390 HIS A N 1
ATOM 3101 C CA . HIS A 1 390 ? 31.137 3.763 -9.231 1.00 95.19 390 HIS A CA 1
ATOM 3102 C C . HIS A 1 390 ? 31.001 2.736 -8.091 1.00 95.19 390 HIS A C 1
ATOM 3104 O O . HIS A 1 390 ? 29.911 2.556 -7.538 1.00 95.19 390 HIS A O 1
ATOM 3110 N N . ARG A 1 391 ? 32.124 2.130 -7.675 1.00 94.38 391 ARG A N 1
ATOM 3111 C CA . ARG A 1 391 ? 32.182 1.077 -6.640 1.00 94.38 391 ARG A CA 1
ATOM 3112 C C . ARG A 1 391 ? 31.469 1.464 -5.343 1.00 94.38 391 ARG A C 1
ATOM 3114 O O . ARG A 1 391 ? 30.777 0.638 -4.761 1.00 94.38 391 ARG A O 1
ATOM 3121 N N . SER A 1 392 ? 31.569 2.722 -4.906 1.00 96.44 392 SER A N 1
ATOM 3122 C CA . SER A 1 392 ? 30.891 3.182 -3.681 1.00 96.44 392 SER A CA 1
ATOM 3123 C C . SER A 1 392 ? 29.364 3.060 -3.738 1.00 96.44 392 SER A C 1
ATOM 3125 O O . SER A 1 392 ? 28.737 2.843 -2.704 1.00 96.44 392 SER A O 1
ATOM 3127 N N . SER A 1 393 ? 28.755 3.160 -4.923 1.00 96.75 393 SER A N 1
ATOM 3128 C CA . SER A 1 393 ? 27.306 3.000 -5.085 1.00 96.75 393 SER A CA 1
ATOM 3129 C C . SER A 1 393 ? 26.895 1.537 -4.925 1.00 96.75 393 SER A C 1
ATOM 3131 O O . SER A 1 393 ? 25.909 1.257 -4.249 1.00 96.75 393 SER A O 1
ATOM 3133 N N . TRP A 1 394 ? 27.689 0.607 -5.465 1.00 97.06 394 TRP A N 1
ATOM 3134 C CA . TRP A 1 394 ? 27.507 -0.831 -5.246 1.00 97.06 394 TRP A CA 1
ATOM 3135 C C . TRP A 1 394 ? 27.660 -1.211 -3.771 1.00 97.06 394 TRP A C 1
ATOM 3137 O O . TRP A 1 394 ? 26.847 -1.970 -3.253 1.00 97.06 394 TRP A O 1
ATOM 3147 N N . LEU A 1 395 ? 28.638 -0.632 -3.065 1.00 96.75 395 LEU A N 1
ATOM 3148 C CA . LEU A 1 395 ? 28.815 -0.852 -1.623 1.00 96.75 395 LEU A CA 1
ATOM 3149 C C . LEU A 1 395 ? 27.603 -0.366 -0.814 1.00 96.75 395 LEU A C 1
ATOM 3151 O O . LEU A 1 395 ? 27.121 -1.082 0.057 1.00 96.75 395 LEU A O 1
ATOM 3155 N N . LYS A 1 396 ? 27.059 0.819 -1.127 1.00 97.25 396 LYS A N 1
ATOM 3156 C CA . LYS A 1 396 ? 25.834 1.321 -0.477 1.00 97.25 396 LYS A CA 1
ATOM 3157 C C . LYS A 1 396 ? 24.641 0.389 -0.711 1.00 97.25 396 LYS A C 1
ATOM 3159 O O . LYS A 1 396 ? 23.885 0.125 0.222 1.00 97.25 396 LYS A O 1
ATOM 3164 N N . LEU A 1 397 ? 24.496 -0.125 -1.934 1.00 97.38 397 LEU A N 1
ATOM 3165 C CA . LEU A 1 397 ? 23.444 -1.080 -2.279 1.00 97.38 397 LEU A CA 1
ATOM 3166 C C . LEU A 1 397 ? 23.623 -2.420 -1.543 1.00 97.38 397 LEU A C 1
ATOM 3168 O O . LEU A 1 397 ? 22.652 -2.951 -1.012 1.00 97.38 397 LEU A O 1
ATOM 3172 N N . SER A 1 398 ? 24.863 -2.908 -1.418 1.00 97.81 398 SER A N 1
ATOM 3173 C CA . SER A 1 398 ? 25.205 -4.086 -0.605 1.00 97.81 398 SER A CA 1
ATOM 3174 C C . SER A 1 398 ? 24.717 -3.928 0.834 1.00 97.81 398 SER A C 1
ATOM 3176 O O . SER A 1 398 ? 24.031 -4.802 1.366 1.00 97.81 398 SER A O 1
ATOM 3178 N N . THR A 1 399 ? 25.036 -2.796 1.471 1.00 97.38 399 THR A N 1
ATOM 3179 C CA . THR A 1 399 ? 24.613 -2.509 2.848 1.00 97.38 399 THR A CA 1
ATOM 3180 C C . THR A 1 399 ? 23.090 -2.453 2.967 1.00 97.38 399 THR A C 1
ATOM 3182 O O . THR A 1 399 ? 22.534 -2.976 3.934 1.00 97.38 399 THR A O 1
ATOM 3185 N N . LEU A 1 400 ? 22.400 -1.873 1.979 1.00 97.31 400 LEU A N 1
ATOM 3186 C CA . LEU A 1 400 ? 20.937 -1.851 1.941 1.00 97.31 400 LEU A CA 1
ATOM 3187 C C . LEU A 1 400 ? 20.358 -3.270 1.885 1.00 97.31 400 LEU A C 1
ATOM 3189 O O . LEU A 1 400 ? 19.531 -3.615 2.725 1.00 97.31 400 LEU A O 1
ATOM 3193 N N . PHE A 1 401 ? 20.800 -4.105 0.943 1.00 97.38 401 PHE A N 1
ATOM 3194 C CA . PHE A 1 401 ? 20.296 -5.476 0.807 1.00 97.38 401 PHE A CA 1
ATOM 3195 C C . PHE A 1 401 ? 20.620 -6.340 2.022 1.00 97.38 401 PHE A C 1
ATOM 3197 O O . PHE A 1 401 ? 19.773 -7.116 2.453 1.00 97.38 401 PHE A O 1
ATOM 3204 N N . SER A 1 402 ? 21.776 -6.127 2.647 1.00 95.38 402 SER A N 1
ATOM 3205 C CA . SER A 1 402 ? 22.123 -6.763 3.923 1.00 95.38 402 SER A CA 1
ATOM 3206 C C . SER A 1 402 ? 21.133 -6.381 5.023 1.00 95.38 402 SER A C 1
ATOM 3208 O O . SER A 1 402 ? 20.591 -7.246 5.704 1.00 95.38 402 SER A O 1
ATOM 3210 N N . LYS A 1 403 ? 20.834 -5.082 5.168 1.00 94.56 403 LYS A N 1
ATOM 3211 C CA . LYS A 1 403 ? 19.866 -4.571 6.151 1.00 94.56 403 LYS A CA 1
ATOM 3212 C C . LYS A 1 403 ? 18.462 -5.125 5.906 1.00 94.56 403 LYS A C 1
ATOM 3214 O O . LYS A 1 403 ? 17.765 -5.472 6.854 1.00 94.56 403 LYS A O 1
ATOM 3219 N N . VAL A 1 404 ? 18.048 -5.209 4.646 1.00 93.38 404 VAL A N 1
ATOM 3220 C CA . VAL A 1 404 ? 16.742 -5.750 4.252 1.00 93.38 404 VAL A CA 1
ATOM 3221 C C . VAL A 1 404 ? 16.664 -7.257 4.523 1.00 93.38 404 VAL A C 1
ATOM 3223 O O . VAL A 1 404 ? 15.679 -7.719 5.096 1.00 93.38 404 VAL A O 1
ATOM 3226 N N . ALA A 1 405 ? 17.727 -8.007 4.235 1.00 91.56 405 ALA A N 1
ATOM 3227 C CA . ALA A 1 405 ? 17.814 -9.429 4.558 1.00 91.56 405 ALA A CA 1
ATOM 3228 C C . ALA A 1 405 ? 17.794 -9.696 6.070 1.00 91.56 405 ALA A C 1
ATOM 3230 O O . ALA A 1 405 ? 17.098 -10.603 6.527 1.00 91.56 405 ALA A O 1
ATOM 3231 N N . LEU A 1 406 ? 18.483 -8.863 6.859 1.00 85.12 406 LEU A N 1
ATOM 3232 C CA . LEU A 1 406 ? 18.447 -8.903 8.326 1.00 85.12 406 LEU A CA 1
ATOM 3233 C C . LEU A 1 406 ? 17.056 -8.585 8.901 1.00 85.12 406 LEU A C 1
ATOM 3235 O O . LEU A 1 406 ? 16.725 -9.057 9.983 1.00 85.12 406 LEU A O 1
ATOM 3239 N N . ARG A 1 407 ? 16.213 -7.838 8.172 1.00 83.62 407 ARG A N 1
ATOM 3240 C CA . ARG A 1 40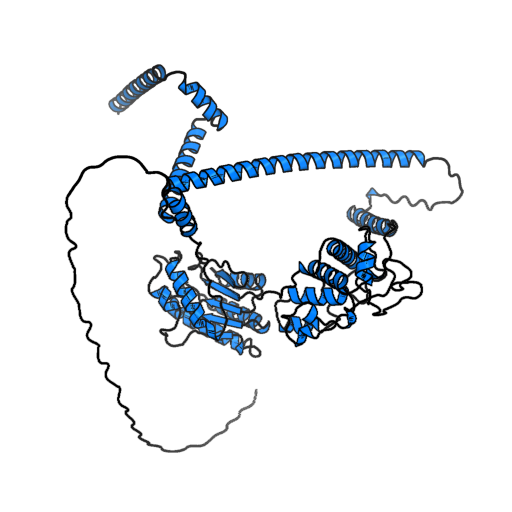7 ? 14.785 -7.641 8.498 1.00 83.62 407 ARG A CA 1
ATOM 3241 C C . ARG A 1 407 ? 13.906 -8.848 8.113 1.00 83.62 407 ARG A C 1
ATOM 3243 O O . ARG A 1 407 ? 12.694 -8.801 8.317 1.00 83.62 407 ARG A O 1
ATOM 3250 N N . GLY A 1 408 ? 14.495 -9.912 7.561 1.00 81.88 408 GLY A N 1
ATOM 3251 C CA . GLY A 1 408 ? 13.817 -11.156 7.187 1.00 81.88 408 GLY A CA 1
ATOM 3252 C C . GLY A 1 408 ? 13.302 -11.208 5.747 1.00 81.88 408 GLY A C 1
ATOM 3253 O O . GLY A 1 408 ? 12.642 -12.178 5.386 1.00 81.88 408 GLY A O 1
ATOM 3254 N N . ALA A 1 409 ? 13.583 -10.200 4.917 1.00 89.81 409 ALA A N 1
ATOM 3255 C CA . ALA A 1 409 ? 13.173 -10.216 3.515 1.00 89.81 409 ALA A CA 1
ATOM 3256 C C . ALA A 1 409 ? 14.147 -11.029 2.646 1.00 89.81 409 ALA A C 1
ATOM 3258 O O . ALA A 1 409 ? 15.357 -11.011 2.869 1.00 89.81 409 ALA A O 1
ATOM 3259 N N . LYS A 1 410 ? 13.628 -11.714 1.625 1.00 94.25 410 LYS A N 1
ATOM 3260 C CA . LYS A 1 410 ? 14.426 -12.452 0.642 1.00 94.25 410 LYS A CA 1
ATOM 3261 C C . LYS A 1 410 ? 14.794 -11.538 -0.523 1.00 94.25 410 LYS A C 1
ATOM 3263 O O . LYS A 1 410 ? 13.918 -10.945 -1.143 1.00 94.25 410 LYS A O 1
ATOM 3268 N N . VAL A 1 411 ? 16.079 -11.418 -0.833 1.00 97.38 411 VAL A N 1
ATOM 3269 C CA . VAL A 1 411 ? 16.611 -10.603 -1.928 1.00 97.38 411 VAL A CA 1
ATOM 3270 C C . VAL A 1 411 ? 17.203 -11.525 -2.986 1.00 97.38 411 VAL A C 1
ATOM 3272 O O . VAL A 1 411 ? 18.157 -12.253 -2.725 1.00 97.38 411 VAL A O 1
ATOM 3275 N N . VAL A 1 412 ? 16.657 -11.473 -4.194 1.00 97.81 412 VAL A N 1
ATOM 3276 C CA . VAL A 1 412 ? 17.136 -12.216 -5.359 1.00 97.8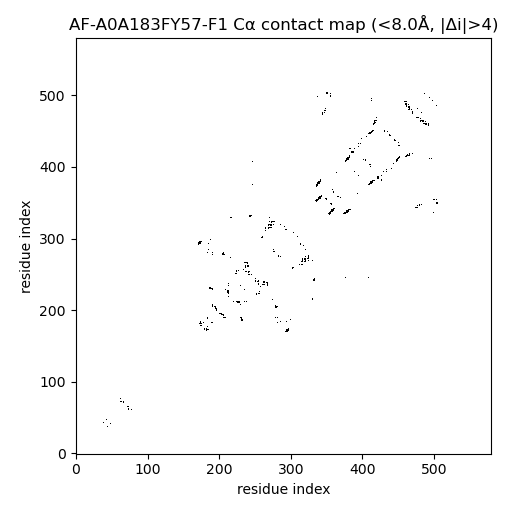1 412 VAL A CA 1
ATOM 3277 C C . VAL A 1 412 ? 17.709 -11.228 -6.362 1.00 97.81 412 VAL A C 1
ATOM 3279 O O . VAL A 1 412 ? 17.030 -10.294 -6.785 1.00 97.81 412 VAL A O 1
ATOM 3282 N N . VAL A 1 413 ? 18.966 -11.430 -6.745 1.00 97.75 413 VAL A N 1
ATOM 3283 C CA . VAL A 1 413 ? 19.661 -10.574 -7.710 1.00 97.75 413 VAL A CA 1
ATOM 3284 C C . VAL A 1 413 ? 19.825 -11.303 -9.034 1.00 97.75 413 VAL A C 1
ATOM 3286 O O . VAL A 1 413 ? 20.380 -12.403 -9.082 1.00 97.75 413 VAL A O 1
ATOM 3289 N N . VAL A 1 414 ? 19.364 -10.658 -10.104 1.00 96.44 414 VAL A N 1
ATOM 3290 C CA . VAL A 1 414 ? 19.352 -11.188 -11.470 1.00 96.44 414 VAL A CA 1
ATOM 3291 C C . VAL A 1 414 ? 20.141 -10.266 -12.399 1.00 96.44 414 VAL A C 1
ATOM 3293 O O . VAL A 1 414 ? 20.229 -9.051 -12.194 1.00 96.44 414 VAL A O 1
ATOM 3296 N N . ALA A 1 415 ? 20.746 -10.857 -13.427 1.00 92.88 415 ALA A N 1
ATOM 3297 C CA . ALA A 1 415 ? 21.565 -10.137 -14.386 1.00 92.88 415 ALA A CA 1
ATOM 3298 C C . ALA A 1 415 ? 20.764 -9.051 -15.138 1.00 92.88 415 ALA A C 1
ATOM 3300 O O . ALA A 1 415 ? 19.594 -9.267 -15.466 1.00 92.88 415 ALA A O 1
ATOM 3301 N N . PRO A 1 416 ? 21.389 -7.900 -15.456 1.00 88.88 416 PRO A N 1
ATOM 3302 C CA . PRO A 1 416 ? 20.783 -6.904 -16.337 1.00 88.88 416 PRO A CA 1
ATOM 3303 C C . PRO A 1 416 ? 20.551 -7.474 -17.746 1.00 88.88 416 PRO A C 1
ATOM 3305 O O . PRO A 1 416 ? 21.314 -8.350 -18.178 1.00 88.88 416 PRO A O 1
ATOM 3308 N N . PRO A 1 417 ? 19.572 -6.949 -18.508 1.00 87.19 417 PRO A N 1
ATOM 3309 C CA . PRO A 1 417 ? 19.431 -7.289 -19.920 1.00 87.19 417 PRO A CA 1
ATOM 3310 C C . PRO A 1 417 ? 20.694 -6.905 -20.704 1.00 87.19 417 PRO A C 1
ATOM 3312 O O . PRO A 1 417 ? 21.368 -5.917 -20.395 1.00 87.19 417 PRO A O 1
ATOM 3315 N N . ARG A 1 418 ? 21.033 -7.715 -21.710 1.00 85.31 418 ARG A N 1
ATOM 3316 C CA . ARG A 1 418 ? 22.222 -7.524 -22.549 1.00 85.31 418 ARG A CA 1
ATOM 3317 C C . ARG A 1 418 ? 21.969 -6.427 -23.585 1.00 85.31 418 ARG A C 1
ATOM 3319 O O . ARG A 1 418 ? 20.872 -6.335 -24.118 1.00 85.31 418 ARG A O 1
ATOM 3326 N N . GLY A 1 419 ? 22.993 -5.632 -23.895 1.00 81.06 419 GLY A N 1
ATOM 3327 C CA . GLY A 1 419 ? 22.920 -4.619 -24.958 1.00 81.06 419 GLY A CA 1
ATOM 3328 C C . GLY A 1 419 ? 23.769 -3.375 -24.708 1.00 81.06 419 GLY A C 1
ATOM 3329 O O . GLY A 1 419 ? 24.138 -2.698 -25.656 1.00 81.06 419 GLY A O 1
ATOM 3330 N N . GLU A 1 420 ? 24.128 -3.107 -23.453 1.00 84.38 420 GLU A N 1
ATOM 3331 C CA . GLU A 1 420 ? 24.918 -1.929 -23.083 1.00 84.38 420 GLU A CA 1
ATOM 3332 C C . GLU A 1 420 ? 26.423 -2.213 -23.027 1.00 84.38 420 GLU A C 1
ATOM 3334 O O . GLU A 1 420 ? 26.846 -3.300 -22.623 1.00 84.38 420 GLU A O 1
ATOM 3339 N N . ASP A 1 421 ? 27.233 -1.195 -23.331 1.00 85.50 421 ASP A N 1
ATOM 3340 C CA . ASP A 1 421 ? 28.703 -1.271 -23.345 1.00 85.50 421 ASP A CA 1
ATOM 3341 C C . ASP A 1 421 ? 29.279 -1.785 -22.012 1.00 85.50 421 ASP A C 1
ATOM 3343 O O . ASP A 1 421 ? 30.212 -2.591 -21.981 1.00 85.50 421 ASP A O 1
ATOM 3347 N N . SER A 1 422 ? 28.696 -1.355 -20.886 1.00 89.50 422 SER A N 1
ATOM 3348 C CA . SER A 1 422 ? 29.165 -1.720 -19.542 1.00 89.50 422 SER A CA 1
ATOM 3349 C C . SER A 1 422 ? 28.535 -2.995 -18.968 1.00 89.50 422 SER A C 1
ATOM 3351 O O . SER A 1 422 ? 28.802 -3.348 -17.818 1.00 89.50 422 SER A O 1
ATOM 3353 N N . TRP A 1 423 ? 27.740 -3.730 -19.755 1.00 90.38 423 TRP A N 1
ATOM 3354 C CA . TRP A 1 423 ? 26.963 -4.880 -19.279 1.00 90.38 423 TRP A CA 1
ATOM 3355 C C . TRP A 1 423 ? 27.811 -5.944 -18.565 1.00 90.38 423 TRP A C 1
ATOM 3357 O O . TRP A 1 423 ? 27.478 -6.338 -17.448 1.00 90.38 423 TRP A O 1
ATOM 3367 N N . LYS A 1 424 ? 28.941 -6.367 -19.157 1.00 91.94 424 LYS A N 1
ATOM 3368 C CA . LYS A 1 424 ? 29.832 -7.384 -18.554 1.00 91.94 424 LYS A CA 1
ATOM 3369 C C . LYS A 1 424 ? 30.366 -6.943 -17.192 1.00 91.94 424 LYS A C 1
ATOM 3371 O O . LYS A 1 424 ? 30.427 -7.741 -16.263 1.00 91.94 424 LYS A O 1
ATOM 3376 N N . VAL A 1 425 ? 30.732 -5.667 -17.079 1.00 93.62 425 VAL A N 1
ATOM 3377 C CA . VAL A 1 425 ? 31.283 -5.094 -15.848 1.00 93.62 425 VAL A CA 1
ATOM 3378 C C . VAL A 1 425 ? 30.195 -4.983 -14.785 1.00 93.62 425 VAL A C 1
ATOM 3380 O O . VAL A 1 425 ? 30.390 -5.463 -13.677 1.00 93.62 425 VAL A O 1
ATOM 3383 N N . ASN A 1 426 ? 29.019 -4.453 -15.135 1.00 93.06 426 ASN A N 1
ATOM 3384 C CA . ASN A 1 426 ? 27.888 -4.348 -14.210 1.00 93.06 426 ASN A CA 1
ATOM 3385 C C . ASN A 1 426 ? 27.411 -5.718 -13.712 1.00 93.06 426 ASN A C 1
ATOM 3387 O O . ASN A 1 426 ? 26.992 -5.841 -12.566 1.00 93.06 426 ASN A O 1
ATOM 3391 N N . ARG A 1 427 ? 27.476 -6.751 -14.558 1.00 93.31 427 ARG A N 1
ATOM 3392 C CA . ARG A 1 427 ? 27.153 -8.132 -14.187 1.00 93.31 427 ARG A CA 1
ATOM 3393 C C . ARG A 1 427 ? 28.098 -8.668 -13.106 1.00 93.31 427 ARG A C 1
ATOM 3395 O O . ARG A 1 427 ? 27.625 -9.252 -12.133 1.00 93.31 427 ARG A O 1
ATOM 3402 N N . LEU A 1 428 ? 29.408 -8.469 -13.272 1.00 94.75 428 LEU A N 1
ATOM 3403 C CA . LEU A 1 428 ? 30.415 -8.887 -12.290 1.00 94.75 428 LEU A CA 1
ATOM 3404 C C . LEU A 1 428 ? 30.327 -8.049 -11.009 1.00 94.75 428 LEU A C 1
ATOM 3406 O O . LEU A 1 428 ? 30.232 -8.617 -9.926 1.00 94.75 428 LEU A O 1
ATOM 3410 N N . ASP A 1 429 ? 30.240 -6.721 -11.132 1.00 95.88 429 ASP A N 1
ATOM 3411 C CA . ASP A 1 429 ? 30.111 -5.811 -9.987 1.00 95.88 429 ASP A CA 1
ATOM 3412 C C . ASP A 1 429 ? 28.827 -6.122 -9.170 1.00 95.88 429 ASP A C 1
ATOM 3414 O O . ASP A 1 429 ? 28.848 -6.077 -7.939 1.00 95.88 429 ASP A O 1
ATOM 3418 N N . ALA A 1 430 ? 27.716 -6.503 -9.822 1.00 95.75 430 ALA A N 1
ATOM 3419 C CA . ALA A 1 430 ? 26.490 -6.940 -9.143 1.00 95.75 430 ALA A CA 1
ATOM 3420 C C . ALA A 1 430 ? 26.673 -8.255 -8.373 1.00 95.75 430 ALA A C 1
ATOM 3422 O O . ALA A 1 430 ? 26.141 -8.403 -7.273 1.00 95.75 430 ALA A O 1
ATOM 3423 N N . ARG A 1 431 ? 27.427 -9.209 -8.927 1.00 96.44 431 ARG A N 1
ATOM 3424 C CA . ARG A 1 431 ? 27.751 -10.469 -8.249 1.00 96.44 431 ARG A CA 1
ATOM 3425 C C . ARG A 1 431 ? 28.635 -10.223 -7.026 1.00 96.44 431 ARG A C 1
ATOM 3427 O O . ARG A 1 431 ? 28.314 -10.714 -5.946 1.00 96.44 431 ARG A O 1
ATOM 3434 N N . ASP A 1 432 ? 29.681 -9.418 -7.176 1.00 97.00 432 ASP A N 1
ATOM 3435 C CA . ASP A 1 432 ? 30.584 -9.051 -6.080 1.00 97.00 432 ASP A CA 1
ATOM 3436 C C . ASP A 1 432 ? 29.834 -8.311 -4.962 1.00 97.00 432 ASP A C 1
ATOM 3438 O O . ASP A 1 432 ? 30.049 -8.570 -3.776 1.00 97.00 432 ASP A O 1
ATOM 3442 N N . MET A 1 433 ? 28.898 -7.430 -5.333 1.00 97.06 433 MET A N 1
ATOM 3443 C CA . MET A 1 433 ? 28.003 -6.748 -4.397 1.00 97.06 433 MET A CA 1
ATOM 3444 C C . MET A 1 433 ? 27.156 -7.741 -3.591 1.00 97.06 433 MET A C 1
ATOM 3446 O O . MET A 1 433 ? 27.016 -7.576 -2.381 1.00 97.06 433 MET A O 1
ATOM 3450 N N . VAL A 1 434 ? 26.625 -8.791 -4.222 1.00 97.38 434 VAL A N 1
ATOM 3451 C CA . VAL A 1 434 ? 25.828 -9.808 -3.521 1.00 97.38 434 VAL A CA 1
ATOM 3452 C C . VAL A 1 434 ? 26.669 -10.621 -2.547 1.00 97.38 434 VAL A C 1
ATOM 3454 O O . VAL A 1 434 ? 26.223 -10.872 -1.428 1.00 97.38 434 VAL A O 1
ATOM 3457 N N . GLU A 1 435 ? 27.879 -11.017 -2.935 1.00 97.38 435 GLU A N 1
ATOM 3458 C CA . GLU A 1 435 ? 28.774 -11.737 -2.024 1.00 97.38 435 GLU A CA 1
ATOM 3459 C C . GLU A 1 435 ? 29.159 -10.867 -0.821 1.00 97.38 435 GLU A C 1
ATOM 3461 O O . GLU A 1 435 ? 29.118 -11.332 0.320 1.00 97.38 435 GLU A O 1
ATOM 3466 N N . LEU A 1 436 ? 29.399 -9.570 -1.032 1.00 97.50 436 LEU A N 1
ATOM 3467 C CA . LEU A 1 436 ? 29.597 -8.630 0.071 1.00 97.50 436 LEU A CA 1
ATOM 3468 C C . LEU A 1 436 ? 28.357 -8.503 0.969 1.00 97.50 436 LEU A C 1
ATOM 3470 O O . LEU A 1 436 ? 28.485 -8.437 2.197 1.00 97.50 436 LEU A O 1
ATOM 3474 N N . ALA A 1 437 ? 27.160 -8.497 0.382 1.00 97.38 437 ALA A N 1
ATOM 3475 C CA . ALA A 1 437 ? 25.920 -8.402 1.137 1.00 97.38 437 ALA A CA 1
ATOM 3476 C C . ALA A 1 437 ? 25.695 -9.653 2.004 1.00 97.38 437 ALA A C 1
ATOM 3478 O O . ALA A 1 437 ? 25.355 -9.547 3.183 1.00 97.38 437 ALA A O 1
ATOM 3479 N N . LYS A 1 438 ? 25.983 -10.844 1.464 1.00 97.12 438 LYS A N 1
ATOM 3480 C CA . LYS A 1 438 ? 25.963 -12.107 2.221 1.00 97.12 438 LYS A CA 1
ATOM 3481 C C . LYS A 1 438 ? 26.950 -12.095 3.386 1.00 97.12 438 LYS A C 1
ATOM 3483 O O . LYS A 1 438 ? 26.574 -12.493 4.486 1.00 97.12 438 LYS A O 1
ATOM 3488 N N . MET A 1 439 ? 28.177 -11.612 3.163 1.00 95.62 439 MET A N 1
ATOM 3489 C CA . MET A 1 439 ? 29.190 -11.481 4.220 1.00 95.62 439 MET A CA 1
ATOM 3490 C C . MET A 1 439 ? 28.777 -10.484 5.310 1.00 95.62 439 MET A C 1
ATOM 3492 O O . MET A 1 439 ? 29.134 -10.653 6.470 1.00 95.62 439 MET A O 1
ATOM 3496 N N . SER A 1 440 ? 28.004 -9.456 4.959 1.00 94.12 440 SER A N 1
ATOM 3497 C CA . SER A 1 440 ? 27.518 -8.451 5.915 1.00 94.12 440 SER A CA 1
ATOM 3498 C C . SER A 1 440 ? 26.286 -8.924 6.701 1.00 94.12 440 SER A C 1
ATOM 3500 O O . SER A 1 440 ? 26.055 -8.473 7.820 1.00 94.12 440 SER A O 1
ATOM 3502 N N . ALA A 1 441 ? 25.499 -9.847 6.141 1.00 90.81 441 ALA A N 1
ATOM 3503 C CA . ALA A 1 441 ? 24.301 -10.423 6.750 1.00 90.81 441 ALA A CA 1
ATOM 3504 C C . ALA A 1 441 ? 24.475 -11.922 7.050 1.00 90.81 441 ALA A C 1
ATOM 3506 O O . ALA A 1 441 ? 23.605 -12.720 6.712 1.00 90.81 441 ALA A O 1
ATOM 3507 N N . MET A 1 442 ? 25.583 -12.319 7.692 1.00 83.44 442 MET A N 1
ATOM 3508 C CA . MET A 1 442 ? 25.954 -13.733 7.901 1.00 83.44 442 MET A CA 1
ATOM 3509 C C . MET A 1 442 ? 24.831 -14.609 8.471 1.00 83.44 442 MET A C 1
ATOM 3511 O O . MET A 1 442 ? 24.641 -15.735 8.009 1.00 83.44 442 MET A O 1
ATOM 3515 N N . SER A 1 443 ? 24.060 -14.090 9.431 1.00 80.25 443 SER A N 1
ATOM 3516 C CA . SER A 1 443 ? 22.927 -14.797 10.048 1.00 80.25 443 SER A CA 1
ATOM 3517 C C . SER A 1 443 ? 21.773 -15.057 9.074 1.00 80.25 443 SER A C 1
ATOM 3519 O O . SER A 1 443 ? 21.092 -16.072 9.185 1.00 80.25 443 SER A O 1
ATOM 3521 N N . MET A 1 444 ? 21.592 -14.183 8.082 1.00 89.19 444 MET A N 1
ATOM 3522 C CA . MET A 1 444 ? 20.517 -14.229 7.086 1.00 89.19 444 MET A CA 1
ATOM 3523 C C . MET A 1 444 ? 21.068 -14.385 5.662 1.00 89.19 444 MET A C 1
ATOM 3525 O O . MET A 1 444 ? 20.411 -14.018 4.691 1.00 89.19 444 MET A O 1
ATOM 3529 N N . ARG A 1 445 ? 22.272 -14.954 5.502 1.00 88.12 445 ARG A N 1
ATOM 3530 C CA . ARG A 1 445 ? 22.937 -15.083 4.191 1.00 88.12 445 ARG A CA 1
ATOM 3531 C C . ARG A 1 445 ? 22.117 -15.880 3.174 1.00 88.12 445 ARG A C 1
ATOM 3533 O O . ARG A 1 445 ? 22.218 -15.636 1.980 1.00 88.12 445 ARG A O 1
ATOM 3540 N N . HIS A 1 446 ? 21.296 -16.815 3.655 1.00 89.06 446 HIS A N 1
ATOM 3541 C CA . HIS A 1 446 ? 20.406 -17.644 2.840 1.00 89.06 446 HIS A CA 1
ATOM 3542 C C . HIS A 1 446 ? 19.235 -16.847 2.241 1.00 89.06 446 HIS A C 1
ATOM 3544 O O . HIS A 1 446 ? 18.657 -17.272 1.247 1.00 89.06 446 HIS A O 1
ATOM 3550 N N . ASN A 1 447 ? 18.920 -15.674 2.798 1.00 90.88 447 ASN A N 1
ATOM 3551 C CA . ASN A 1 447 ? 17.920 -14.771 2.239 1.00 90.88 447 ASN A CA 1
ATOM 3552 C C . ASN A 1 447 ? 18.455 -13.943 1.072 1.00 90.88 447 ASN A C 1
ATOM 3554 O O . ASN A 1 447 ? 17.662 -13.297 0.398 1.00 90.88 447 ASN A O 1
ATOM 3558 N N . ILE A 1 448 ? 19.765 -13.938 0.817 1.00 96.81 448 ILE A N 1
ATOM 3559 C CA . ILE A 1 448 ? 20.365 -13.202 -0.295 1.00 96.81 448 ILE A CA 1
ATOM 3560 C C . ILE A 1 448 ? 20.832 -14.210 -1.345 1.00 96.81 448 ILE A C 1
ATOM 3562 O O . ILE A 1 448 ? 21.825 -14.915 -1.159 1.00 96.81 448 ILE A O 1
ATOM 3566 N N . VAL A 1 449 ? 20.137 -14.259 -2.477 1.00 96.81 449 VAL A N 1
ATOM 3567 C CA . VAL A 1 449 ? 20.395 -15.220 -3.552 1.00 96.81 449 VAL A CA 1
ATOM 3568 C C . VAL A 1 449 ? 20.971 -14.496 -4.765 1.00 96.81 449 VAL A C 1
ATOM 3570 O O . VAL A 1 449 ? 20.363 -13.580 -5.320 1.00 96.81 449 VAL A O 1
ATOM 3573 N N . CYS A 1 450 ? 22.159 -14.924 -5.195 1.00 96.81 450 CYS A N 1
ATOM 3574 C CA . CYS A 1 450 ? 22.753 -14.481 -6.453 1.00 96.81 450 CYS A CA 1
ATOM 3575 C C . CYS A 1 450 ? 22.358 -15.464 -7.552 1.00 96.81 450 CYS A C 1
ATOM 3577 O O . CYS A 1 450 ? 22.830 -16.599 -7.542 1.00 96.81 450 CYS A O 1
ATOM 3579 N N . MET A 1 451 ? 21.548 -15.028 -8.513 1.00 95.69 451 MET A N 1
ATOM 3580 C CA . MET A 1 451 ? 21.213 -15.827 -9.695 1.00 95.69 451 MET A CA 1
ATOM 3581 C C . MET A 1 451 ? 22.007 -15.371 -10.926 1.00 95.69 451 MET A C 1
ATOM 3583 O O . MET A 1 451 ? 21.537 -15.459 -12.052 1.00 95.69 451 MET A O 1
ATOM 3587 N N . ILE A 1 452 ? 23.215 -14.839 -10.718 1.00 94.56 452 ILE A N 1
ATOM 3588 C CA . ILE A 1 452 ? 24.125 -14.430 -11.793 1.00 94.56 452 ILE A CA 1
ATOM 3589 C C . ILE A 1 452 ? 25.273 -15.449 -11.865 1.00 94.56 452 ILE A C 1
ATOM 3591 O O . ILE A 1 452 ? 26.202 -15.379 -11.049 1.00 94.56 452 ILE A O 1
ATOM 3595 N N . PRO A 1 453 ? 25.249 -16.413 -12.805 1.00 91.62 453 PRO A N 1
ATOM 3596 C CA . PRO A 1 453 ? 26.340 -17.367 -12.968 1.00 91.62 453 PRO A CA 1
ATOM 3597 C C . PRO A 1 453 ? 27.618 -16.682 -13.483 1.00 91.62 453 PRO A C 1
ATOM 3599 O O . PRO A 1 453 ? 27.563 -15.652 -14.163 1.00 91.62 453 PRO A O 1
ATOM 3602 N N . LEU A 1 454 ? 28.780 -17.264 -13.151 1.00 88.25 454 LEU A N 1
ATOM 3603 C CA . LEU A 1 454 ? 30.096 -16.783 -13.610 1.00 88.25 454 LEU A CA 1
ATOM 3604 C C . LEU A 1 454 ? 30.218 -16.837 -15.134 1.00 88.25 454 LEU A C 1
ATOM 3606 O O . LEU A 1 454 ? 30.760 -15.924 -15.748 1.00 88.25 454 LEU A O 1
ATOM 3610 N N . VAL A 1 455 ? 29.695 -17.912 -15.721 1.00 88.94 455 VAL A N 1
ATOM 3611 C CA . VAL A 1 455 ? 29.627 -18.121 -17.165 1.00 88.94 455 VAL A CA 1
ATOM 3612 C C . VAL A 1 455 ? 28.197 -17.852 -17.614 1.00 88.94 455 VAL A C 1
ATOM 3614 O O . VAL A 1 455 ? 27.253 -18.253 -16.936 1.00 88.94 455 VAL A O 1
ATOM 3617 N N . GLU A 1 456 ? 28.048 -17.150 -18.737 1.00 86.62 456 GLU A N 1
ATOM 3618 C CA . GLU A 1 456 ? 26.747 -16.845 -19.338 1.00 86.62 456 GLU A CA 1
ATOM 3619 C C . GLU A 1 456 ? 25.955 -18.140 -19.575 1.00 86.62 456 GLU A C 1
ATOM 3621 O O . GLU A 1 456 ? 26.437 -19.051 -20.249 1.00 86.62 456 GLU A O 1
ATOM 3626 N N . SER A 1 457 ? 24.744 -18.220 -19.022 1.00 86.38 457 SER A N 1
ATOM 3627 C CA . SER A 1 457 ? 23.841 -19.356 -19.214 1.00 86.38 457 SER A CA 1
ATOM 3628 C C . SER A 1 457 ? 22.711 -19.004 -20.179 1.00 86.38 457 SER A C 1
ATOM 3630 O O . SER A 1 457 ? 22.224 -17.873 -20.222 1.00 86.38 457 SER A O 1
ATOM 3632 N N . THR A 1 458 ? 22.266 -20.001 -20.945 1.00 83.62 458 THR A N 1
ATOM 3633 C CA . THR A 1 458 ? 21.115 -19.887 -21.854 1.00 83.62 458 THR A CA 1
ATOM 3634 C C . THR A 1 458 ? 19.778 -19.755 -21.143 1.00 83.62 458 THR A C 1
ATOM 3636 O O . THR A 1 458 ? 18.801 -19.340 -21.751 1.00 83.62 458 THR A O 1
ATOM 3639 N N . LEU A 1 459 ? 19.741 -20.055 -19.847 1.00 85.50 459 LEU A N 1
ATOM 3640 C CA . LEU A 1 459 ? 18.533 -19.951 -19.032 1.00 85.50 459 LEU A CA 1
ATOM 3641 C C . LEU A 1 459 ? 18.312 -18.546 -18.460 1.00 85.50 459 LEU A C 1
ATOM 3643 O O . LEU A 1 459 ? 17.311 -18.310 -17.791 1.00 85.50 459 LEU A O 1
ATOM 3647 N N . GLU A 1 460 ? 19.250 -17.616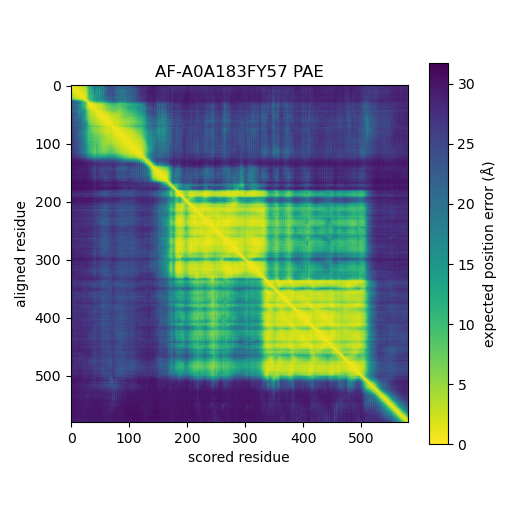 -18.654 1.00 86.62 460 GLU A N 1
ATOM 3648 C CA . GLU A 1 460 ? 19.159 -16.307 -18.019 1.00 86.62 460 GLU A CA 1
ATOM 3649 C C . GLU A 1 460 ? 18.181 -15.365 -18.738 1.00 86.62 460 GLU A C 1
ATOM 3651 O O . GLU A 1 460 ? 18.235 -15.238 -19.967 1.00 86.62 460 GLU A O 1
ATOM 3656 N N . PRO A 1 461 ? 17.371 -14.584 -17.991 1.00 86.94 461 PRO A N 1
ATOM 3657 C CA . PRO A 1 461 ? 16.376 -13.685 -18.579 1.00 86.94 461 PRO A CA 1
ATOM 3658 C C . PRO A 1 461 ? 16.962 -12.652 -19.542 1.00 86.94 461 PRO A C 1
ATOM 3660 O O . PRO A 1 461 ? 16.265 -12.188 -20.441 1.00 86.94 461 PRO A O 1
ATOM 3663 N N . PHE A 1 462 ? 18.249 -12.304 -19.401 1.00 82.06 462 PHE A N 1
ATOM 3664 C CA . PHE A 1 462 ? 18.892 -11.294 -20.243 1.00 82.06 462 PHE A CA 1
ATOM 3665 C C . PHE A 1 462 ? 18.854 -11.634 -21.738 1.00 82.06 462 PHE A C 1
ATOM 3667 O O . PHE A 1 462 ? 18.971 -10.715 -22.553 1.00 82.06 462 PHE A O 1
ATOM 3674 N N . GLN A 1 463 ? 18.737 -12.918 -22.107 1.00 81.31 463 GLN A N 1
ATOM 3675 C CA . GLN A 1 463 ? 18.772 -13.344 -23.506 1.00 81.31 463 GLN A CA 1
ATOM 3676 C C . GLN A 1 463 ? 17.591 -12.791 -24.298 1.00 81.31 463 GLN A C 1
ATOM 3678 O O . GLN A 1 463 ? 17.788 -12.299 -25.404 1.00 81.31 463 GLN A O 1
ATOM 3683 N N . THR A 1 464 ? 16.396 -12.782 -23.707 1.00 77.44 464 THR A N 1
ATOM 3684 C CA . THR A 1 464 ? 15.179 -12.271 -24.360 1.00 77.44 464 THR A CA 1
ATOM 3685 C C . THR A 1 464 ? 15.308 -10.804 -24.760 1.00 77.44 464 THR A C 1
ATOM 3687 O O . THR A 1 464 ? 15.051 -10.442 -25.905 1.00 77.44 464 THR A O 1
ATOM 3690 N N . ALA A 1 465 ? 15.803 -9.965 -23.849 1.00 74.88 465 ALA A N 1
ATOM 3691 C CA . ALA A 1 465 ? 16.039 -8.553 -24.121 1.00 74.88 465 ALA A CA 1
ATOM 3692 C C . ALA A 1 465 ? 17.247 -8.311 -25.040 1.00 74.88 465 ALA A C 1
ATOM 3694 O O . ALA A 1 465 ? 17.230 -7.387 -25.850 1.00 74.88 465 ALA A O 1
ATOM 3695 N N . GLY A 1 466 ? 18.271 -9.166 -24.966 1.00 69.62 466 GLY A N 1
ATOM 3696 C CA . GLY A 1 466 ? 19.458 -9.078 -25.819 1.00 69.62 466 GLY A CA 1
ATOM 3697 C C . GLY A 1 466 ? 19.188 -9.338 -27.304 1.00 69.62 466 GLY A C 1
ATOM 3698 O O . GLY A 1 466 ? 19.947 -8.858 -28.142 1.00 69.62 466 GLY A O 1
ATOM 3699 N N . LEU A 1 467 ? 18.112 -10.057 -27.641 1.00 74.56 467 LEU A N 1
ATOM 3700 C CA . LEU A 1 467 ? 17.680 -10.268 -29.030 1.00 74.56 467 LEU A CA 1
ATOM 3701 C C . LEU A 1 467 ? 17.052 -9.013 -29.653 1.00 74.56 467 LEU A C 1
ATOM 3703 O O . LEU A 1 467 ? 17.017 -8.877 -30.877 1.00 74.56 467 LEU A O 1
ATOM 3707 N N . HIS A 1 468 ? 16.586 -8.083 -28.819 1.00 80.75 468 HIS A N 1
ATOM 3708 C CA . HIS A 1 468 ? 15.897 -6.868 -29.237 1.00 80.75 468 HIS A CA 1
ATOM 3709 C C . HIS A 1 468 ? 16.445 -5.649 -28.482 1.00 80.75 468 HIS A C 1
ATOM 3711 O O . HIS A 1 468 ? 15.733 -5.052 -27.664 1.00 80.75 468 HIS A O 1
ATOM 3717 N N . PRO A 1 469 ? 17.711 -5.265 -28.741 1.00 79.75 469 PRO A N 1
ATOM 3718 C CA . PRO A 1 469 ? 18.304 -4.107 -28.097 1.00 79.75 469 PRO A CA 1
ATOM 3719 C C . PRO A 1 469 ? 17.516 -2.843 -28.455 1.00 79.75 469 PRO A C 1
ATOM 3721 O O . PRO A 1 469 ? 17.036 -2.665 -29.578 1.00 79.75 469 PRO A O 1
ATOM 3724 N N . ARG A 1 470 ? 17.389 -1.950 -27.475 1.00 85.12 470 ARG A N 1
ATOM 3725 C CA . ARG A 1 470 ? 16.862 -0.596 -27.678 1.00 85.12 470 ARG A CA 1
ATOM 3726 C C . ARG A 1 470 ? 17.771 0.206 -28.617 1.00 85.12 470 ARG A C 1
ATOM 3728 O O . ARG A 1 470 ? 18.970 -0.049 -28.685 1.00 85.12 470 ARG A O 1
ATOM 3735 N N . GLN A 1 471 ? 17.196 1.170 -29.339 1.00 84.88 471 GLN A N 1
ATOM 3736 C CA . GLN A 1 471 ? 17.932 1.975 -30.325 1.00 84.88 471 GLN A CA 1
ATOM 3737 C C . GLN A 1 471 ? 18.943 2.916 -29.656 1.00 84.88 471 GLN A C 1
ATOM 3739 O O . GLN A 1 471 ? 20.075 3.036 -30.120 1.00 84.88 471 GLN A O 1
ATOM 3744 N N . SER A 1 472 ? 18.546 3.543 -28.548 1.00 86.12 472 SER A N 1
ATOM 3745 C CA . SER A 1 472 ? 19.399 4.343 -27.670 1.00 86.12 472 SER A CA 1
ATOM 3746 C C . SER A 1 472 ? 19.284 3.874 -26.221 1.00 86.12 472 SER A C 1
ATOM 3748 O O . SER A 1 472 ? 18.262 3.330 -25.807 1.00 86.12 472 SER A O 1
ATOM 3750 N N . TRP A 1 473 ? 20.308 4.143 -25.410 1.00 82.06 473 TRP A N 1
ATOM 3751 C CA . TRP A 1 473 ? 20.304 3.858 -23.971 1.00 82.06 473 TRP A CA 1
ATOM 3752 C C . TRP A 1 473 ? 19.244 4.671 -23.196 1.00 82.06 473 TRP A C 1
ATOM 3754 O O . TRP A 1 473 ? 18.839 4.276 -22.100 1.00 82.06 473 TRP A O 1
ATOM 3764 N N . GLU A 1 474 ? 18.783 5.791 -23.761 1.00 86.12 474 GLU A N 1
ATOM 3765 C CA . GLU A 1 474 ? 17.693 6.621 -23.220 1.00 86.12 474 GLU A CA 1
ATOM 3766 C C . GLU A 1 474 ? 16.307 6.039 -23.545 1.00 86.12 474 GLU A C 1
ATOM 3768 O O . GLU A 1 474 ? 15.317 6.300 -22.850 1.00 86.12 474 GLU A O 1
ATOM 3773 N N . ASP A 1 475 ? 16.213 5.195 -24.573 1.00 89.00 475 ASP A N 1
ATOM 3774 C CA . ASP A 1 475 ? 14.945 4.628 -25.012 1.00 89.00 475 ASP A CA 1
ATOM 3775 C C . ASP A 1 475 ? 14.448 3.537 -24.056 1.00 89.00 475 ASP A C 1
ATOM 3777 O O . ASP A 1 475 ? 15.211 2.852 -23.361 1.00 89.00 475 ASP A O 1
ATOM 3781 N N . ALA A 1 476 ? 13.124 3.397 -24.000 1.00 91.31 476 ALA A N 1
ATOM 3782 C CA . ALA A 1 476 ? 12.479 2.298 -23.298 1.00 91.31 476 ALA A CA 1
ATOM 3783 C C . ALA A 1 476 ? 12.545 1.037 -24.159 1.00 91.31 476 ALA A C 1
ATOM 3785 O O . ALA A 1 476 ? 12.470 1.108 -25.389 1.00 91.31 476 ALA A O 1
ATOM 3786 N N . TYR A 1 477 ? 12.602 -0.125 -23.515 1.00 90.94 477 TYR A N 1
ATOM 3787 C CA . TYR A 1 477 ? 12.400 -1.380 -24.224 1.00 90.94 477 TYR A CA 1
ATOM 3788 C C . TYR A 1 477 ? 10.971 -1.445 -24.800 1.00 90.94 477 TYR A C 1
ATOM 3790 O O . TYR A 1 477 ? 10.015 -0.983 -24.161 1.00 90.94 477 TYR A O 1
ATOM 3798 N N . PRO A 1 478 ? 10.790 -2.027 -26.001 1.00 90.12 478 PRO A N 1
ATOM 3799 C CA . PRO A 1 478 ? 9.461 -2.293 -26.537 1.00 90.12 478 PRO A CA 1
ATOM 3800 C C . PRO A 1 478 ? 8.643 -3.166 -25.575 1.00 90.12 478 PRO A C 1
ATOM 3802 O O . PRO A 1 478 ? 9.178 -4.088 -24.963 1.00 90.12 478 PRO A O 1
ATOM 3805 N N . ARG A 1 479 ? 7.325 -2.928 -25.482 1.00 89.00 479 ARG A N 1
ATOM 3806 C CA . ARG A 1 479 ? 6.430 -3.664 -24.561 1.00 89.00 479 ARG A CA 1
ATOM 3807 C C . ARG A 1 479 ? 6.523 -5.191 -24.713 1.00 89.00 479 ARG A C 1
ATOM 3809 O O . ARG A 1 479 ? 6.455 -5.895 -23.715 1.00 89.00 479 ARG A O 1
ATOM 3816 N N . ILE A 1 480 ? 6.701 -5.685 -25.941 1.00 88.75 480 ILE A N 1
ATOM 3817 C CA . ILE A 1 480 ? 6.840 -7.122 -26.239 1.00 88.75 480 ILE A CA 1
ATOM 3818 C C . ILE A 1 480 ? 8.086 -7.690 -25.548 1.00 88.75 480 ILE A C 1
ATOM 3820 O O . ILE A 1 480 ? 7.993 -8.666 -24.819 1.00 88.75 480 ILE A O 1
ATOM 3824 N N . VAL A 1 481 ? 9.220 -7.002 -25.679 1.00 90.25 481 VAL A N 1
ATOM 3825 C CA . VAL A 1 481 ? 10.498 -7.404 -25.076 1.00 90.25 481 VAL A CA 1
ATOM 3826 C C . VAL A 1 481 ? 10.421 -7.393 -23.552 1.00 90.25 481 VAL A C 1
ATOM 3828 O O . VAL A 1 481 ? 10.956 -8.276 -22.892 1.00 90.25 481 VAL A O 1
ATOM 3831 N N . ILE A 1 482 ? 9.733 -6.400 -22.983 1.00 91.56 482 ILE A N 1
ATOM 3832 C CA . ILE A 1 482 ? 9.504 -6.317 -21.537 1.00 91.56 482 ILE A CA 1
ATOM 3833 C C . ILE A 1 482 ? 8.670 -7.499 -21.049 1.00 91.56 482 ILE A C 1
ATOM 3835 O O . ILE A 1 482 ? 9.016 -8.090 -20.030 1.00 91.56 482 ILE A O 1
ATOM 3839 N N . LYS A 1 483 ? 7.599 -7.853 -21.770 1.00 90.94 483 LYS A N 1
ATOM 3840 C CA . LYS A 1 483 ? 6.758 -9.006 -21.437 1.00 90.94 483 LYS A CA 1
ATOM 3841 C C . LYS A 1 483 ? 7.575 -10.300 -21.473 1.00 90.94 483 LYS A C 1
ATOM 3843 O O . LYS A 1 483 ? 7.626 -10.994 -20.465 1.00 90.94 483 LYS A O 1
ATOM 3848 N N . ASP A 1 484 ? 8.298 -10.545 -22.565 1.00 91.06 484 ASP A N 1
ATOM 3849 C CA . ASP A 1 484 ? 9.135 -11.741 -22.730 1.00 91.06 484 ASP A CA 1
ATOM 3850 C C . ASP A 1 484 ? 10.221 -11.837 -21.644 1.00 91.06 484 ASP A C 1
ATOM 3852 O O . ASP A 1 484 ? 10.489 -12.913 -21.098 1.00 91.06 484 ASP A O 1
ATOM 3856 N N . PHE A 1 485 ? 10.821 -10.697 -21.283 1.00 92.81 485 PHE A N 1
ATOM 3857 C CA . PHE A 1 485 ? 11.798 -10.616 -20.202 1.00 92.81 485 PHE A CA 1
ATOM 3858 C C . PHE A 1 485 ? 11.179 -10.939 -18.842 1.00 92.81 485 PHE A C 1
ATOM 3860 O O . PHE A 1 485 ? 11.766 -11.701 -18.078 1.00 92.81 485 PHE A O 1
ATOM 3867 N N . LEU A 1 486 ? 10.012 -10.375 -18.523 1.00 92.56 486 LEU A N 1
ATOM 3868 C CA . LEU A 1 486 ? 9.338 -10.605 -17.244 1.00 92.56 486 LEU A CA 1
ATOM 3869 C C . LEU A 1 486 ? 8.816 -12.041 -17.122 1.00 92.56 486 LEU A C 1
ATOM 3871 O O . LEU A 1 486 ? 8.930 -12.629 -16.047 1.00 92.56 486 LEU A O 1
ATOM 3875 N N . ASP A 1 487 ? 8.332 -12.634 -18.213 1.00 91.88 487 ASP A N 1
ATOM 3876 C CA . ASP A 1 487 ? 7.929 -14.042 -18.259 1.00 91.88 487 ASP A CA 1
ATOM 3877 C C . ASP A 1 487 ? 9.130 -14.974 -18.034 1.00 91.88 487 ASP A C 1
ATOM 3879 O O . ASP A 1 487 ? 9.054 -15.907 -17.227 1.00 91.88 487 ASP A O 1
ATOM 3883 N N . SER A 1 488 ? 10.270 -14.666 -18.661 1.00 92.81 488 SER A N 1
ATOM 3884 C CA . SER A 1 488 ? 11.525 -15.402 -18.452 1.00 92.81 488 SER A CA 1
ATOM 3885 C C . SER A 1 488 ? 12.072 -15.211 -17.038 1.00 92.81 488 SER A C 1
ATOM 3887 O O . SER A 1 488 ? 12.522 -16.165 -16.410 1.00 92.81 488 SER A O 1
ATOM 3889 N N . LEU A 1 489 ? 12.005 -13.989 -16.497 1.00 93.88 489 LEU A N 1
ATOM 3890 C CA . LEU A 1 489 ? 12.400 -13.674 -15.123 1.00 93.88 489 LEU A CA 1
ATOM 3891 C C . LEU A 1 489 ? 11.564 -14.465 -14.115 1.00 93.88 489 LEU A C 1
ATOM 3893 O O . LEU A 1 489 ? 12.111 -15.013 -13.160 1.00 93.88 489 LEU A O 1
ATOM 3897 N N . ARG A 1 490 ? 10.251 -14.554 -14.343 1.00 93.12 490 ARG A N 1
ATOM 3898 C CA . ARG A 1 490 ? 9.323 -15.328 -13.515 1.00 93.12 490 ARG A CA 1
ATOM 3899 C C . ARG A 1 490 ? 9.690 -16.802 -13.486 1.00 93.12 490 ARG A C 1
ATOM 3901 O O . ARG A 1 490 ? 9.732 -17.390 -12.411 1.00 93.12 490 ARG A O 1
ATOM 3908 N N . GLU A 1 491 ? 9.932 -17.402 -14.648 1.00 93.12 491 GLU A N 1
ATOM 3909 C CA . GLU A 1 491 ? 10.327 -18.808 -14.731 1.00 93.12 491 GLU A CA 1
ATOM 3910 C C . GLU A 1 491 ? 11.687 -19.046 -14.070 1.00 93.12 491 GLU A C 1
ATOM 3912 O O . GLU A 1 491 ? 11.834 -19.982 -13.285 1.00 93.12 491 GLU A O 1
ATOM 3917 N N . TYR A 1 492 ? 12.639 -18.143 -14.304 1.00 94.06 492 TYR A N 1
ATOM 3918 C CA . TYR A 1 492 ? 13.984 -18.232 -13.752 1.00 94.06 492 TYR A CA 1
ATOM 3919 C C . TYR A 1 492 ? 14.004 -18.152 -12.221 1.00 94.06 492 TYR A C 1
ATOM 3921 O O . TYR A 1 492 ? 14.704 -18.922 -11.571 1.00 94.06 492 TYR A O 1
ATOM 3929 N N . VAL A 1 493 ? 13.208 -17.256 -11.628 1.00 94.69 493 VAL A N 1
ATOM 3930 C CA . VAL A 1 493 ? 13.175 -17.007 -10.175 1.00 94.69 493 VAL A CA 1
ATOM 3931 C C . VAL A 1 493 ? 12.169 -17.913 -9.441 1.00 94.69 493 VAL A C 1
ATOM 3933 O O . VAL A 1 493 ? 12.147 -17.923 -8.212 1.00 94.69 493 VAL A O 1
ATOM 3936 N N . ARG A 1 494 ? 11.374 -18.731 -10.150 1.00 93.50 494 ARG A N 1
ATOM 3937 C CA . ARG A 1 494 ? 10.259 -19.524 -9.587 1.00 93.50 494 ARG A CA 1
ATOM 3938 C C . ARG A 1 494 ? 10.640 -20.379 -8.373 1.00 93.50 494 ARG A C 1
ATOM 3940 O O . ARG A 1 494 ? 9.842 -20.502 -7.449 1.00 93.50 494 ARG A O 1
ATOM 3947 N N . ASN A 1 495 ? 11.843 -20.952 -8.370 1.00 90.12 495 ASN A N 1
ATOM 3948 C CA . ASN A 1 495 ? 12.321 -21.795 -7.266 1.00 90.12 495 ASN A CA 1
ATOM 3949 C C . ASN A 1 495 ? 12.617 -20.994 -5.989 1.00 90.12 495 ASN A C 1
ATOM 3951 O O . ASN A 1 495 ? 12.643 -21.552 -4.896 1.00 90.12 495 ASN A O 1
ATOM 3955 N N . GLU A 1 496 ? 12.836 -19.687 -6.123 1.00 91.50 496 GLU A N 1
ATOM 3956 C CA . GLU A 1 496 ? 13.209 -18.805 -5.026 1.00 91.50 496 GLU A CA 1
ATOM 3957 C C . GLU A 1 496 ? 12.046 -17.938 -4.545 1.00 91.50 496 GLU A C 1
ATOM 3959 O O . GLU A 1 496 ? 11.901 -17.751 -3.333 1.00 91.50 496 GLU A O 1
ATOM 3964 N N . ILE A 1 497 ? 11.244 -17.387 -5.465 1.00 89.81 497 ILE A N 1
ATOM 3965 C CA . ILE A 1 497 ? 10.110 -16.507 -5.164 1.00 89.81 497 ILE A CA 1
ATOM 3966 C C . ILE A 1 497 ? 8.932 -16.851 -6.087 1.00 89.81 497 ILE A C 1
ATOM 3968 O O . ILE A 1 497 ? 9.077 -16.916 -7.307 1.00 89.81 497 ILE A O 1
ATOM 3972 N N . SER A 1 498 ? 7.735 -16.981 -5.512 1.00 85.19 498 SER A N 1
ATOM 3973 C CA . SER A 1 498 ? 6.483 -17.104 -6.263 1.00 85.19 498 SER A CA 1
ATOM 3974 C C . SER A 1 498 ? 6.039 -15.735 -6.791 1.00 85.19 498 SER A C 1
ATOM 3976 O O . SER A 1 498 ? 5.503 -14.914 -6.042 1.00 85.19 498 SER A O 1
ATOM 3978 N N . ILE A 1 499 ? 6.264 -15.480 -8.079 1.00 85.81 499 ILE A N 1
ATOM 3979 C CA . ILE A 1 499 ? 5.773 -14.283 -8.775 1.00 85.81 499 ILE A CA 1
ATOM 3980 C C . ILE A 1 499 ? 4.459 -14.644 -9.497 1.00 85.81 499 ILE A C 1
ATOM 3982 O O . ILE A 1 499 ? 4.450 -15.640 -10.226 1.00 85.81 499 ILE A O 1
ATOM 3986 N N . PRO A 1 500 ? 3.361 -13.878 -9.314 1.00 83.00 500 PRO A N 1
ATOM 3987 C CA . PRO A 1 500 ? 2.089 -14.120 -9.999 1.00 83.00 500 PRO A CA 1
ATOM 3988 C C . PRO A 1 500 ? 2.226 -14.174 -11.525 1.00 83.00 500 PRO A C 1
ATOM 3990 O O . PRO A 1 500 ? 3.112 -13.538 -12.095 1.00 83.00 500 PRO A O 1
ATOM 3993 N N . GLU A 1 501 ? 1.329 -14.903 -12.195 1.00 78.88 501 GLU A N 1
ATOM 3994 C CA . GLU A 1 501 ? 1.424 -15.094 -13.646 1.00 78.88 501 GLU A CA 1
ATOM 3995 C C . GLU A 1 501 ? 1.169 -13.801 -14.443 1.00 78.88 501 GLU A C 1
ATOM 3997 O O . GLU A 1 501 ? 1.852 -13.557 -15.436 1.00 78.88 501 GLU A O 1
ATOM 4002 N N . ASP A 1 502 ? 0.281 -12.930 -13.958 1.00 72.94 502 ASP A N 1
ATOM 4003 C CA . ASP A 1 502 ? -0.120 -11.687 -14.627 1.00 72.94 502 ASP A CA 1
ATOM 4004 C C . ASP A 1 502 ? 0.761 -10.491 -14.213 1.00 72.94 502 ASP A C 1
ATOM 4006 O O . ASP A 1 502 ? 0.323 -9.579 -13.506 1.00 72.94 502 ASP A O 1
ATOM 4010 N N . ILE A 1 503 ? 2.034 -10.489 -14.624 1.00 72.25 503 ILE A N 1
ATOM 4011 C CA . ILE A 1 503 ? 2.981 -9.405 -14.280 1.00 72.25 503 ILE A CA 1
ATOM 4012 C C . ILE A 1 503 ? 2.650 -8.116 -15.041 1.00 72.25 503 ILE A C 1
ATOM 4014 O O . ILE A 1 503 ? 2.716 -7.020 -14.481 1.00 72.25 503 ILE A O 1
ATOM 4018 N N . CYS A 1 504 ? 2.270 -8.244 -16.312 1.00 68.06 504 CYS A N 1
ATOM 4019 C CA . CYS A 1 504 ? 1.813 -7.132 -17.132 1.00 68.06 504 CYS A CA 1
ATOM 4020 C C . CYS A 1 504 ? 0.308 -7.244 -17.313 1.00 68.06 504 CYS A C 1
ATOM 4022 O O . CYS A 1 504 ? -0.176 -8.222 -17.883 1.00 68.06 504 CYS A O 1
ATOM 4024 N N . ALA A 1 505 ? -0.427 -6.216 -16.889 1.00 58.09 505 ALA A N 1
ATOM 4025 C CA . ALA A 1 505 ? -1.798 -6.070 -17.335 1.00 58.09 505 ALA A CA 1
ATOM 4026 C C . ALA A 1 505 ? -1.774 -5.965 -18.859 1.00 58.09 505 ALA A C 1
ATOM 4028 O O . ALA A 1 505 ? -1.344 -4.954 -19.419 1.00 58.09 505 ALA A O 1
ATOM 4029 N N . GLU A 1 506 ? -2.227 -7.011 -19.545 1.00 57.91 506 GLU A N 1
ATOM 4030 C CA . GLU A 1 506 ? -2.751 -6.795 -20.878 1.00 57.91 506 GLU A CA 1
ATOM 4031 C C . GLU A 1 506 ? -3.873 -5.782 -20.681 1.00 57.91 506 GLU A C 1
ATOM 4033 O O . GLU A 1 506 ? -4.840 -6.064 -19.969 1.00 57.91 506 GLU A O 1
ATOM 4038 N N . GLU A 1 507 ? -3.720 -4.579 -21.241 1.00 52.81 507 GLU A N 1
ATOM 4039 C CA . GLU A 1 507 ? -4.849 -3.692 -21.495 1.00 52.81 507 GLU A CA 1
ATOM 4040 C C . GLU A 1 507 ? -5.850 -4.562 -22.250 1.00 52.81 507 GLU A C 1
ATOM 4042 O O . GLU A 1 507 ? -5.695 -4.804 -23.451 1.00 52.81 507 GLU A O 1
ATOM 4047 N N . ARG A 1 508 ? -6.790 -5.177 -21.516 1.00 46.44 508 ARG A N 1
ATOM 4048 C CA . ARG A 1 508 ? -7.759 -6.103 -22.081 1.00 46.44 508 ARG A CA 1
ATOM 4049 C C . ARG A 1 508 ? -8.458 -5.297 -23.146 1.00 46.44 508 ARG A C 1
ATOM 4051 O O . ARG A 1 508 ? -9.241 -4.404 -22.842 1.00 46.44 508 ARG A O 1
ATOM 4058 N N . ASN A 1 509 ? -8.139 -5.618 -24.393 1.00 45.12 509 ASN A N 1
ATOM 4059 C CA . ASN A 1 509 ? -8.858 -5.162 -25.556 1.00 45.12 509 ASN A CA 1
ATOM 4060 C C . ASN A 1 509 ? -10.333 -5.516 -25.325 1.00 45.12 509 ASN A C 1
ATOM 4062 O O . ASN A 1 509 ? -10.776 -6.627 -25.625 1.00 45.12 509 ASN A O 1
ATOM 4066 N N . THR A 1 510 ? -11.108 -4.547 -24.839 1.00 45.78 510 THR A N 1
ATOM 4067 C CA . THR A 1 510 ? -12.578 -4.538 -24.758 1.00 45.78 510 THR A CA 1
ATOM 4068 C C . THR A 1 510 ? -13.236 -4.814 -26.120 1.00 45.78 510 THR A C 1
ATOM 4070 O O . THR A 1 510 ? -14.427 -5.086 -26.214 1.00 45.78 510 THR A O 1
ATOM 4073 N N . ARG A 1 511 ? -12.439 -4.883 -27.191 1.00 48.09 511 ARG A N 1
ATOM 4074 C CA . ARG A 1 511 ? -12.826 -5.206 -28.567 1.00 48.09 511 ARG A CA 1
ATOM 4075 C C . ARG A 1 511 ? -13.444 -6.596 -28.784 1.00 48.09 511 ARG A C 1
ATOM 4077 O O . ARG A 1 511 ? -14.149 -6.771 -29.775 1.00 48.09 511 ARG A O 1
ATOM 4084 N N . LYS A 1 512 ? -13.230 -7.603 -27.922 1.00 44.47 512 LYS A N 1
ATOM 4085 C CA . LYS A 1 512 ? -13.822 -8.947 -28.154 1.00 44.47 512 LYS A CA 1
ATOM 4086 C C . LYS A 1 512 ? -15.225 -9.144 -27.565 1.00 44.47 512 LYS A C 1
ATOM 4088 O O . LYS A 1 512 ? -15.955 -9.996 -28.077 1.00 44.47 512 LYS A O 1
ATOM 4093 N N . SER A 1 513 ? -15.634 -8.369 -26.559 1.00 45.81 513 SER A N 1
ATOM 4094 C CA . SER A 1 513 ? -16.986 -8.459 -25.981 1.00 45.81 513 SER A CA 1
ATOM 4095 C C . SER A 1 513 ? -18.047 -7.751 -26.829 1.00 45.81 513 SER A C 1
ATOM 4097 O O . SER A 1 513 ? -19.158 -8.268 -26.947 1.00 45.81 513 SER A O 1
ATOM 4099 N N . ASP A 1 514 ? -17.701 -6.660 -27.518 1.00 47.16 514 ASP A N 1
ATOM 4100 C CA . ASP A 1 514 ? -18.681 -5.902 -28.314 1.00 47.16 514 ASP A CA 1
ATOM 4101 C C . ASP A 1 514 ? -18.933 -6.490 -29.710 1.00 47.16 514 ASP A C 1
ATOM 4103 O O . ASP A 1 514 ? -20.059 -6.459 -30.209 1.00 47.16 514 ASP A O 1
ATOM 4107 N N . CYS A 1 515 ? -17.955 -7.182 -30.304 1.00 46.75 515 CYS A N 1
ATOM 4108 C CA . CYS A 1 515 ? -18.137 -7.799 -31.624 1.00 46.75 515 CYS A CA 1
ATOM 4109 C C . CYS A 1 515 ? -19.143 -8.979 -31.608 1.00 46.75 515 CYS A C 1
ATOM 4111 O O . CYS A 1 515 ? -19.807 -9.261 -32.609 1.00 46.75 515 CYS A O 1
ATOM 4113 N N . ARG A 1 516 ? -19.331 -9.651 -30.456 1.00 45.91 516 ARG A N 1
ATOM 4114 C CA . ARG A 1 516 ? -20.390 -10.672 -30.287 1.00 45.91 516 ARG A CA 1
ATOM 4115 C C . ARG A 1 516 ? -21.774 -10.065 -30.046 1.00 45.91 516 ARG A C 1
ATOM 4117 O O . ARG A 1 516 ? -22.768 -10.718 -30.361 1.00 45.91 516 ARG A O 1
ATOM 4124 N N . ARG A 1 517 ? -21.855 -8.833 -29.532 1.00 47.06 517 ARG A N 1
ATOM 4125 C CA . ARG A 1 517 ? -23.128 -8.131 -29.316 1.00 47.06 517 ARG A CA 1
ATOM 4126 C C . ARG A 1 517 ? -23.658 -7.514 -30.615 1.00 47.06 517 ARG A C 1
ATOM 4128 O O . ARG A 1 517 ? -24.863 -7.539 -30.842 1.00 47.06 517 ARG A O 1
ATOM 4135 N N . GLN A 1 518 ? -22.767 -7.104 -31.520 1.00 48.66 518 GLN A N 1
ATOM 4136 C CA . GLN A 1 518 ? -23.138 -6.500 -32.806 1.00 48.66 518 GLN A CA 1
ATOM 4137 C C . GLN A 1 518 ? -23.658 -7.522 -33.839 1.00 48.66 518 GLN A C 1
ATOM 4139 O O . GLN A 1 518 ? -24.640 -7.257 -34.528 1.00 48.66 518 GLN A O 1
ATOM 4144 N N . LYS A 1 519 ? -23.137 -8.762 -33.851 1.00 48.22 519 LYS A N 1
ATOM 4145 C CA . LYS A 1 519 ? -23.648 -9.837 -34.734 1.00 48.22 519 LYS A CA 1
ATOM 4146 C C . LYS A 1 519 ? -25.047 -10.372 -34.386 1.00 48.22 519 LYS A C 1
ATOM 4148 O O . LYS A 1 519 ? -25.623 -11.090 -35.196 1.00 48.22 519 LYS A O 1
ATOM 4153 N N . ARG A 1 520 ? -25.613 -10.045 -33.215 1.00 47.19 520 ARG A N 1
ATOM 4154 C CA . ARG A 1 520 ? -27.011 -10.391 -32.873 1.00 47.19 520 ARG A CA 1
ATOM 4155 C C . ARG A 1 520 ? -28.028 -9.322 -33.284 1.00 47.19 520 ARG A C 1
ATOM 4157 O O . ARG A 1 520 ? -29.209 -9.639 -33.337 1.00 47.19 520 ARG A O 1
ATOM 4164 N N . LEU A 1 521 ? -27.589 -8.105 -33.610 1.00 50.41 521 LEU A N 1
ATOM 4165 C CA . LEU A 1 521 ? -28.469 -7.012 -34.045 1.00 50.41 521 LEU A CA 1
ATOM 4166 C C . LEU A 1 521 ? -28.590 -6.899 -35.574 1.00 50.41 521 LEU A C 1
ATOM 4168 O O . LEU A 1 521 ? -29.602 -6.410 -36.062 1.00 50.41 521 LEU A O 1
ATOM 4172 N N . GLU A 1 522 ? -27.635 -7.433 -36.339 1.00 44.84 522 GLU A N 1
ATOM 4173 C CA . GLU A 1 522 ? -27.671 -7.392 -37.814 1.00 44.84 522 GLU A CA 1
ATOM 4174 C C . GLU A 1 522 ? -28.383 -8.598 -38.463 1.00 44.84 522 GLU A C 1
ATOM 4176 O O . GLU A 1 522 ? -28.604 -8.618 -39.669 1.00 44.84 522 GLU A O 1
ATOM 4181 N N . GLY A 1 523 ? -28.803 -9.598 -37.678 1.00 41.84 523 GLY A N 1
ATOM 4182 C CA . GLY A 1 523 ? -29.483 -10.797 -38.188 1.00 41.84 523 GLY A CA 1
ATOM 4183 C C . GLY A 1 523 ? -30.993 -10.664 -38.422 1.00 41.84 523 GLY A C 1
ATOM 4184 O O . GLY A 1 523 ? -31.609 -11.636 -38.848 1.00 41.84 523 GLY A O 1
ATOM 4185 N N . SER A 1 524 ? -31.611 -9.512 -38.130 1.00 42.12 524 SER A N 1
ATOM 4186 C CA . SER A 1 524 ? -33.082 -9.392 -38.091 1.00 42.12 524 SER A CA 1
ATOM 4187 C C . SER A 1 524 ? -33.702 -8.470 -39.146 1.00 42.12 524 SER A C 1
ATOM 4189 O O . SER A 1 524 ? -34.902 -8.207 -39.085 1.00 42.12 524 SER A O 1
ATOM 4191 N N . ILE A 1 525 ? -32.941 -7.987 -40.130 1.00 48.72 525 ILE A N 1
ATOM 4192 C CA . ILE A 1 525 ? -33.498 -7.151 -41.200 1.00 48.72 525 ILE A CA 1
ATOM 4193 C C . ILE A 1 525 ? -32.891 -7.591 -42.528 1.00 48.72 525 ILE A C 1
ATOM 4195 O O . ILE A 1 525 ? -31.849 -7.078 -42.899 1.00 48.72 525 ILE A O 1
ATOM 4199 N N . HIS A 1 526 ? -33.533 -8.528 -43.232 1.00 38.34 526 HIS A N 1
ATOM 4200 C CA . HIS A 1 526 ? -33.640 -8.562 -44.704 1.00 38.34 526 HIS A CA 1
ATOM 4201 C C . HIS A 1 526 ? -34.450 -9.792 -45.149 1.00 38.34 526 HIS A C 1
ATOM 4203 O O . HIS A 1 526 ? -33.922 -10.814 -45.578 1.00 38.34 526 HIS A O 1
ATOM 4209 N N . THR A 1 527 ? -35.775 -9.660 -45.100 1.00 39.09 527 THR A N 1
ATOM 4210 C CA . THR A 1 527 ? -36.693 -10.408 -45.966 1.00 39.09 527 THR A CA 1
ATOM 4211 C C . THR A 1 527 ? -37.382 -9.412 -46.886 1.00 39.09 527 THR A C 1
ATOM 4213 O O . THR A 1 527 ? -38.246 -8.677 -46.421 1.00 39.09 527 THR A O 1
ATOM 4216 N N . ALA A 1 528 ? -36.982 -9.373 -48.161 1.00 38.31 528 ALA A N 1
ATOM 4217 C CA . ALA A 1 528 ? -37.862 -9.252 -49.333 1.00 38.31 528 ALA A CA 1
ATOM 4218 C C . ALA A 1 528 ? -37.081 -8.811 -50.584 1.00 38.31 528 ALA A C 1
ATOM 4220 O O . ALA A 1 528 ? -36.673 -7.660 -50.693 1.00 38.31 528 ALA A O 1
ATOM 4221 N N . SER A 1 529 ? -37.010 -9.719 -51.565 1.00 34.75 529 SER A N 1
ATOM 4222 C CA . SER A 1 529 ? -37.243 -9.484 -53.006 1.00 34.75 529 SER A CA 1
ATOM 4223 C C . SER A 1 529 ? -36.164 -10.026 -53.948 1.00 34.75 529 SER A C 1
ATOM 4225 O O . SER A 1 529 ? -35.055 -9.516 -53.999 1.00 34.75 529 SER A O 1
ATOM 4227 N N . LYS A 1 530 ? -36.615 -11.002 -54.758 1.00 38.38 530 LYS A N 1
ATOM 4228 C CA . LYS A 1 530 ? -36.348 -11.246 -56.196 1.00 38.38 530 LYS A CA 1
ATOM 4229 C C . LYS A 1 530 ? -34.861 -11.304 -56.606 1.00 38.38 530 LYS A C 1
ATOM 4231 O O . LYS A 1 530 ? -34.164 -10.309 -56.597 1.00 38.38 530 LYS A O 1
ATOM 4236 N N . GLY A 1 531 ? -34.290 -12.428 -57.032 1.00 38.91 531 GLY A N 1
ATOM 4237 C CA . GLY A 1 531 ? -34.813 -13.413 -57.975 1.00 38.91 531 GLY A CA 1
ATOM 4238 C C . GLY A 1 531 ? -34.173 -13.199 -59.348 1.00 38.91 531 GLY A C 1
ATOM 4239 O O . GLY A 1 531 ? -34.823 -12.612 -60.197 1.00 38.91 531 GLY A O 1
ATOM 4240 N N . ILE A 1 532 ? -32.934 -13.667 -59.565 1.00 39.97 532 ILE A N 1
ATOM 4241 C CA . ILE A 1 532 ? -32.358 -13.941 -60.897 1.00 39.97 532 ILE A CA 1
ATOM 4242 C C . ILE A 1 532 ? -31.389 -15.126 -60.778 1.00 39.97 532 ILE A C 1
ATOM 4244 O O . ILE A 1 532 ? -30.447 -15.115 -59.989 1.00 39.97 532 ILE A O 1
ATOM 4248 N N . ALA A 1 533 ? -31.651 -16.150 -61.584 1.00 44.25 533 ALA A N 1
ATOM 4249 C CA . ALA A 1 533 ? -30.896 -17.387 -61.694 1.00 44.25 533 ALA A CA 1
ATOM 4250 C C . ALA A 1 533 ? -29.492 -17.187 -62.293 1.00 44.25 533 ALA A C 1
ATOM 4252 O O . ALA A 1 533 ? -29.366 -16.572 -63.352 1.00 44.25 533 ALA A O 1
ATOM 4253 N N . LYS A 1 534 ? -28.463 -17.816 -61.701 1.00 40.59 534 LYS A N 1
ATOM 4254 C CA . LYS A 1 534 ? -27.249 -18.268 -62.407 1.00 40.59 534 LYS A CA 1
ATOM 4255 C C . LYS A 1 534 ? -26.728 -19.596 -61.832 1.00 40.59 534 LYS A C 1
ATOM 4257 O O . LYS A 1 534 ? -26.786 -19.839 -60.635 1.00 40.59 534 LYS A O 1
ATOM 4262 N N . LYS A 1 535 ? -26.275 -20.430 -62.774 1.00 40.34 535 LYS A N 1
ATOM 4263 C CA . LYS A 1 535 ? -25.846 -21.840 -62.732 1.00 40.34 535 LYS A CA 1
ATOM 4264 C C . LYS A 1 535 ? -24.861 -22.237 -61.613 1.00 40.34 535 LYS A C 1
ATOM 4266 O O . LYS A 1 535 ? -24.046 -21.409 -61.210 1.00 40.34 535 LYS A O 1
ATOM 4271 N N . PRO A 1 536 ? -24.845 -23.530 -61.224 1.00 36.12 536 PRO A N 1
ATOM 4272 C CA . PRO A 1 536 ? -23.905 -24.075 -60.252 1.00 36.12 536 PRO A CA 1
ATOM 4273 C C . PRO A 1 536 ? -22.531 -24.303 -60.899 1.00 36.12 536 PRO A C 1
ATOM 4275 O O . PRO A 1 536 ? -22.434 -24.838 -62.004 1.00 36.12 536 PRO A O 1
ATOM 4278 N N . ARG A 1 537 ? -21.467 -23.885 -60.210 1.00 34.88 537 ARG A N 1
ATOM 4279 C CA . ARG A 1 537 ? -20.083 -24.266 -60.515 1.00 34.88 537 ARG A CA 1
ATOM 4280 C C . ARG A 1 537 ? -19.594 -25.192 -59.407 1.00 34.88 537 ARG A C 1
ATOM 4282 O O . ARG A 1 537 ? -19.756 -24.886 -58.230 1.00 34.88 537 ARG A O 1
ATOM 4289 N N . GLU A 1 538 ? -19.059 -26.320 -59.842 1.00 44.22 538 GLU A N 1
ATOM 4290 C CA . GLU A 1 538 ? -18.575 -27.456 -59.062 1.00 44.22 538 GLU A CA 1
ATOM 4291 C C . GLU A 1 538 ? -17.491 -27.086 -58.033 1.00 44.22 538 GLU A C 1
ATOM 4293 O O . GLU A 1 538 ? -16.730 -26.133 -58.245 1.00 44.22 538 GLU A O 1
ATOM 4298 N N . PRO A 1 539 ? -17.369 -27.861 -56.941 1.00 37.72 539 PRO A N 1
ATOM 4299 C CA . PRO A 1 539 ? -16.282 -27.716 -55.988 1.00 37.72 539 PRO A CA 1
ATOM 4300 C C . PRO A 1 539 ? -14.992 -28.312 -56.566 1.00 37.72 539 PRO A C 1
ATOM 4302 O O . PRO A 1 539 ? -14.903 -29.507 -56.836 1.00 37.72 539 PRO A O 1
ATOM 4305 N N . ARG A 1 540 ? -13.965 -27.471 -56.732 1.00 35.16 540 ARG A N 1
ATOM 4306 C CA . ARG A 1 540 ? -12.597 -27.942 -56.965 1.00 35.16 540 ARG A CA 1
ATOM 4307 C C . ARG A 1 540 ? -12.017 -28.472 -55.660 1.00 35.16 540 ARG A C 1
ATOM 4309 O O . ARG A 1 540 ? -11.764 -27.713 -54.727 1.00 35.16 540 ARG A O 1
ATOM 4316 N N . GLU A 1 541 ? -11.795 -29.777 -55.650 1.00 39.28 541 GLU A N 1
ATOM 4317 C CA . GLU A 1 541 ? -10.871 -30.471 -54.767 1.00 39.28 541 GLU A CA 1
ATOM 4318 C C . GLU A 1 541 ? -9.465 -29.865 -54.896 1.00 39.28 541 GLU A C 1
ATOM 4320 O O . GLU A 1 541 ? -8.941 -29.715 -55.999 1.00 39.28 541 GLU A O 1
ATOM 4325 N N . CYS A 1 542 ? -8.831 -29.559 -53.764 1.00 29.25 542 CYS A N 1
ATOM 4326 C CA . CYS A 1 542 ? -7.380 -29.424 -53.684 1.00 29.25 542 CYS A CA 1
ATOM 4327 C C . CYS A 1 542 ? -6.880 -30.416 -52.637 1.00 29.25 542 CYS A C 1
ATOM 4329 O O . CYS A 1 542 ? -7.021 -30.210 -51.432 1.00 29.25 542 CYS A O 1
ATOM 4331 N N . ARG A 1 543 ? -6.309 -31.511 -53.140 1.00 35.03 543 ARG A N 1
ATOM 4332 C CA . ARG A 1 543 ? -5.619 -32.558 -52.395 1.00 35.03 543 ARG A CA 1
ATOM 4333 C C . ARG A 1 543 ? -4.178 -32.595 -52.905 1.00 35.03 543 ARG A C 1
ATOM 4335 O O . ARG A 1 543 ? -3.968 -32.974 -54.045 1.00 35.03 543 ARG A O 1
ATOM 4342 N N . THR A 1 544 ? -3.224 -32.219 -52.061 1.00 36.31 544 THR A N 1
ATOM 4343 C CA . THR A 1 544 ? -1.785 -32.571 -52.113 1.00 36.31 544 THR A CA 1
ATOM 4344 C C . THR A 1 544 ? -1.252 -32.219 -50.721 1.00 36.31 544 THR A C 1
ATOM 4346 O O . THR A 1 544 ? -1.173 -31.044 -50.382 1.00 36.31 544 THR A O 1
ATOM 4349 N N . VAL A 1 545 ? -1.189 -33.144 -49.759 1.00 36.91 545 VAL A N 1
ATOM 4350 C CA . VAL A 1 545 ? -0.169 -34.200 -49.594 1.00 36.91 545 VAL A CA 1
ATOM 4351 C C . VAL A 1 545 ? 1.236 -33.639 -49.801 1.00 36.91 545 VAL A C 1
ATOM 4353 O O . VAL A 1 545 ? 1.718 -33.553 -50.924 1.00 36.91 545 VAL A O 1
ATOM 4356 N N . LEU A 1 546 ? 1.877 -33.263 -48.695 1.00 36.59 546 LEU A N 1
ATOM 4357 C CA . LEU A 1 546 ? 3.329 -33.205 -48.595 1.00 36.59 546 LEU A CA 1
ATOM 4358 C C . LEU A 1 546 ? 3.713 -33.979 -47.332 1.00 36.59 546 LEU A C 1
ATOM 4360 O O . LEU A 1 546 ? 3.439 -33.551 -46.209 1.00 36.59 546 LEU A O 1
ATOM 4364 N N . GLU A 1 547 ? 4.255 -35.171 -47.562 1.00 32.84 547 GLU A N 1
ATOM 4365 C CA . GLU A 1 547 ? 4.853 -36.052 -46.567 1.00 32.84 547 GLU A CA 1
ATOM 4366 C C . GLU A 1 547 ? 5.953 -35.311 -45.801 1.00 32.84 547 GLU A C 1
ATOM 4368 O O . GLU A 1 547 ? 6.875 -34.748 -46.391 1.00 32.84 547 GLU A O 1
ATOM 4373 N N . ARG A 1 548 ? 5.883 -35.344 -44.468 1.00 33.94 548 ARG A N 1
ATOM 4374 C CA . ARG A 1 548 ? 7.042 -35.091 -43.612 1.00 33.94 548 ARG A CA 1
ATOM 4375 C C . ARG A 1 548 ? 7.640 -36.438 -43.231 1.00 33.94 548 ARG A C 1
ATOM 4377 O O . ARG A 1 548 ? 7.022 -37.201 -42.492 1.00 33.94 548 ARG A O 1
ATOM 4384 N N . GLN A 1 549 ? 8.837 -36.706 -43.744 1.00 38.09 549 GLN A N 1
ATOM 4385 C CA . GLN A 1 549 ? 9.717 -37.759 -43.246 1.00 38.09 549 GLN A CA 1
ATOM 4386 C C . GLN A 1 549 ? 10.117 -37.473 -41.784 1.00 38.09 549 GLN A C 1
ATOM 4388 O O . GLN A 1 549 ? 10.350 -36.312 -41.436 1.00 38.09 549 GLN A O 1
ATOM 4393 N N . PRO A 1 550 ? 10.228 -38.503 -40.928 1.00 36.59 550 PRO A N 1
ATOM 4394 C CA . PRO A 1 550 ? 10.789 -38.369 -39.592 1.00 36.59 550 PRO A CA 1
ATOM 4395 C C . PRO A 1 550 ? 12.324 -38.371 -39.638 1.00 36.59 550 PRO A C 1
ATOM 4397 O O . PRO A 1 550 ? 12.947 -39.290 -40.170 1.00 36.59 550 PRO A O 1
ATOM 4400 N N . CYS A 1 551 ? 12.937 -37.348 -39.042 1.00 32.12 551 CYS A N 1
ATOM 4401 C CA . CYS A 1 551 ? 14.373 -37.308 -38.792 1.00 32.12 551 CYS A CA 1
ATOM 4402 C C . CYS A 1 551 ? 14.736 -38.328 -37.703 1.00 32.12 551 CYS A C 1
ATOM 4404 O O . CYS A 1 551 ? 14.294 -38.222 -36.559 1.00 32.12 551 CYS A O 1
ATOM 4406 N N . VAL A 1 552 ? 15.557 -39.304 -38.079 1.00 36.12 552 VAL A N 1
ATOM 4407 C CA . VAL A 1 552 ? 16.234 -40.245 -37.184 1.00 36.12 552 VAL A CA 1
ATOM 4408 C C . VAL A 1 552 ? 17.335 -39.485 -36.438 1.00 36.12 552 VAL A C 1
ATOM 4410 O O . VAL A 1 552 ? 18.258 -38.966 -37.060 1.00 36.12 552 VAL A O 1
ATOM 4413 N N . MET A 1 553 ? 17.238 -39.410 -35.110 1.00 41.50 553 MET A N 1
ATOM 4414 C CA . MET A 1 553 ? 18.326 -38.940 -34.244 1.00 41.50 553 MET A CA 1
ATOM 4415 C C . MET A 1 553 ? 19.254 -40.121 -33.922 1.00 41.50 553 MET A C 1
ATOM 4417 O O . MET A 1 553 ? 18.750 -41.172 -33.517 1.00 41.50 553 MET A O 1
ATOM 4421 N N . PRO A 1 554 ? 20.584 -39.991 -34.065 1.00 42.94 554 PRO A N 1
ATOM 4422 C CA . PRO A 1 554 ? 21.506 -41.015 -33.610 1.00 42.94 554 PRO A CA 1
ATOM 4423 C C . PRO A 1 554 ? 21.757 -40.907 -32.100 1.00 42.94 554 PRO A C 1
ATOM 4425 O O . PRO A 1 554 ? 21.966 -39.835 -31.534 1.00 42.94 554 PRO A O 1
ATOM 4428 N N . ASN A 1 555 ? 21.733 -42.081 -31.483 1.00 38.28 555 ASN A N 1
ATOM 4429 C CA . ASN A 1 555 ? 22.074 -42.403 -30.104 1.00 38.28 555 ASN A CA 1
ATOM 4430 C C . ASN A 1 555 ? 23.538 -42.015 -29.784 1.00 38.28 555 ASN A C 1
ATOM 4432 O O . ASN A 1 555 ? 24.416 -42.387 -30.568 1.00 38.28 555 ASN A O 1
ATOM 4436 N N . PRO A 1 556 ? 23.859 -41.362 -28.651 1.00 46.72 556 PRO A N 1
ATOM 4437 C CA . PRO A 1 556 ? 25.232 -41.289 -28.178 1.00 46.72 556 PRO A CA 1
ATOM 4438 C C . PRO A 1 556 ? 25.541 -42.473 -27.257 1.00 46.72 556 PRO A C 1
ATOM 4440 O O . PRO A 1 556 ? 25.059 -42.586 -26.130 1.00 46.72 556 PRO A O 1
ATOM 4443 N N . THR A 1 557 ? 26.368 -43.360 -27.798 1.00 39.00 557 THR A N 1
ATOM 4444 C CA . THR A 1 557 ? 27.011 -44.492 -27.140 1.00 39.00 557 THR A CA 1
ATOM 4445 C C . THR A 1 557 ? 27.923 -44.043 -25.997 1.00 39.00 557 THR A C 1
ATOM 4447 O O . THR A 1 557 ? 28.693 -43.091 -26.109 1.00 39.00 557 THR A O 1
ATOM 4450 N N . VAL A 1 558 ? 27.829 -44.811 -24.915 1.00 40.09 558 VAL A N 1
ATOM 4451 C CA . VAL A 1 558 ? 28.689 -44.879 -23.732 1.00 40.09 558 VAL A CA 1
ATOM 4452 C C . VAL A 1 558 ? 30.170 -44.976 -24.116 1.00 40.09 558 VAL A C 1
ATOM 4454 O O . VAL A 1 558 ? 30.561 -45.895 -24.827 1.00 40.09 558 VAL A O 1
ATOM 4457 N N . MET A 1 559 ? 31.005 -44.085 -23.580 1.00 34.78 559 MET A N 1
ATOM 4458 C CA . MET A 1 559 ? 32.460 -44.257 -23.535 1.00 34.78 559 MET A CA 1
ATOM 4459 C C . MET A 1 559 ? 32.911 -44.072 -22.090 1.00 34.78 559 MET A C 1
ATOM 4461 O O . MET A 1 559 ? 33.015 -42.958 -21.582 1.00 34.78 559 MET A O 1
ATOM 4465 N N . ALA A 1 560 ? 33.121 -45.208 -21.432 1.00 37.31 560 ALA A N 1
ATOM 4466 C CA . ALA A 1 560 ? 33.914 -45.327 -20.226 1.00 37.31 560 ALA A CA 1
ATOM 4467 C C . ALA A 1 560 ? 35.377 -45.497 -20.643 1.00 37.31 560 ALA A C 1
ATOM 4469 O O . ALA A 1 560 ? 35.670 -46.395 -21.427 1.00 37.31 560 ALA A O 1
ATOM 4470 N N . LEU A 1 561 ? 36.276 -44.686 -20.091 1.00 40.09 561 LEU A N 1
ATOM 4471 C CA . LEU A 1 561 ? 37.679 -45.049 -19.921 1.00 40.09 561 LEU A CA 1
ATOM 4472 C C . LEU A 1 561 ? 38.154 -44.496 -18.578 1.00 40.09 561 LEU A C 1
ATOM 4474 O O . LEU A 1 561 ? 38.137 -43.291 -18.334 1.00 40.09 561 LEU A O 1
ATOM 4478 N N . ALA A 1 562 ? 38.503 -45.436 -17.708 1.00 37.53 562 ALA A N 1
ATOM 4479 C CA . ALA A 1 562 ? 39.347 -45.236 -16.550 1.00 37.53 562 ALA A CA 1
ATOM 4480 C C . ALA A 1 562 ? 40.800 -45.107 -17.017 1.00 37.53 562 ALA A C 1
ATOM 4482 O O . ALA A 1 562 ? 41.172 -45.765 -17.984 1.00 37.53 562 ALA A O 1
ATOM 4483 N N . GLU A 1 563 ? 41.608 -44.339 -16.292 1.00 41.62 563 GLU A N 1
ATOM 4484 C CA . GLU A 1 563 ? 43.000 -44.704 -16.027 1.00 41.62 563 GLU A CA 1
ATOM 4485 C C . GLU A 1 563 ? 43.505 -43.945 -14.791 1.00 41.62 563 GLU A C 1
ATOM 4487 O O . GLU A 1 563 ? 43.529 -42.715 -14.738 1.00 41.62 563 GLU A O 1
ATOM 4492 N N . ASP A 1 564 ? 43.844 -44.743 -13.780 1.00 38.38 564 ASP A N 1
ATOM 4493 C CA . ASP A 1 564 ? 44.638 -44.410 -12.605 1.00 38.38 564 ASP A CA 1
ATOM 4494 C C . ASP A 1 564 ? 46.087 -44.110 -13.001 1.00 38.38 564 ASP A C 1
ATOM 4496 O O . ASP A 1 564 ? 46.679 -44.907 -13.721 1.00 38.38 564 ASP A O 1
ATOM 4500 N N . VAL A 1 565 ? 46.703 -43.088 -12.398 1.00 41.97 565 VAL A N 1
ATOM 4501 C CA . VAL A 1 565 ? 48.096 -43.153 -11.913 1.00 41.97 565 VAL A CA 1
ATOM 4502 C C . VAL A 1 565 ? 48.211 -42.251 -10.679 1.00 41.97 565 VAL A C 1
ATOM 4504 O O . VAL A 1 565 ? 48.078 -41.032 -10.767 1.00 41.97 565 VAL A O 1
ATOM 4507 N N . GLY A 1 566 ? 48.439 -42.860 -9.513 1.00 35.72 566 GLY A N 1
ATOM 4508 C CA . GLY A 1 566 ? 48.826 -42.156 -8.290 1.00 35.72 566 GLY A CA 1
ATOM 4509 C C . GLY A 1 566 ? 50.310 -41.780 -8.270 1.00 35.72 566 GLY A C 1
ATOM 4510 O O . GLY A 1 566 ? 51.056 -42.193 -9.149 1.00 35.72 566 GLY A O 1
ATOM 4511 N N . VAL A 1 567 ? 50.724 -41.021 -7.246 1.00 33.25 567 VAL A N 1
ATOM 4512 C CA . VAL A 1 567 ? 51.983 -41.167 -6.473 1.00 33.25 567 VAL A CA 1
ATOM 4513 C C . VAL A 1 567 ? 52.116 -39.997 -5.467 1.00 33.25 567 VAL A C 1
ATOM 4515 O O . VAL A 1 567 ? 52.267 -38.838 -5.829 1.00 33.25 567 VAL A O 1
ATOM 4518 N N . THR A 1 568 ? 51.960 -40.377 -4.194 1.00 33.69 568 THR A N 1
ATOM 4519 C CA . THR A 1 568 ? 52.674 -40.021 -2.943 1.00 33.69 568 THR A CA 1
ATOM 4520 C C . THR A 1 568 ? 53.010 -38.584 -2.482 1.00 33.69 568 THR A C 1
ATOM 4522 O O . THR A 1 568 ? 53.818 -37.894 -3.088 1.00 33.69 568 THR A O 1
ATOM 4525 N N . VAL A 1 569 ? 52.504 -38.284 -1.270 1.00 39.72 569 VAL A N 1
ATOM 4526 C CA . VAL A 1 569 ? 53.186 -37.949 0.019 1.00 39.72 569 VAL A CA 1
ATOM 4527 C C . VAL A 1 569 ? 54.291 -36.872 0.085 1.00 39.72 569 VAL A C 1
ATOM 4529 O O . VAL A 1 569 ? 55.385 -37.075 -0.427 1.00 39.72 569 VAL A O 1
ATOM 4532 N N . ALA A 1 570 ? 54.021 -35.830 0.890 1.00 36.03 570 ALA A N 1
ATOM 4533 C CA . ALA A 1 570 ? 54.860 -35.199 1.943 1.00 36.03 570 ALA A CA 1
ATOM 4534 C C . ALA A 1 570 ? 53.963 -34.117 2.606 1.00 36.03 570 ALA A C 1
ATOM 4536 O O . ALA A 1 570 ? 53.393 -33.305 1.884 1.00 36.03 570 ALA A O 1
ATOM 4537 N N . GLU A 1 571 ? 53.505 -34.175 3.860 1.00 38.22 571 GLU A N 1
ATOM 4538 C CA . GLU A 1 571 ? 54.157 -34.167 5.189 1.00 38.22 571 GLU A CA 1
ATOM 4539 C C . GLU A 1 571 ? 54.971 -32.894 5.523 1.00 38.22 571 GLU A C 1
ATOM 4541 O O . GLU A 1 571 ? 55.878 -32.523 4.785 1.00 38.22 571 GLU A O 1
ATOM 4546 N N . GLU A 1 572 ? 54.612 -32.301 6.678 1.00 35.59 572 GLU A N 1
ATOM 4547 C CA . GLU A 1 572 ? 55.255 -31.219 7.465 1.00 35.59 572 GLU A CA 1
ATOM 4548 C C . GLU A 1 572 ? 55.163 -29.773 6.900 1.00 35.59 572 GLU A C 1
ATOM 4550 O O . GLU A 1 572 ? 55.216 -29.552 5.699 1.00 35.59 572 GLU A O 1
ATOM 4555 N N . ALA A 1 573 ? 54.976 -28.688 7.664 1.00 35.56 573 ALA A N 1
ATOM 4556 C CA . ALA A 1 573 ? 55.146 -28.438 9.092 1.00 35.56 573 ALA A CA 1
ATOM 4557 C C . ALA A 1 573 ? 54.265 -27.264 9.581 1.00 35.56 573 ALA A C 1
ATOM 4559 O O . ALA A 1 573 ? 53.943 -26.337 8.834 1.00 35.56 573 ALA A O 1
ATOM 4560 N N . GLU A 1 574 ? 53.947 -27.297 10.875 1.00 44.88 574 GLU A N 1
ATOM 4561 C CA . GLU A 1 574 ? 53.574 -26.147 11.699 1.00 44.88 574 GLU A CA 1
ATOM 4562 C C . GLU A 1 574 ? 54.683 -25.083 11.706 1.00 44.88 574 GLU A C 1
ATOM 4564 O O . GLU A 1 574 ? 55.841 -25.417 11.934 1.00 44.88 574 GLU A O 1
ATOM 4569 N N . VAL A 1 575 ? 54.323 -23.800 11.602 1.00 47.16 575 VAL A N 1
ATOM 4570 C CA . VAL A 1 575 ? 55.024 -22.715 12.309 1.00 47.16 575 VAL A CA 1
ATOM 4571 C C . VAL A 1 575 ? 53.978 -21.689 12.736 1.00 47.16 575 VAL A C 1
ATOM 4573 O O . VAL A 1 575 ? 53.372 -21.006 11.911 1.00 47.16 575 VAL A O 1
ATOM 4576 N N . GLY A 1 576 ? 53.751 -21.610 14.045 1.00 39.34 576 GLY A N 1
ATOM 4577 C CA . GLY A 1 576 ? 53.170 -20.432 14.666 1.00 39.34 576 GLY A CA 1
ATOM 4578 C C . GLY A 1 576 ? 54.227 -19.340 14.791 1.00 39.34 576 GLY A C 1
ATOM 4579 O O . GLY A 1 576 ? 55.391 -19.632 15.047 1.00 39.34 576 GLY A O 1
ATOM 4580 N N . GLU A 1 577 ? 53.812 -18.085 14.683 1.00 46.62 577 GLU A N 1
ATOM 4581 C CA . GLU A 1 577 ? 54.583 -16.984 15.243 1.00 46.62 577 GLU A CA 1
ATOM 4582 C C . GLU A 1 577 ? 53.629 -15.933 15.805 1.00 46.62 577 GLU A C 1
ATOM 4584 O O . GLU A 1 577 ? 52.742 -15.404 15.132 1.00 46.62 577 GLU A O 1
ATOM 4589 N N . ALA A 1 578 ? 53.791 -15.718 17.104 1.00 49.72 578 ALA A N 1
ATOM 4590 C CA . ALA A 1 578 ? 53.237 -14.619 17.859 1.00 49.72 578 ALA A CA 1
ATOM 4591 C C . ALA A 1 578 ? 54.265 -13.474 17.910 1.00 49.72 578 ALA A C 1
ATOM 4593 O O . ALA A 1 578 ? 55.451 -13.698 17.684 1.00 49.72 578 ALA A O 1
ATOM 4594 N N . ILE A 1 579 ? 53.789 -12.318 18.391 1.00 51.16 579 ILE A N 1
ATOM 4595 C CA . ILE A 1 579 ? 54.529 -11.145 18.901 1.00 51.16 579 ILE A CA 1
ATOM 4596 C C . ILE A 1 579 ? 54.760 -10.033 17.856 1.00 51.16 579 ILE A C 1
ATOM 4598 O O . ILE A 1 579 ? 55.759 -10.018 17.144 1.00 51.16 579 ILE A O 1
ATOM 4602 N N . ASN A 1 580 ? 53.870 -9.034 17.798 1.00 50.66 580 ASN A N 1
ATOM 4603 C CA . ASN A 1 580 ? 53.891 -7.823 18.644 1.00 50.66 580 ASN A CA 1
ATOM 4604 C C . ASN A 1 580 ? 52.608 -7.000 18.467 1.00 50.66 580 ASN A C 1
ATOM 4606 O O . ASN A 1 580 ? 52.138 -6.894 17.311 1.00 50.66 580 ASN A O 1
#

Foldseek 3Di:
DVVVVVVVVVVVVVVVVVVVVVVVVDDPVVVVVVVVVCVVVVPPDPVSVVVVVVVVVVVLVVLVVVCVVVVHDSVVSVVVVVVVVVVVVVVVVVVVVVVVVVVVVVVVVVVVVVVVVVVVVVVVVVPPDDDPDDDDDPPPPDPPVPDDVVVVVVVVVVVVVVVVVVPPPVADELDQPPPDLQVQLQQPHFFPCFQDDPPDPGGWQADLQVAFLCVLPVPDDPLRRRHHDGGLQLQQQLLQLQAPPQDPVVSSVLNPDPQNRDGDLLSSLLSLLVCCVRTPSSVSSLVVDPLGQYQYPDPPVHPDDSVVSSVSSSSSSVSNSVDHNVVDDRDGHQAAEEEEAEPLAVVFAFPDPRYGYDYDPALVCVLVVCVVRVHQEYEYEFYLDQDDDDLVSLLVSLVSLLVSLLVNHAYEYAQHADDHPCRVVRLVSNVVSLVSSLVSNVVRSVSRHYPRDPDDDPLGLNVLQNVPDDPDSNHHRDPVSSLSSVQSVQVSCVVPDHDDPCSGPPPPPPVVVVVVVVVVVVPPDDDDDDDDDDDDDDDDDDDDDDDDDDDDDDDDDDDDDDDDDDDDDDDDDDDDDDDD

Secondary structure (DSSP, 8-state):
-HHHHHHHHHHHHHHHHHHHHHHHHS-HHHHHHHHHHHHHTT--SHHHHHHHHHHHHHHHHHHHHHHHHHT--HHHHHHHHHHHHHHHHHHHHHHHHHHHHHHHHHHHHHHHHHHHHHHHHHHHHHS-S--------------GGGS-HHHHHHHHHHHHHHHHHHS---PEE--TTSSSTTGGGSTTPPP---S--TT--S-----GGG-BHHHH-TTS-HHHHT-B--SHHHHHHHHHHHHH---HHHHHHHHH-TT-----HHHHHHHHHHHHHH-HHHHHHHHH--SPPEEPS--TT-SS-HHHHHHHHHHHHHHHHH--GGG--------PEEEEEEGGGTT-----TTEEEEEESSTTTHHHHHHHH--SEEEEEPP--SSPPPHHHHHHHHHHHHHHHHTT-EEEEEPPPS-STTHHHHHHHHHHHHHHHHHHTGGGGGGEEE---SS--TTSTHHHHHTS--SSTTSPPPHHHHHHHHHHHHHHHTTT----S--S-----THHHHHHHHTTTGGG------------------------PPPPPPP-------------------------

pLDDT: mean 79.29, std 19.25, range [29.25, 97.94]

Solvent-accessible surface area (backbone atoms only — not comparable to full-atom values): 34247 Å² total; per-residue (Å²): 111,69,74,58,55,52,53,51,52,55,49,50,54,51,51,54,52,52,52,52,55,52,60,72,67,53,64,77,70,58,55,54,58,50,48,53,52,33,56,74,70,66,42,86,47,75,67,49,48,51,53,49,50,53,50,49,52,51,50,54,52,48,50,51,51,49,20,63,76,69,72,46,59,60,67,61,51,50,54,51,50,53,51,50,50,52,49,53,52,52,53,54,49,52,51,50,54,52,50,52,52,51,55,52,51,52,54,51,52,51,53,51,49,54,52,50,54,53,53,56,52,56,56,58,69,68,68,78,67,86,81,90,70,96,70,90,72,85,85,70,84,73,63,69,86,78,53,57,67,68,57,53,50,53,48,49,52,51,46,51,54,49,47,56,65,67,54,67,66,91,51,57,63,24,48,94,74,69,89,48,84,43,17,54,67,31,43,80,36,58,80,84,74,55,44,64,55,94,94,49,98,60,77,43,78,51,55,50,81,84,41,33,40,28,80,76,33,74,85,45,56,69,88,56,13,68,40,72,44,66,27,35,48,54,38,6,26,44,46,24,40,45,42,64,39,51,53,68,68,61,30,54,52,48,61,70,37,83,82,61,78,48,72,41,69,68,16,30,27,53,23,35,16,46,38,44,73,31,26,47,63,32,34,52,30,50,74,72,53,89,74,69,60,42,44,62,86,66,52,66,100,48,90,58,57,49,69,61,50,25,52,45,35,32,50,9,51,55,46,27,66,81,47,55,48,91,81,58,83,84,59,70,27,77,55,25,35,33,39,40,34,25,53,44,47,66,83,64,53,47,78,44,91,53,40,45,63,43,64,40,88,51,79,84,53,48,63,59,59,45,69,75,61,63,43,46,32,37,40,38,41,38,68,74,43,66,63,79,79,59,66,70,57,45,52,54,49,19,54,49,54,18,53,45,19,66,72,70,18,35,38,38,38,38,56,33,56,41,77,42,85,22,40,73,58,50,46,50,53,52,47,55,26,45,55,52,15,28,68,71,19,63,95,34,28,86,31,50,43,76,66,56,66,95,60,93,59,93,75,47,38,24,56,56,30,42,78,58,57,54,94,45,85,87,41,57,54,56,71,67,43,52,49,52,24,50,56,36,41,41,64,63,39,45,91,81,48,92,65,72,89,66,55,59,62,70,79,73,68,68,68,66,68,54,60,64,58,51,64,69,68,67,75,79,76,88,88,86,82,86,89,81,90,79,82,91,78,81,86,81,84,85,86,78,90,78,87,80,81,82,84,82,79,84,81,87,79,90,81,88,79,88,84,89,82,88,84,84,91,82,85,87,78,91,80,87,84,86,89,133

Sequence (580 aa):
MKAVTDQIEDCKALVTSAVRKLSLLARPSVERELLEVLQSAKIFKPVDLTSCLDSYLTAKGRIKTISNTLGCRREEVEEKVDELVRHLSKESAEKRELQEKLQQYQLQVESLRERLETMGQAAKAKTTVQYQDENQPLSGSVDIESINPRVLLAYAEKRLRNESRKAISAGHRATSNGDGDMSALGMFFKCPGRRREAGVDYEFACTVNDMVFKDVVPDADETVGELKFDNAYALARLISIFECERNADRKRLRMRDPSYAFITLSGIEKAFTFYKRYCDHVFRCLALHDGSPIMLPHGGNSEIPIEQLNDLNTQGVKFAISHNWRDVEVKEAIQKTLILLPEGFRTASSANETLELRTYQRFSEIPELVDHVEPRNIVFVGPTSRNRIHRSSWLKLSTLFSKVALRGAKVVVVAPPRGEDSWKVNRLDARDMVELAKMSAMSMRHNIVCMIPLVESTLEPFQTAGLHPRQSWEDAYPRIVIKDFLDSLREYVRNEISIPEDICAEERNTRKSDCRRQKRLEGSIHTASKGIAKKPREPRECRTVLERQPCVMPNPTVMALAEDVGVTVAEEAEVGEAIN

Organism: Heligmosomoides polygyrus (NCBI:txid6339)